Protein 3UAN (pdb70)

InterPro domains:
  IPR000863 Sulfotransferase domain [PF00685] (59-298)
  IPR027417 P-loop containing nucleoside triphosphate hydrolase [G3DSA:3.40.50.300] (45-311)
  IPR027417 P-loop containing nucleoside triphosphate hydrolase [SSF52540] (53-310)
  IPR037359 Heparan sulfate sulfotransferase [PTHR10605] (50-311)

Sequence (510 aa):
STQQLPQTIIIGVRKGGTRALLEMLSLHPDVAAAENEVHFFDWEEHYSQGLGWYLTQMPFSSPHQLLTVEKTPAYFTSPKVPERIHSMNPTIRLLLILRDPSERVLSDYTQVLYYNHLQQKHKPYPPIEDLLMRRLNLDYKALNRSLYHAHMLNWLRFFPLGHIHIVDGDRLIRDPFPEIQKVERFLKLSPQINASNFYFNKTKGFYCLRDSGKDRCLHESKGRAHPQVDPKLLDKLHEYFHEPNKKFFKLVGRTFDWHTQQLPQTIIIGVRKGGTRALLEMLSLHPDVAAAAEENNEEVHFFDWEEHYSQGLGWYLTQMPFSSPHQLTVEKTPAYFTSPKVPERIHSMNPTIRLLLILRDPSERVLSDYTQVLYNHLQKHKPYPPIEDLLMRRLNLDYKALNRSLYHAHMLNWLRFFPLGHIHIVDGDRLIRDPFPEIQKVERFLKLSPQINASNFYFNKTKGFYCLRDSGKDRCLHESKGRAHPVDPKLLDKLHEYFHEPNKKFFKLVGRTTFDWH

Radius of gyration: 30.2 Å; Cα contacts (8 Å, |Δi|>4): 803; chains: 2; bounding box: 52×63×90 Å

GO terms:
  GO:0008467 [heparan sulfate]-glucosamine 3-sulfotransferase activity (F, IDA)
  GO:0006024 glycosaminoglycan biosynthetic process (P, IDA)
  GO:0005794 Golgi apparatus (C, IDA)
  GO:0015012 heparan sulfate proteoglycan biosynthetic process (P, IDA)
  GO:0015012 heparan sulfate proteoglycan b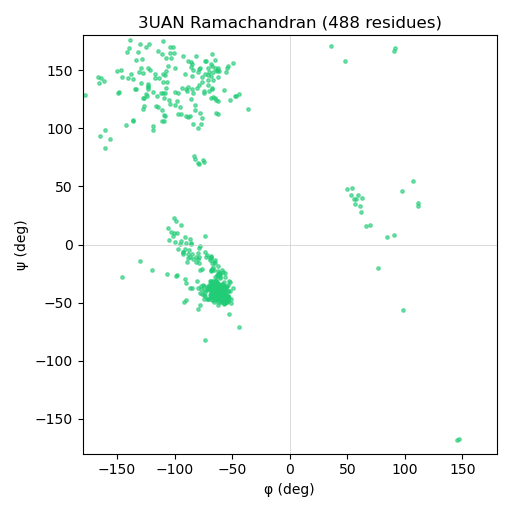iosynthetic process (P, IMP)

Structure (mmCIF, N/CA/C/O backbone):
data_3UAN
#
_entry.id   3UAN
#
_cell.length_a   52.883
_cell.length_b   62.168
_cell.length_c   86.373
_cell.angle_alpha   90.00
_cell.angle_beta   95.16
_cell.angle_gamma   90.00
#
_symmetry.space_group_name_H-M   'P 1 21 1'
#
loop_
_entity.id
_entity.type
_entity.pdbx_description
1 polymer 'Heparan sulfate glucosamine 3-O-sulfotransferase 1'
2 branched '2-acetamido-2-deoxy-6-O-sulfo-alpha-D-glucopyranose-(1-4)-beta-D-glucopyranuronic acid-(1-4)-2-deoxy-6-O-sulfo-2-(sulfoamino)-alpha-D-glucopyranose-(1-4)-2-O-sulfo-alpha-L-idopyranuronic acid-(1-4)-2-deoxy-6-O-sulfo-2-(sulfoamino)-alpha-D-glucopyranose-(1-4)-beta-D-glucopyranuronic acid'
3 branched '2-acetamido-2-deoxy-6-O-sulfo-alpha-D-glucopyranose-(1-4)-beta-D-glucopyranuronic acid-(1-4)-2-deoxy-6-O-sulfo-2-(sulfoamino)-alpha-D-glucopyranose-(1-4)-2-O-sulfo-alpha-L-idopyranuronic acid-(1-4)-2-deoxy-6-O-sulfo-2-(sulfoamino)-alpha-D-glucopyranose'
4 non-polymer "ADENOSINE-3'-5'-DIPHOSPHATE"
5 non-polymer 'beta-D-glucopyranuronic acid'
6 water water
#
loop_
_atom_site.group_PDB
_atom_site.id
_atom_site.type_symbol
_atom_site.label_atom_id
_atom_site.label_alt_id
_atom_site.label_comp_id
_atom_site.label_asym_id
_atom_site.label_entity_id
_atom_site.label_seq_id
_atom_site.pdbx_PDB_ins_code
_atom_site.Cartn_x
_atom_site.Cartn_y
_atom_site.Cartn_z
_atom_site.occupancy
_atom_site.B_iso_or_equiv
_atom_site.auth_seq_id
_atom_site.auth_comp_id
_atom_site.auth_asym_id
_atom_site.auth_atom_id
_atom_site.pdbx_PDB_model_num
ATOM 1 N N . SER A 1 12 ? 32.301 11.612 22.561 1.00 40.33 54 SER A N 1
ATOM 2 C CA . SER A 1 12 ? 31.191 11.489 23.503 1.00 41.03 54 SER A CA 1
ATOM 3 C C . SER A 1 12 ? 29.998 12.340 23.088 1.00 37.76 54 SER A C 1
ATOM 4 O O . SER A 1 12 ? 30.149 13.505 22.726 1.00 36.79 54 SER A O 1
ATOM 7 N N . THR A 1 13 ? 28.811 11.746 23.144 1.00 33.02 55 THR A N 1
ATOM 8 C CA . THR A 1 13 ? 27.590 12.436 22.765 1.00 31.06 55 THR A CA 1
ATOM 9 C C . THR A 1 13 ? 26.466 12.036 23.704 1.00 29.31 55 THR A C 1
ATOM 10 O O . THR A 1 13 ? 26.580 11.057 24.450 1.00 28.46 55 THR A O 1
ATOM 14 N N . GLN A 1 14 ? 25.378 12.794 23.668 1.00 24.88 56 GLN A N 1
ATOM 15 C CA . GLN A 1 14 ? 24.200 12.435 24.441 1.00 21.59 56 GLN A CA 1
ATOM 16 C C . GLN A 1 14 ? 23.281 11.541 23.615 1.00 24.38 56 GLN A C 1
ATOM 17 O O . GLN A 1 14 ? 23.006 11.820 22.443 1.00 23.94 56 GLN A O 1
ATOM 23 N N . GLN A 1 15 ? 22.818 10.462 24.233 1.00 20.69 57 GLN A N 1
ATOM 24 C CA . GLN A 1 15 ? 21.914 9.524 23.585 1.00 23.62 57 GLN A CA 1
ATOM 25 C C . GLN A 1 15 ? 20.735 9.253 24.502 1.00 21.88 57 GLN A C 1
ATOM 26 O O . GLN A 1 15 ? 20.880 9.253 25.728 1.00 21.85 57 GLN A O 1
ATOM 32 N N . LEU A 1 16 ? 19.568 8.998 23.923 1.00 20.15 58 LEU A N 1
ATOM 33 C CA . LEU A 1 16 ? 18.435 8.572 24.739 1.00 21.65 58 LEU A CA 1
ATOM 34 C C . LEU A 1 16 ? 18.766 7.230 25.390 1.00 19.81 58 LEU A C 1
ATOM 35 O O . LEU A 1 16 ? 19.546 6.446 24.841 1.00 20.68 58 LEU A O 1
ATOM 40 N N . PRO A 1 17 ? 18.196 6.970 26.577 1.00 18.63 59 PRO A N 1
ATOM 41 C CA . PRO A 1 17 ? 18.569 5.780 27.352 1.00 19.22 59 PRO A CA 1
ATOM 42 C C . PRO A 1 17 ? 18.122 4.507 26.660 1.00 20.19 59 PRO A C 1
ATOM 43 O O . PRO A 1 17 ? 16.997 4.454 26.173 1.00 24.20 59 PRO A O 1
ATOM 47 N N . GLN A 1 18 ? 19.009 3.518 26.587 1.00 20.32 60 GLN A N 1
ATOM 48 C CA . GLN A 1 18 ? 18.669 2.205 26.053 1.00 22.77 60 GLN A CA 1
ATOM 49 C C . GLN A 1 18 ? 18.121 1.296 27.152 1.00 23.54 60 GLN A C 1
ATOM 50 O O . GLN A 1 18 ? 17.587 0.219 26.876 1.00 23.95 60 GLN A O 1
ATOM 56 N N . THR A 1 19 ? 18.255 1.732 28.402 1.00 19.32 61 THR A N 1
ATOM 57 C CA . THR A 1 19 ? 17.599 1.050 29.506 1.00 16.53 61 THR A CA 1
ATOM 58 C C . THR A 1 19 ? 17.198 2.057 30.576 1.00 18.23 61 THR A C 1
ATOM 59 O O . THR A 1 19 ? 17.829 3.105 30.744 1.00 17.54 61 THR A O 1
ATOM 63 N N . ILE A 1 20 ? 16.120 1.743 31.275 1.00 16.43 62 ILE A N 1
ATOM 64 C CA . ILE A 1 20 ? 15.627 2.604 32.336 1.00 16.37 62 ILE A CA 1
ATOM 65 C C . ILE A 1 20 ? 15.310 1.777 33.569 1.00 18.44 62 ILE A C 1
ATOM 66 O O . ILE A 1 20 ? 14.684 0.716 33.477 1.00 18.25 62 ILE A O 1
ATOM 71 N N . ILE A 1 21 ? 15.754 2.257 34.724 1.00 16.10 63 ILE A N 1
ATOM 72 C CA . ILE A 1 21 ? 15.337 1.682 35.991 1.00 19.75 63 ILE A CA 1
ATOM 73 C C . ILE A 1 21 ? 14.040 2.378 36.390 1.00 19.06 63 ILE A C 1
ATOM 74 O O . ILE A 1 21 ? 14.035 3.565 36.702 1.00 17.97 63 ILE A O 1
ATOM 79 N N . ILE A 1 22 ? 12.933 1.642 36.349 1.00 18.26 64 ILE A N 1
ATOM 80 C CA . ILE A 1 22 ? 11.613 2.265 36.427 1.00 16.06 64 ILE A CA 1
ATOM 81 C C . ILE A 1 22 ? 10.994 2.258 37.822 1.00 16.46 64 ILE A C 1
ATOM 82 O O . ILE A 1 22 ? 9.911 2.798 38.011 1.00 20.08 64 ILE A O 1
ATOM 87 N N . GLY A 1 23 ? 11.663 1.634 38.788 1.00 17.78 65 GLY A N 1
ATOM 88 C CA . GLY A 1 23 ? 11.080 1.442 40.110 1.00 19.16 65 GLY A CA 1
ATOM 89 C C . GLY A 1 23 ? 11.529 0.113 40.685 1.00 19.30 65 GLY A C 1
ATOM 90 O O . GLY A 1 23 ? 12.452 -0.494 40.147 1.00 20.15 65 GLY A O 1
ATOM 91 N N . VAL A 1 24 ? 10.909 -0.344 41.776 1.00 20.62 66 VAL A N 1
ATOM 92 C CA . VAL A 1 24 ? 9.836 0.371 42.464 1.00 17.98 66 VAL A CA 1
ATOM 93 C C . VAL A 1 24 ? 10.403 1.379 43.480 1.00 19.24 66 VAL A C 1
ATOM 94 O O . VAL A 1 24 ? 11.540 1.244 43.934 1.00 17.40 66 VAL A O 1
ATOM 98 N N . ARG A 1 25 ? 9.619 2.399 43.815 1.00 19.45 67 ARG A N 1
ATOM 99 C CA . ARG A 1 25 ? 9.966 3.305 44.917 1.00 18.96 67 ARG A CA 1
ATOM 100 C C . ARG A 1 25 ? 10.401 2.529 46.172 1.00 19.40 67 ARG A C 1
ATOM 101 O O . ARG A 1 25 ? 9.693 1.625 46.637 1.00 20.04 67 ARG A O 1
ATOM 109 N N . LYS A 1 26 ? 11.569 2.886 46.705 1.00 18.28 68 LYS A N 1
ATOM 110 C CA . LYS A 1 26 ? 12.196 2.218 47.860 1.00 19.50 68 LYS A CA 1
ATOM 111 C C . LYS A 1 26 ? 12.632 0.770 47.607 1.00 20.08 68 LYS A C 1
ATOM 112 O O . LYS A 1 26 ? 12.896 0.026 48.551 1.00 22.06 68 LYS A O 1
ATOM 118 N N . GLY A 1 27 ? 12.712 0.364 46.346 1.00 20.33 69 GLY A N 1
ATOM 119 C CA . GLY A 1 27 ? 13.101 -1.003 46.044 1.00 18.32 69 GLY A CA 1
ATOM 120 C C . GLY A 1 27 ? 14.602 -1.219 46.076 1.00 21.66 69 GLY A C 1
ATOM 121 O O . GLY A 1 27 ? 15.065 -2.360 46.115 1.00 21.62 69 GLY A O 1
ATOM 122 N N . GLY A 1 28 ? 15.360 -0.120 46.067 1.00 21.03 70 GLY A N 1
ATOM 123 C CA . GLY A 1 28 ? 16.811 -0.169 45.950 1.00 20.30 70 GLY A CA 1
ATOM 124 C C . GLY A 1 28 ? 17.298 0.392 44.617 1.00 20.32 70 GLY A C 1
ATOM 125 O O . GLY A 1 28 ? 18.282 -0.086 44.042 1.00 19.43 70 GLY A O 1
ATOM 126 N N . THR A 1 29 ? 16.616 1.422 44.131 1.00 18.18 71 THR A N 1
ATOM 127 C CA . THR A 1 29 ? 16.892 1.963 42.804 1.00 18.61 71 THR A CA 1
ATOM 128 C C . THR A 1 29 ? 18.255 2.657 42.720 1.00 20.35 71 THR A C 1
ATOM 129 O O . THR A 1 29 ? 18.955 2.541 41.713 1.00 20.36 71 THR A O 1
ATOM 133 N N . ARG A 1 30 ? 18.629 3.383 43.769 1.00 18.00 72 ARG A N 1
ATOM 134 C CA . ARG A 1 30 ? 19.920 4.054 43.775 1.00 19.04 72 ARG A CA 1
ATOM 135 C C . ARG A 1 30 ? 21.040 3.020 43.831 1.00 15.32 72 ARG A C 1
ATOM 136 O O . ARG A 1 30 ? 22.011 3.124 43.091 1.00 18.21 72 ARG A O 1
ATOM 144 N N . ALA A 1 31 ? 20.904 2.026 44.706 1.00 16.98 73 ALA A N 1
ATOM 145 C CA . ALA A 1 31 ? 21.920 0.979 44.806 1.00 19.65 73 ALA A CA 1
ATOM 146 C C . ALA A 1 31 ? 22.131 0.331 43.440 1.00 21.88 73 ALA A C 1
ATOM 147 O O . ALA A 1 31 ? 23.259 0.163 42.981 1.00 22.57 73 ALA A O 1
ATOM 149 N N . LEU A 1 32 ? 21.032 -0.020 42.785 1.00 20.99 74 LEU A N 1
ATOM 150 C CA . LEU A 1 32 ? 21.104 -0.687 41.490 1.00 19.90 74 LEU A CA 1
ATOM 151 C C . LEU A 1 32 ? 21.837 0.171 40.464 1.00 19.57 74 LEU A C 1
ATOM 152 O O . LEU A 1 32 ? 22.719 -0.313 39.747 1.00 19.67 74 LEU A O 1
ATOM 157 N N . LEU A 1 33 ? 21.468 1.444 40.395 1.00 16.25 75 LEU A N 1
ATOM 158 C CA . LEU A 1 33 ? 22.110 2.365 39.463 1.00 18.46 75 LEU A CA 1
ATOM 159 C C . LEU A 1 33 ? 23.612 2.509 39.736 1.00 19.94 75 LEU A C 1
ATOM 160 O O . LEU A 1 33 ? 24.423 2.373 38.823 1.00 18.33 75 LEU A O 1
ATOM 165 N N . GLU A 1 34 ? 23.984 2.762 40.989 1.00 18.97 76 GLU A N 1
ATOM 166 C CA . GLU A 1 34 ? 25.397 2.929 41.337 1.00 22.13 76 GLU A CA 1
ATOM 167 C C . GLU A 1 34 ? 26.198 1.669 41.014 1.00 23.01 76 GLU A C 1
ATOM 168 O O . GLU A 1 34 ? 27.309 1.730 40.478 1.00 23.29 76 GLU A O 1
ATOM 174 N N . MET A 1 35 ? 25.625 0.520 41.329 1.00 20.76 77 MET A N 1
ATOM 175 C CA . MET A 1 35 ? 26.322 -0.736 41.109 1.00 23.60 77 MET A CA 1
ATOM 176 C C . MET A 1 35 ? 26.485 -1.017 39.625 1.00 26.09 77 MET A C 1
ATOM 177 O O . MET A 1 35 ? 27.538 -1.471 39.184 1.00 28.17 77 MET A O 1
ATOM 182 N N . LEU A 1 36 ? 25.438 -0.747 38.856 1.00 23.72 78 LEU A N 1
ATOM 183 C CA . LEU A 1 36 ? 25.497 -0.922 37.408 1.00 24.46 78 LEU A CA 1
ATOM 184 C C . LEU A 1 36 ? 26.524 0.034 36.801 1.00 27.08 78 LEU A C 1
ATOM 185 O O . LEU A 1 36 ? 27.224 -0.310 35.842 1.00 26.66 78 LEU A O 1
ATOM 190 N N . SER A 1 37 ? 26.638 1.226 37.380 1.00 23.39 79 SER A N 1
ATOM 191 C CA . SER A 1 37 ? 27.564 2.227 36.856 1.00 27.37 79 SER A CA 1
ATOM 192 C C . SER A 1 37 ? 29.039 1.849 37.030 1.00 29.05 79 SER A C 1
ATOM 193 O O . SER A 1 37 ? 29.921 2.501 36.466 1.00 31.50 79 SER A O 1
ATOM 197 N N . LEU A 1 38 ? 29.305 0.798 37.800 1.00 29.82 80 LEU A N 1
ATOM 198 C CA . LEU A 1 38 ? 30.664 0.284 37.937 1.00 31.41 80 LEU A CA 1
ATOM 199 C C . LEU A 1 38 ? 31.157 -0.290 36.613 1.00 30.22 80 LEU A C 1
ATOM 200 O O . LEU A 1 38 ? 32.360 -0.419 36.394 1.00 29.88 80 LEU A O 1
ATOM 205 N N . HIS A 1 39 ? 30.226 -0.646 35.735 1.00 25.94 81 HIS A N 1
ATOM 206 C CA . HIS A 1 39 ? 30.597 -1.222 34.446 1.00 27.46 81 HIS A CA 1
ATOM 207 C C . HIS A 1 39 ? 31.140 -0.137 33.520 1.00 29.20 81 HIS A C 1
ATOM 208 O O . HIS A 1 39 ? 30.537 0.923 33.383 1.00 27.31 81 HIS A O 1
ATOM 215 N N . PRO A 1 40 ? 32.288 -0.400 32.880 1.00 28.71 82 PRO A N 1
ATOM 216 C CA . PRO A 1 40 ? 32.899 0.596 31.989 1.00 29.18 82 PRO A CA 1
ATOM 217 C C . PRO A 1 40 ? 32.015 0.985 30.800 1.00 26.83 82 PRO A C 1
ATOM 218 O O . PRO A 1 40 ? 32.159 2.084 30.267 1.00 30.02 82 PRO A O 1
ATOM 222 N N . ASP A 1 41 ? 31.120 0.094 30.390 1.00 23.97 83 ASP A N 1
ATOM 223 C CA . ASP A 1 41 ? 30.267 0.339 29.231 1.00 24.63 83 ASP A CA 1
ATOM 224 C C . ASP A 1 41 ? 28.905 0.933 29.610 1.00 27.73 83 ASP A C 1
ATOM 225 O O . ASP A 1 41 ? 27.969 0.910 28.815 1.00 30.83 83 ASP A O 1
ATOM 230 N N . VAL A 1 42 ? 28.793 1.458 30.824 1.00 25.05 84 VAL A N 1
ATOM 231 C CA . VAL A 1 42 ? 27.540 2.072 31.254 1.00 24.03 84 VAL A CA 1
ATOM 232 C C . VAL A 1 42 ? 27.736 3.546 31.576 1.00 27.53 84 VAL A C 1
ATOM 233 O O . VAL A 1 42 ? 28.663 3.912 32.290 1.00 30.60 84 VAL A O 1
ATOM 237 N N . ALA A 1 43 ? 26.867 4.389 31.029 1.00 25.39 85 ALA A N 1
ATOM 238 C CA . ALA A 1 43 ? 26.864 5.807 31.355 1.00 24.83 85 ALA A CA 1
ATOM 239 C C . ALA A 1 43 ? 25.540 6.118 32.038 1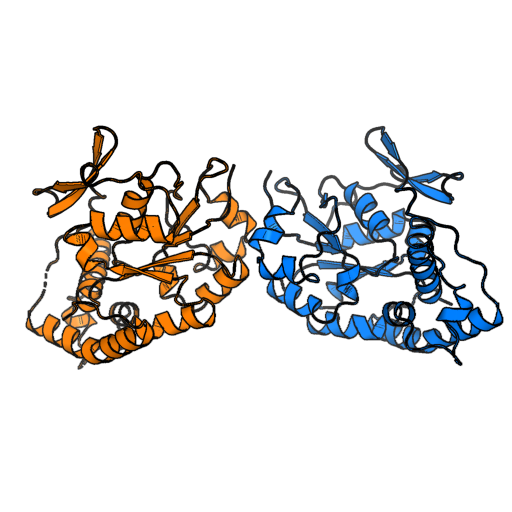.00 22.62 85 ALA A C 1
ATOM 240 O O . ALA A 1 43 ? 24.481 5.911 31.454 1.00 22.32 85 ALA A O 1
ATOM 242 N N . ALA A 1 44 ? 25.593 6.589 33.279 1.00 20.76 86 ALA A N 1
ATOM 243 C CA . ALA A 1 44 ? 24.371 6.778 34.060 1.00 21.74 86 ALA A CA 1
ATOM 244 C C . ALA A 1 44 ? 24.036 8.248 34.294 1.00 25.70 86 ALA A C 1
ATOM 245 O O . ALA A 1 44 ? 24.922 9.061 34.551 1.00 26.42 86 ALA A O 1
ATOM 247 N N . ALA A 1 45 ? 22.754 8.591 34.200 1.00 24.19 87 ALA A N 1
ATOM 248 C CA . ALA A 1 45 ? 22.315 9.924 34.599 1.00 25.10 87 ALA A CA 1
ATOM 249 C C . ALA A 1 45 ? 22.417 10.012 36.123 1.00 25.93 87 ALA A C 1
ATOM 250 O O . ALA A 1 45 ? 21.967 9.112 36.825 1.00 23.88 87 ALA A O 1
ATOM 252 N N . GLU A 1 46 ? 23.011 11.091 36.628 1.00 25.85 88 GLU A N 1
ATOM 253 C CA . GLU A 1 46 ? 23.295 11.212 38.058 1.00 29.73 88 GLU A CA 1
ATOM 254 C C . GLU A 1 46 ? 22.051 11.342 38.934 1.00 29.75 88 GLU A C 1
ATOM 255 O O . GLU A 1 46 ? 22.005 10.800 40.035 1.00 32.39 88 GLU A O 1
ATOM 257 N N . ASN A 1 47 ? 21.048 12.066 38.449 1.00 25.90 89 ASN A N 1
ATOM 258 C CA . ASN A 1 47 ? 19.850 12.329 39.238 1.00 27.62 89 ASN A CA 1
ATOM 259 C C . ASN A 1 47 ? 18.619 11.606 38.689 1.00 22.33 89 ASN A C 1
ATOM 260 O O . ASN A 1 47 ? 18.623 11.145 37.547 1.00 19.95 89 ASN A O 1
ATOM 265 N N . GLU A 1 48 ? 17.566 11.504 39.497 1.00 17.73 90 GLU A N 1
ATOM 266 C CA . GLU A 1 48 ? 16.268 11.044 38.990 1.00 19.03 90 GLU A CA 1
ATOM 267 C C . GLU A 1 48 ? 15.747 12.067 37.975 1.00 18.84 90 GLU A C 1
ATOM 268 O O . GLU A 1 48 ? 15.658 13.260 38.280 1.00 22.20 90 GLU A O 1
ATOM 274 N N . VAL A 1 49 ? 15.409 11.616 36.770 1.00 17.01 91 VAL A N 1
ATOM 275 C CA . VAL A 1 49 ? 15.048 12.561 35.716 1.00 18.84 91 VAL A CA 1
ATOM 276 C C . VAL A 1 49 ? 13.583 12.987 35.764 1.00 19.46 91 VAL A C 1
ATOM 277 O O . VAL A 1 49 ? 13.267 14.146 35.492 1.00 22.20 91 VAL A O 1
ATOM 281 N N . HIS A 1 50 ? 12.693 12.056 36.108 1.00 17.85 92 HIS A N 1
ATOM 282 C CA . HIS A 1 50 ? 11.263 12.343 36.162 1.00 19.01 92 HIS A CA 1
ATOM 283 C C . HIS A 1 50 ? 10.728 12.929 34.852 1.00 21.02 92 HIS A C 1
ATOM 284 O O . HIS A 1 50 ? 10.009 13.930 34.841 1.00 21.32 92 HIS A O 1
ATOM 291 N N . PHE A 1 51 ? 11.068 12.288 33.745 1.00 19.46 93 PHE A N 1
ATOM 292 C CA . PHE A 1 51 ? 10.625 12.776 32.448 1.00 21.70 93 PHE A CA 1
ATOM 293 C C . PHE A 1 51 ? 9.185 12.378 32.155 1.00 22.90 93 PHE A C 1
ATOM 294 O O . PHE A 1 51 ? 8.338 13.227 31.882 1.00 25.69 93 PHE A O 1
ATOM 302 N N . PHE A 1 52 ? 8.908 11.082 32.213 1.00 18.76 94 PHE A N 1
ATOM 303 C CA . PHE A 1 52 ? 7.614 10.577 31.776 1.00 22.58 94 PHE A CA 1
ATOM 304 C C . PHE A 1 52 ? 6.489 10.843 32.784 1.00 25.07 94 PHE A C 1
ATOM 305 O O . PHE A 1 52 ? 5.313 10.846 32.419 1.00 24.49 94 PHE A O 1
ATOM 313 N N . ASP A 1 53 ? 6.851 11.070 34.043 1.00 23.91 95 ASP A N 1
ATOM 314 C CA . ASP A 1 53 ? 5.851 11.190 35.110 1.00 25.72 95 ASP A CA 1
ATOM 315 C C . ASP A 1 53 ? 5.470 12.628 35.498 1.00 28.58 95 ASP A C 1
ATOM 316 O O . ASP A 1 53 ? 4.370 12.860 35.998 1.00 30.92 95 ASP A O 1
ATOM 321 N N . TRP A 1 54 ? 6.372 13.586 35.288 1.00 26.89 96 TRP A N 1
ATOM 322 C CA . TRP A 1 54 ? 6.070 14.991 35.575 1.00 27.36 96 TRP A CA 1
ATOM 323 C C . TRP A 1 54 ? 5.651 15.703 34.301 1.00 27.78 96 TRP A C 1
ATOM 324 O O . TRP A 1 54 ? 6.404 15.728 33.332 1.00 28.08 96 TRP A O 1
ATOM 335 N N . GLU A 1 55 ? 4.467 16.301 34.302 1.00 27.64 97 GLU A N 1
ATOM 336 C CA . GLU A 1 55 ? 3.960 16.946 33.089 1.00 31.93 97 GLU A CA 1
ATOM 337 C C . GLU A 1 55 ? 4.825 18.125 32.647 1.00 33.86 97 GLU A C 1
ATOM 338 O O . GLU A 1 55 ? 4.984 18.372 31.448 1.00 32.68 97 GLU A O 1
ATOM 344 N N . GLU A 1 56 ? 5.390 18.848 33.610 1.00 34.05 98 GLU A N 1
ATOM 345 C CA . GLU A 1 56 ? 6.257 19.979 33.293 1.00 35.55 98 GLU A CA 1
ATOM 346 C C . GLU A 1 56 ? 7.484 19.518 32.510 1.00 32.73 98 GLU A C 1
ATOM 347 O O . GLU A 1 56 ? 8.080 20.289 31.759 1.00 33.24 98 GLU A O 1
ATOM 349 N N . HIS A 1 57 ? 7.856 18.255 32.687 1.00 29.27 99 HIS A N 1
ATOM 350 C CA . HIS A 1 57 ? 8.994 17.694 31.968 1.00 25.24 99 HIS A CA 1
ATOM 351 C C . HIS A 1 57 ? 8.582 17.031 30.657 1.00 27.01 99 HIS A C 1
ATOM 352 O O . HIS A 1 57 ? 9.172 17.292 29.607 1.00 27.40 99 HIS A O 1
ATOM 359 N N . TYR A 1 58 ? 7.569 16.175 30.710 1.00 25.37 100 TYR A N 1
ATOM 360 C CA . TYR A 1 58 ? 7.170 15.441 29.515 1.00 25.17 100 TYR A CA 1
ATOM 361 C C . TYR A 1 58 ? 6.664 16.363 28.404 1.00 29.24 100 TYR A C 1
ATOM 362 O O . TYR A 1 58 ? 6.859 16.081 27.216 1.00 28.94 100 TYR A O 1
ATOM 371 N N . SER A 1 59 ? 6.019 17.459 28.793 1.00 31.28 101 SER A N 1
ATOM 372 C CA . SER A 1 59 ? 5.456 18.405 27.827 1.00 31.81 101 SER A CA 1
ATOM 373 C C . SER A 1 59 ? 6.531 19.093 26.999 1.00 33.21 101 SER A C 1
ATOM 374 O O . SER A 1 59 ? 6.236 19.694 25.969 1.00 33.11 101 SER A O 1
ATOM 378 N N . GLN A 1 60 ? 7.777 19.015 27.452 1.00 33.09 102 GLN A N 1
ATOM 379 C CA . GLN A 1 60 ? 8.875 19.650 26.733 1.00 35.78 102 GLN A CA 1
ATOM 380 C C . GLN A 1 60 ? 9.442 18.791 25.594 1.00 34.41 102 GLN A C 1
ATOM 381 O O . GLN A 1 60 ? 10.217 19.280 24.772 1.00 36.00 102 GLN A O 1
ATOM 387 N N . GLY A 1 61 ? 9.062 17.517 25.558 1.00 29.93 103 GLY A N 1
ATOM 388 C CA . GLY A 1 61 ? 9.461 16.625 24.482 1.00 26.72 103 GLY A CA 1
ATOM 389 C C . GLY A 1 61 ? 10.745 15.848 24.710 1.00 25.95 103 GLY A C 1
ATOM 390 O O . GLY A 1 61 ? 11.496 16.115 25.648 1.00 25.34 103 GLY A O 1
ATOM 391 N N . LEU A 1 62 ? 10.998 14.878 23.835 1.00 26.28 104 LEU A N 1
ATOM 392 C CA . LEU A 1 62 ? 12.195 14.040 23.920 1.00 25.19 104 LEU A CA 1
ATOM 393 C C . LEU A 1 62 ? 13.493 14.832 23.803 1.00 24.08 104 LEU A C 1
ATOM 394 O O . LEU A 1 62 ? 14.537 14.400 24.287 1.00 23.44 104 LEU A O 1
ATOM 399 N N . GLY A 1 63 ? 13.435 15.987 23.153 1.00 24.76 105 GLY A N 1
ATOM 400 C CA . GLY A 1 63 ? 14.607 16.838 23.062 1.00 26.06 105 GLY A CA 1
ATOM 401 C C . GLY A 1 63 ? 15.104 17.238 24.438 1.00 26.89 105 GLY A C 1
ATOM 402 O O . GLY A 1 63 ? 16.311 17.259 24.689 1.00 26.87 105 GLY A O 1
ATOM 403 N N . TRP A 1 64 ? 14.172 17.561 25.331 1.00 23.38 106 TRP A N 1
ATOM 404 C CA . TRP A 1 64 ? 14.534 17.898 26.704 1.00 25.37 106 TRP A CA 1
ATOM 405 C C . TRP A 1 64 ? 15.137 16.682 27.410 1.00 23.20 106 TRP A C 1
ATOM 406 O O . TRP A 1 64 ? 16.168 16.786 28.071 1.00 24.35 106 TRP A O 1
ATOM 417 N N . TYR A 1 65 ? 14.503 15.527 27.248 1.00 21.84 107 TYR A N 1
ATOM 418 C CA . TYR A 1 65 ? 14.989 14.293 27.868 1.00 22.42 107 TYR A CA 1
ATOM 419 C C . TYR A 1 65 ? 16.440 14.051 27.462 1.00 24.00 107 TYR A C 1
ATOM 420 O O . TYR A 1 65 ? 17.295 13.763 28.302 1.00 21.88 107 TYR A O 1
ATOM 429 N N . LEU A 1 66 ? 16.714 14.171 26.166 1.00 20.74 108 LEU A N 1
ATOM 430 C CA . LEU A 1 66 ? 18.058 13.958 25.646 1.00 20.26 108 LEU A CA 1
ATOM 431 C C . LEU A 1 66 ? 19.084 14.861 26.336 1.00 23.45 108 LEU A C 1
ATOM 432 O O . LEU A 1 66 ? 20.193 14.422 26.629 1.00 22.50 108 LEU A O 1
ATOM 437 N N . THR A 1 67 ? 18.713 16.113 26.608 1.00 25.24 109 THR A N 1
ATOM 438 C CA . THR A 1 67 ? 19.647 17.061 27.219 1.00 26.24 109 THR A CA 1
ATOM 439 C C . THR A 1 67 ? 19.996 16.684 28.655 1.00 26.66 109 THR A C 1
ATOM 440 O O . THR A 1 67 ? 21.015 17.124 29.179 1.00 27.46 109 THR A O 1
ATOM 444 N N . GLN A 1 68 ? 19.147 15.874 29.284 1.00 26.56 110 GLN A N 1
ATOM 445 C CA . GLN A 1 68 ? 19.363 15.456 30.664 1.00 26.99 110 GLN A CA 1
ATOM 446 C C . GLN A 1 68 ? 20.278 14.242 30.743 1.00 27.06 110 GLN A C 1
ATOM 447 O O . GLN A 1 68 ? 20.682 13.826 31.828 1.00 24.63 110 GLN A O 1
ATOM 453 N N . MET A 1 69 ? 20.595 13.662 29.593 1.00 23.57 111 MET A N 1
ATOM 454 C CA . MET A 1 69 ? 21.386 12.440 29.571 1.00 24.30 111 MET A CA 1
ATOM 455 C C . MET A 1 69 ? 22.868 12.712 29.751 1.00 25.45 111 MET A C 1
ATOM 456 O O . MET A 1 69 ? 23.372 13.761 29.342 1.00 26.19 111 MET A O 1
ATOM 461 N N . PRO A 1 70 ? 23.578 11.761 30.369 1.00 26.73 112 PRO A N 1
ATOM 462 C CA . PRO A 1 70 ? 25.035 11.870 30.447 1.00 29.74 112 PRO A CA 1
ATOM 463 C C . PRO A 1 70 ? 25.626 11.782 29.055 1.00 27.81 112 PRO A C 1
ATOM 464 O O . PRO A 1 70 ? 24.980 11.261 28.145 1.00 29.44 112 PRO A O 1
ATOM 468 N N . PHE A 1 71 ? 26.843 12.280 28.884 1.00 28.42 113 PHE A N 1
ATOM 469 C CA . PHE A 1 71 ? 27.565 12.048 27.638 1.00 27.72 113 PHE A CA 1
ATOM 470 C C . PHE A 1 71 ? 28.160 10.646 27.665 1.00 32.19 113 PHE A C 1
ATOM 471 O O . PHE A 1 71 ? 28.689 10.213 28.688 1.00 33.73 113 PHE A O 1
ATOM 479 N N . SER A 1 72 ? 28.059 9.931 26.550 1.00 31.11 114 SER A N 1
ATOM 480 C CA . SER A 1 72 ? 28.546 8.557 26.487 1.00 32.00 114 SER A CA 1
ATOM 481 C C . SER A 1 72 ? 29.454 8.307 25.288 1.00 33.16 114 SER A C 1
ATOM 482 O O . SER A 1 72 ? 29.334 8.965 24.250 1.00 29.92 114 SER A O 1
ATOM 485 N N . SER A 1 73 ? 30.358 7.347 25.447 1.00 33.26 115 SER A N 1
ATOM 486 C CA . SER A 1 73 ? 31.217 6.894 24.366 1.00 37.22 115 SER A CA 1
ATOM 487 C C . SER A 1 73 ? 30.444 5.901 23.501 1.00 39.01 115 SER A C 1
ATOM 488 O O . SER A 1 73 ? 29.425 5.360 23.934 1.00 34.51 115 SER A O 1
ATOM 492 N N . PRO A 1 74 ? 30.929 5.656 22.274 1.00 42.29 116 PRO A N 1
ATOM 493 C CA . PRO A 1 74 ? 30.225 4.840 21.276 1.00 43.43 116 PRO A CA 1
ATOM 494 C C . PRO A 1 74 ? 29.799 3.450 21.751 1.00 42.46 116 PRO A C 1
ATOM 495 O O . PRO A 1 74 ? 28.779 2.943 21.286 1.00 46.74 116 PRO A O 1
ATOM 499 N N . HIS A 1 75 ? 30.559 2.840 22.652 1.00 40.66 117 HIS A N 1
ATOM 500 C CA . HIS A 1 75 ? 30.246 1.483 23.092 1.00 41.68 117 HIS A CA 1
ATOM 501 C C . HIS A 1 75 ? 29.536 1.454 24.445 1.00 37.20 117 HIS A C 1
ATOM 502 O O . HIS A 1 75 ? 29.570 0.447 25.149 1.00 34.55 117 HIS A O 1
ATOM 504 N N . GLN A 1 76 ? 28.890 2.556 24.804 1.00 33.05 118 GLN A N 1
ATOM 505 C CA . GLN A 1 76 ? 28.279 2.655 26.122 1.00 31.47 118 GLN A CA 1
ATOM 506 C C . GLN A 1 76 ? 26.760 2.644 26.089 1.00 31.07 118 GLN A C 1
ATOM 507 O O . GLN A 1 76 ? 26.138 3.157 25.159 1.00 32.74 118 GLN A O 1
ATOM 513 N N A LEU A 1 77 ? 26.179 2.091 27.148 0.49 28.44 119 LEU A N 1
ATOM 514 N N B LEU A 1 77 ? 26.166 2.021 27.098 0.51 28.37 119 LEU A N 1
ATOM 515 C CA A LEU A 1 77 ? 24.737 2.027 27.347 0.49 28.07 119 LEU A CA 1
ATOM 516 C CA B LEU A 1 77 ? 24.727 2.080 27.283 0.51 27.73 119 LEU A CA 1
ATOM 517 C C A LEU A 1 77 ? 24.295 3.148 28.290 0.49 26.29 119 LEU A C 1
ATOM 518 C C B LEU A 1 77 ? 24.409 3.263 28.181 0.51 26.54 119 LEU A C 1
ATOM 519 O O A LEU A 1 77 ? 24.837 3.281 29.384 0.49 26.25 119 LEU A O 1
ATOM 520 O O B LEU A 1 77 ? 25.145 3.553 29.122 0.51 25.83 119 LEU A O 1
ATOM 529 N N . THR A 1 78 ? 23.322 3.957 27.872 1.00 23.12 120 THR A N 1
ATOM 530 C CA . THR A 1 78 ? 22.858 5.070 28.702 1.00 22.73 120 THR A CA 1
ATOM 531 C C . THR A 1 78 ? 21.655 4.632 29.524 1.00 18.00 120 THR A C 1
ATOM 532 O O . THR A 1 78 ? 20.737 4.009 28.995 1.00 19.25 120 THR A O 1
ATOM 536 N N . VAL A 1 79 ? 21.665 4.954 30.817 1.00 19.20 121 VAL A N 1
ATOM 537 C CA . VAL A 1 79 ? 20.600 4.538 31.723 1.00 18.22 121 VAL A CA 1
ATOM 538 C C . VAL A 1 79 ? 20.220 5.682 32.652 1.00 19.93 121 VAL A C 1
ATOM 539 O O . VAL A 1 79 ? 21.067 6.497 33.013 1.00 20.40 121 VAL A O 1
ATOM 543 N N . GLU A 1 80 ? 18.945 5.760 33.016 1.00 19.98 122 GLU A N 1
ATOM 544 C CA . GLU A 1 80 ? 18.516 6.672 34.071 1.00 20.19 122 GLU A CA 1
ATOM 545 C C . GLU A 1 80 ? 17.599 5.904 35.015 1.00 22.28 122 GLU A C 1
ATOM 546 O O . GLU A 1 80 ? 17.049 4.862 34.647 1.00 21.59 122 GLU A O 1
ATOM 552 N N . LYS A 1 81 ? 17.453 6.402 36.235 1.00 19.15 123 LYS A N 1
ATOM 553 C CA . LYS A 1 81 ? 16.506 5.812 37.173 1.00 19.91 123 LYS A CA 1
ATOM 554 C C . LYS A 1 81 ? 15.510 6.848 37.671 1.00 18.08 123 LYS A C 1
ATOM 555 O O . LYS A 1 81 ? 15.896 7.921 38.134 1.00 19.34 123 LYS A O 1
ATOM 561 N N . THR A 1 82 ? 14.226 6.523 37.553 1.00 16.26 124 THR A N 1
ATOM 562 C CA . THR A 1 82 ? 13.162 7.299 38.181 1.00 17.48 124 THR A CA 1
ATOM 563 C C . THR A 1 82 ? 12.179 6.317 38.799 1.00 16.77 124 THR A C 1
ATOM 564 O O . THR A 1 82 ? 11.429 5.656 38.080 1.00 17.53 124 THR A O 1
ATOM 568 N N . PRO A 1 83 ? 12.185 6.209 40.138 1.00 19.34 125 PRO A N 1
ATOM 569 C CA . PRO A 1 83 ? 11.410 5.161 40.814 1.00 19.71 125 PRO A CA 1
ATOM 570 C C . PRO A 1 83 ? 9.904 5.286 40.599 1.00 18.68 125 PRO A C 1
ATOM 571 O O . PRO A 1 83 ? 9.213 4.272 40.638 1.00 21.05 125 PRO A O 1
ATOM 575 N N . ALA A 1 84 ? 9.418 6.500 40.341 1.00 19.26 126 ALA A N 1
ATOM 576 C CA . ALA A 1 84 ? 7.983 6.754 40.196 1.00 22.03 126 ALA A CA 1
ATOM 577 C C . ALA A 1 84 ? 7.362 6.138 38.944 1.00 23.29 126 ALA A C 1
ATOM 578 O O . ALA A 1 84 ? 6.145 5.933 38.888 1.00 21.42 126 ALA A O 1
ATOM 580 N N . TYR A 1 85 ? 8.184 5.854 37.938 1.00 19.83 127 TYR A N 1
ATOM 581 C CA . TYR A 1 85 ? 7.645 5.365 36.671 1.00 19.65 127 TYR A CA 1
ATOM 582 C C . TYR A 1 85 ? 6.756 4.146 36.877 1.00 19.22 127 TYR A C 1
ATOM 583 O O . TYR A 1 85 ? 5.647 4.088 36.356 1.00 22.48 127 TYR A O 1
ATOM 592 N N . PHE A 1 86 ? 7.242 3.168 37.635 1.00 19.21 128 PHE A N 1
ATOM 593 C CA . PHE A 1 86 ? 6.531 1.892 37.764 1.00 22.42 128 PHE A CA 1
ATOM 594 C C . PHE A 1 86 ? 5.070 2.031 38.186 1.00 24.42 128 PHE A C 1
ATOM 595 O O . PHE A 1 86 ? 4.192 1.376 37.624 1.00 25.74 128 PHE A O 1
ATOM 603 N N . THR A 1 87 ? 4.812 2.880 39.174 1.00 21.01 129 THR A N 1
ATOM 604 C CA . THR A 1 87 ? 3.467 3.011 39.731 1.00 22.49 129 THR A CA 1
ATOM 605 C C . THR A 1 87 ? 2.720 4.212 39.158 1.00 27.49 129 THR A C 1
ATOM 606 O O . THR A 1 87 ? 1.761 4.699 39.754 1.00 28.66 129 THR A O 1
ATOM 610 N N . SER A 1 88 ? 3.165 4.696 38.004 1.00 25.91 130 SER A N 1
ATOM 611 C CA . SER A 1 88 ? 2.506 5.826 37.357 1.00 31.71 130 SER A CA 1
ATOM 612 C C . SER A 1 88 ? 1.789 5.346 36.101 1.00 32.40 130 SER A C 1
ATOM 613 O O . SER A 1 88 ? 2.425 5.062 35.089 1.00 28.08 130 SER A O 1
ATOM 617 N N . PRO A 1 89 ? 0.451 5.266 36.164 1.00 36.84 131 PRO A N 1
ATOM 618 C CA . PRO A 1 89 ? -0.377 4.666 35.108 1.00 39.21 131 PRO A CA 1
ATOM 619 C C . PRO A 1 89 ? -0.072 5.170 33.697 1.00 34.95 131 PRO A C 1
ATOM 620 O O . PRO A 1 89 ? -0.126 4.389 32.750 1.00 35.81 131 PRO A O 1
ATOM 624 N N . LYS A 1 90 ? 0.236 6.455 33.565 1.00 32.69 132 LYS A N 1
ATOM 625 C CA . LYS A 1 90 ? 0.404 7.082 32.258 1.00 36.63 132 LYS A CA 1
ATOM 626 C C . LYS A 1 90 ? 1.765 6.783 31.623 1.00 31.87 132 LYS A C 1
ATOM 627 O O . LYS A 1 90 ? 1.957 6.979 30.423 1.00 32.60 132 LYS A O 1
ATOM 633 N N . VAL A 1 91 ? 2.707 6.303 32.428 1.00 28.18 133 VAL A N 1
ATOM 634 C CA . VAL A 1 91 ? 4.108 6.225 32.000 1.00 28.35 133 VAL A CA 1
ATOM 635 C C . VAL A 1 91 ? 4.443 5.127 30.978 1.00 26.52 133 VAL A C 1
ATOM 636 O O . VAL A 1 91 ? 5.174 5.374 30.019 1.00 27.35 133 VAL A O 1
ATOM 640 N N . PRO A 1 92 ? 3.925 3.907 31.179 1.00 25.19 134 PRO A N 1
ATOM 641 C CA . PRO A 1 92 ? 4.235 2.831 30.229 1.00 25.60 134 PRO A CA 1
ATOM 642 C C . PRO A 1 92 ? 3.986 3.230 28.772 1.00 28.72 134 PRO A C 1
ATOM 643 O O . PRO A 1 92 ? 4.844 2.992 27.918 1.00 28.30 134 PRO A O 1
ATOM 647 N N . GLU A 1 93 ? 2.840 3.835 28.483 1.00 29.06 135 GLU A N 1
ATOM 648 C CA . GLU A 1 93 ? 2.526 4.175 27.094 1.00 32.13 135 GLU A CA 1
ATOM 649 C C . GLU A 1 93 ? 3.488 5.208 26.510 1.00 30.73 135 GLU A C 1
ATOM 650 O O . GLU A 1 93 ? 3.804 5.177 25.320 1.00 32.77 135 GLU A O 1
ATOM 656 N N . ARG A 1 94 ? 3.953 6.120 27.353 1.00 29.89 136 ARG A N 1
ATOM 657 C CA . ARG A 1 94 ? 4.854 7.172 26.916 1.00 25.12 136 ARG A CA 1
ATOM 658 C C . ARG A 1 94 ? 6.237 6.620 26.608 1.00 24.38 136 ARG A C 1
ATOM 659 O O . ARG A 1 94 ? 6.879 7.032 25.638 1.00 26.96 136 ARG A O 1
ATOM 667 N N . ILE A 1 95 ? 6.700 5.682 27.429 1.00 22.59 137 ILE A N 1
ATOM 668 C CA . ILE A 1 95 ? 7.996 5.060 27.181 1.00 23.56 137 ILE A CA 1
ATOM 669 C C . ILE A 1 95 ? 7.920 4.215 25.911 1.00 24.45 137 ILE A C 1
ATOM 670 O O . ILE A 1 95 ? 8.831 4.240 25.074 1.00 22.27 137 ILE A O 1
ATOM 675 N N . HIS A 1 96 ? 6.817 3.487 25.765 1.00 26.07 138 HIS A N 1
ATOM 676 C CA . HIS A 1 96 ? 6.560 2.702 24.556 1.00 26.73 138 HIS A CA 1
ATOM 677 C C . HIS A 1 96 ? 6.593 3.564 23.292 1.00 28.18 138 HIS A C 1
ATOM 678 O O . HIS A 1 96 ? 7.088 3.129 22.242 1.00 25.58 138 HIS A O 1
ATOM 685 N N . SER A 1 97 ? 6.050 4.776 23.391 1.00 28.01 139 SER A N 1
ATOM 686 C CA . SER A 1 97 ? 6.069 5.720 22.277 1.00 29.67 139 SER A CA 1
ATOM 687 C C . SER A 1 97 ? 7.490 6.141 21.907 1.00 28.86 139 SER A C 1
ATOM 688 O O . SER A 1 97 ? 7.808 6.324 20.729 1.00 30.64 139 SER A O 1
ATOM 692 N N . MET A 1 98 ? 8.352 6.288 22.907 1.00 24.05 140 MET A N 1
ATOM 693 C CA . MET A 1 98 ? 9.749 6.617 22.646 1.00 24.86 140 MET A CA 1
ATOM 694 C C . MET A 1 98 ? 10.486 5.424 22.039 1.00 27.12 140 MET A C 1
ATOM 695 O O . MET A 1 98 ? 11.212 5.560 21.043 1.00 23.68 140 MET A O 1
ATOM 700 N N . ASN A 1 99 ? 10.300 4.249 22.631 1.00 23.82 141 ASN A N 1
ATOM 701 C CA . ASN A 1 99 ? 11.029 3.060 22.177 1.00 26.15 141 ASN A CA 1
ATOM 702 C C . ASN A 1 99 ? 10.392 1.745 22.607 1.00 27.55 141 ASN A C 1
ATOM 703 O O . ASN A 1 99 ? 10.604 1.288 23.725 1.00 26.33 141 ASN A O 1
ATOM 708 N N . PRO A 1 100 ? 9.631 1.114 21.701 1.00 30.55 142 PRO A N 1
ATOM 709 C CA . PRO A 1 100 ? 8.931 -0.134 22.022 1.00 32.31 142 PRO A CA 1
ATOM 710 C C . PRO A 1 100 ? 9.869 -1.276 22.402 1.00 30.89 142 PRO A C 1
ATOM 711 O O . PRO A 1 100 ? 9.444 -2.184 23.115 1.00 34.18 142 PRO A O 1
ATOM 715 N N . THR A 1 101 ? 11.119 -1.236 21.947 1.00 27.43 143 THR A N 1
ATOM 716 C CA . THR A 1 101 ? 12.043 -2.347 22.184 1.00 28.70 143 THR A CA 1
ATOM 717 C C . THR A 1 101 ? 12.984 -2.134 23.365 1.00 29.02 143 THR A C 1
ATOM 718 O O . THR A 1 101 ? 13.924 -2.908 23.572 1.00 28.65 143 THR A O 1
ATOM 722 N N . ILE A 1 102 ? 12.730 -1.087 24.140 1.00 27.13 144 ILE A N 1
ATOM 723 C CA . ILE A 1 102 ? 13.610 -0.742 25.249 1.00 26.78 144 ILE A CA 1
ATOM 724 C C . ILE A 1 102 ? 13.673 -1.870 26.280 1.00 27.15 144 ILE A C 1
ATOM 725 O O . ILE A 1 102 ? 12.709 -2.620 26.457 1.00 27.08 144 ILE A O 1
ATOM 730 N N . ARG A 1 103 ? 14.819 -1.997 26.944 1.00 26.59 145 ARG A N 1
ATOM 731 C CA . ARG A 1 103 ? 14.977 -2.938 28.048 1.00 25.45 145 ARG A CA 1
ATOM 732 C C . ARG A 1 103 ? 14.773 -2.204 29.376 1.00 22.16 145 ARG A C 1
ATOM 733 O O . ARG A 1 103 ? 15.358 -1.148 29.605 1.00 26.02 145 ARG A O 1
ATOM 738 N N . LEU A 1 104 ? 13.941 -2.760 30.247 1.00 19.57 146 LEU A N 1
ATOM 739 C CA . LEU A 1 104 ? 13.593 -2.084 31.492 1.00 21.85 146 LEU A CA 1
ATOM 740 C C . LEU A 1 104 ? 14.070 -2.883 32.697 1.00 23.11 146 LEU A C 1
ATOM 741 O O . LEU A 1 104 ? 14.046 -4.120 32.688 1.00 20.60 146 LEU A O 1
ATOM 746 N N . LEU A 1 105 ? 14.518 -2.171 33.728 1.00 20.16 147 LEU A N 1
ATOM 747 C CA . LEU A 1 105 ? 14.932 -2.801 34.968 1.00 18.82 147 LEU A CA 1
ATOM 748 C C . LEU A 1 105 ? 13.938 -2.439 36.066 1.00 20.85 147 LEU A C 1
ATOM 749 O O . LEU A 1 105 ? 13.595 -1.270 36.253 1.00 21.47 147 LEU A O 1
ATOM 754 N N . LEU A 1 106 ? 13.469 -3.456 36.775 1.00 17.05 148 LEU A N 1
ATOM 755 C CA . LEU A 1 106 ? 12.517 -3.268 37.862 1.00 19.15 148 LEU A CA 1
ATOM 756 C C . LEU A 1 106 ? 13.058 -3.964 39.099 1.00 21.41 148 LEU A C 1
ATOM 757 O O . LEU A 1 106 ? 13.233 -5.182 39.105 1.00 24.41 148 LEU A O 1
ATOM 762 N N . ILE A 1 107 ? 13.342 -3.193 40.146 1.00 19.78 149 ILE A N 1
ATOM 763 C CA . ILE A 1 107 ? 13.849 -3.779 41.380 1.00 19.34 149 ILE A CA 1
ATOM 764 C C . ILE A 1 107 ? 12.770 -3.822 42.459 1.00 22.07 149 ILE A C 1
ATOM 765 O O . ILE A 1 107 ? 12.167 -2.801 42.794 1.00 20.89 149 ILE A O 1
ATOM 770 N N . LEU A 1 108 ? 12.522 -5.020 42.985 1.00 20.06 150 LEU A N 1
ATOM 771 C CA . LEU A 1 108 ? 11.430 -5.241 43.925 1.00 20.83 150 LEU A CA 1
ATOM 772 C C . LEU A 1 108 ? 11.901 -5.832 45.249 1.00 23.13 150 LEU A C 1
ATOM 773 O O . LEU A 1 108 ? 12.735 -6.735 45.280 1.00 24.95 150 LEU A O 1
ATOM 778 N N . ARG A 1 109 ? 11.349 -5.319 46.342 1.00 22.24 151 ARG A N 1
ATOM 779 C CA . ARG A 1 109 ? 11.593 -5.878 47.667 1.00 24.60 151 ARG A CA 1
ATOM 780 C C . ARG A 1 109 ? 10.298 -6.454 48.198 1.00 23.48 151 ARG A C 1
ATOM 781 O O . ARG A 1 109 ? 9.227 -6.176 47.661 1.00 24.37 151 ARG A O 1
ATOM 789 N N . ASP A 1 110 ? 10.394 -7.240 49.265 1.00 23.46 152 ASP A N 1
ATOM 790 C CA . ASP A 1 110 ? 9.201 -7.711 49.958 1.00 25.99 152 ASP A CA 1
ATOM 791 C C . ASP A 1 110 ? 8.245 -6.536 50.111 1.00 26.39 152 ASP A C 1
ATOM 792 O O . ASP A 1 110 ? 8.652 -5.459 50.548 1.00 27.71 152 ASP A O 1
ATOM 797 N N . PRO A 1 111 ? 6.977 -6.728 49.725 1.00 27.65 153 PRO A N 1
ATOM 798 C CA . PRO A 1 111 ? 6.027 -5.611 49.690 1.00 29.75 153 PRO A CA 1
ATOM 799 C C . PRO A 1 111 ? 5.787 -4.977 51.056 1.00 28.20 153 PRO A C 1
ATOM 800 O O . PRO A 1 111 ? 5.626 -3.758 51.131 1.00 26.97 153 PRO A O 1
ATOM 804 N N . SER A 1 112 ? 5.768 -5.777 52.118 1.00 26.82 154 SER A N 1
ATOM 805 C CA . SER A 1 112 ? 5.609 -5.219 53.457 1.00 25.98 154 SER A CA 1
ATOM 806 C C . SER A 1 112 ? 6.824 -4.394 53.856 1.00 26.52 154 SER A C 1
ATOM 807 O O . SER A 1 112 ? 6.688 -3.289 54.386 1.00 29.15 154 SER A O 1
ATOM 810 N N . GLU A 1 113 ? 8.016 -4.923 53.601 1.00 29.08 155 GLU A N 1
ATOM 811 C CA . GLU A 1 113 ? 9.235 -4.190 53.913 1.00 27.89 155 GLU A CA 1
ATOM 812 C C . GLU A 1 113 ? 9.310 -2.907 53.100 1.00 26.67 155 GLU A C 1
ATOM 813 O O . GLU A 1 113 ? 9.784 -1.884 53.591 1.00 27.97 155 GLU A O 1
ATOM 817 N N . ARG A 1 114 ? 8.854 -2.964 51.852 1.00 18.49 156 ARG A N 1
ATOM 818 C CA . ARG A 1 114 ? 8.832 -1.771 51.006 1.00 20.93 156 ARG A CA 1
ATOM 819 C C . ARG A 1 114 ? 7.894 -0.702 51.585 1.00 23.24 156 ARG A C 1
ATOM 820 O O . ARG A 1 114 ? 8.203 0.493 51.552 1.00 21.86 156 ARG A O 1
ATOM 828 N N . VAL A 1 115 ? 6.748 -1.130 52.106 1.00 23.29 157 VAL A N 1
ATOM 829 C CA . VAL A 1 115 ? 5.828 -0.207 52.764 1.00 25.33 157 VAL A CA 1
ATOM 830 C C . VAL A 1 115 ? 6.511 0.483 53.941 1.00 25.35 157 VAL A C 1
ATOM 831 O O . VAL A 1 115 ? 6.428 1.702 54.082 1.00 26.11 157 VAL A O 1
ATOM 835 N N . LEU A 1 116 ? 7.178 -0.299 54.789 1.00 25.80 158 LEU A N 1
ATOM 836 C CA . LEU A 1 116 ? 7.896 0.258 55.942 1.00 25.86 158 LEU A CA 1
ATOM 837 C C . LEU A 1 116 ? 9.019 1.208 55.528 1.00 25.57 158 LEU A C 1
ATOM 838 O O . LEU A 1 116 ? 9.268 2.206 56.196 1.00 26.67 158 LEU A O 1
ATOM 843 N N . SER A 1 117 ? 9.709 0.881 54.438 1.00 21.08 159 SER A N 1
ATOM 844 C CA . SER A 1 117 ? 10.767 1.741 53.908 1.00 22.41 159 SER A CA 1
ATOM 845 C C . SER A 1 117 ? 10.192 3.069 53.417 1.00 22.69 159 SER A C 1
ATOM 846 O O . SER A 1 117 ? 10.788 4.134 53.597 1.00 23.09 159 SER A O 1
ATOM 849 N N . ASP A 1 118 ? 9.018 2.986 52.806 1.00 20.80 160 ASP A N 1
ATOM 850 C CA . ASP A 1 118 ? 8.338 4.140 52.250 1.00 21.76 160 ASP A CA 1
ATOM 851 C C . ASP A 1 118 ? 7.919 5.057 53.393 1.00 24.19 160 ASP A C 1
ATOM 852 O O . ASP A 1 118 ? 8.155 6.262 53.356 1.00 22.93 160 ASP A O 1
ATOM 857 N N . TYR A 1 119 ? 7.317 4.471 54.423 1.00 24.75 161 TYR A N 1
ATOM 858 C CA . TYR A 1 119 ? 6.905 5.241 55.587 1.00 25.04 161 TYR A CA 1
ATOM 859 C C . TYR A 1 119 ? 8.094 5.938 56.234 1.00 24.12 161 TYR A C 1
ATOM 860 O O . TYR A 1 119 ? 8.018 7.115 56.589 1.00 22.91 161 TYR A O 1
ATOM 869 N N . THR A 1 120 ? 9.185 5.195 56.404 1.00 20.99 162 THR A N 1
ATOM 870 C CA . THR A 1 120 ? 10.356 5.712 57.098 1.00 25.31 162 THR A CA 1
ATOM 871 C C . THR A 1 120 ? 10.950 6.919 56.388 1.00 24.13 162 THR A C 1
ATOM 872 O O . THR A 1 120 ? 11.442 7.855 57.027 1.00 22.20 162 THR A O 1
ATOM 876 N N . GLN A 1 121 ? 10.909 6.903 55.063 1.00 19.24 163 GLN A N 1
ATOM 877 C CA . GLN A 1 121 ? 11.417 8.034 54.300 1.00 20.69 163 GLN A CA 1
ATOM 878 C C . GLN A 1 121 ? 10.525 9.254 54.494 1.00 19.73 163 GLN A C 1
ATOM 879 O O . GLN A 1 121 ? 11.016 10.373 54.661 1.00 20.68 163 GLN A O 1
ATOM 885 N N . VAL A 1 122 ? 9.215 9.041 54.494 1.00 18.92 164 VAL A N 1
ATOM 886 C CA . VAL A 1 122 ? 8.301 10.168 54.661 1.00 20.44 164 VAL A CA 1
ATOM 887 C C . VAL A 1 122 ? 8.381 10.696 56.087 1.00 19.26 164 VAL A C 1
ATOM 888 O O . VAL A 1 122 ? 8.298 11.907 56.317 1.00 19.27 164 VAL A O 1
ATOM 892 N N . LEU A 1 123 ? 8.565 9.793 57.045 1.00 20.42 165 LEU A N 1
ATOM 893 C CA . LEU A 1 123 ? 8.779 10.216 58.421 1.00 21.03 165 LEU A CA 1
ATOM 894 C C . LEU A 1 123 ? 10.013 11.109 58.487 1.00 20.12 165 LEU A C 1
ATOM 895 O O . LEU A 1 123 ? 9.969 12.191 59.060 1.00 21.79 165 LEU A O 1
ATOM 900 N N A TYR A 1 124 ? 11.115 10.638 57.906 0.55 18.46 166 TYR A N 1
ATOM 901 N N B TYR A 1 124 ? 11.113 10.668 57.890 0.45 18.75 166 TYR A N 1
ATOM 902 C CA A TYR A 1 124 ? 12.362 11.394 57.887 0.55 21.20 166 TYR A CA 1
ATOM 903 C CA B TYR A 1 124 ? 12.342 11.448 57.958 0.45 20.75 166 TYR A CA 1
ATOM 904 C C A TYR A 1 124 ? 12.155 12.785 57.293 0.55 21.68 166 TYR A C 1
ATOM 905 C C B TYR A 1 124 ? 12.261 12.785 57.217 0.45 21.55 166 TYR A C 1
ATOM 906 O O A TYR A 1 124 ? 12.630 13.782 57.841 0.55 22.15 166 TYR A O 1
ATOM 907 O O B TYR A 1 124 ? 12.928 13.747 57.598 0.45 22.44 166 TYR A O 1
ATOM 924 N N . ASN A 1 125 ? 11.435 12.849 56.177 1.00 21.83 167 ASN A N 1
ATOM 925 C CA . ASN A 1 125 ? 11.105 14.129 55.548 1.00 22.87 167 ASN A CA 1
ATOM 926 C C . ASN A 1 125 ? 10.418 15.065 56.554 1.00 22.52 167 ASN A C 1
ATOM 927 O O . ASN A 1 125 ? 10.756 16.251 56.664 1.00 24.36 167 ASN A O 1
ATOM 932 N N . HIS A 1 126 ? 9.456 14.527 57.295 1.00 20.03 168 HIS A N 1
ATOM 933 C CA . HIS A 1 126 ? 8.756 15.328 58.303 1.00 21.63 168 HIS A CA 1
ATOM 934 C C . HIS A 1 126 ? 9.678 15.757 59.437 1.00 23.12 168 HIS A C 1
ATOM 935 O O . HIS A 1 126 ? 9.607 16.900 59.896 1.00 22.94 168 HIS A O 1
ATOM 942 N N . LEU A 1 127 ? 10.536 14.846 59.892 1.00 20.32 169 LEU A N 1
ATOM 943 C CA . LEU A 1 127 ? 11.488 15.170 60.957 1.00 22.59 169 LEU A CA 1
ATOM 944 C C . LEU A 1 127 ? 12.416 16.321 60.579 1.00 25.33 169 LEU A C 1
ATOM 945 O O . LEU A 1 127 ? 12.715 17.184 61.411 1.00 21.98 169 LEU A O 1
ATOM 950 N N A GLN A 1 128 ? 12.872 16.327 59.327 0.55 24.29 170 GLN A N 1
ATOM 951 N N B GLN A 1 128 ? 12.870 16.337 59.326 0.45 24.45 170 GLN A N 1
ATOM 952 C CA A GLN A 1 128 ? 13.759 17.379 58.848 0.55 25.81 170 GLN A CA 1
ATOM 953 C CA B GLN A 1 128 ? 13.769 17.388 58.859 0.45 25.85 170 GLN A CA 1
ATOM 954 C C A GLN A 1 128 ? 13.070 18.735 58.904 0.55 26.44 170 GLN A C 1
ATOM 955 C C B GLN A 1 128 ? 13.082 18.748 58.794 0.45 26.41 170 GLN A C 1
ATOM 956 O O A GLN A 1 128 ? 13.713 19.756 59.147 0.55 27.69 170 GLN A O 1
ATOM 957 O O B GLN A 1 128 ? 13.742 19.787 58.832 0.45 27.18 170 GLN A O 1
ATOM 968 N N . LYS A 1 129 ? 11.758 18.738 58.681 1.00 25.22 171 LYS A N 1
ATOM 969 C CA . LYS A 1 129 ? 10.984 19.974 58.678 1.00 26.99 171 LYS A CA 1
ATOM 970 C C . LYS A 1 129 ? 10.391 20.260 60.055 1.00 27.72 171 LYS A C 1
ATOM 971 O O . LYS A 1 129 ? 9.593 21.182 60.207 1.00 29.13 171 LYS A O 1
ATOM 977 N N . HIS A 1 130 ? 10.780 19.453 61.041 1.00 23.59 172 HIS A N 1
ATOM 978 C CA . HIS A 1 130 ? 10.275 19.571 62.406 1.00 26.72 172 HIS A CA 1
ATOM 979 C C . HIS A 1 130 ? 8.753 19.492 62.452 1.00 28.39 172 HIS A C 1
ATOM 980 O O . HIS A 1 130 ? 8.106 20.204 63.214 1.00 31.83 172 HIS A O 1
ATOM 987 N N . LYS A 1 131 ? 8.187 18.613 61.636 1.00 26.14 173 LYS A N 1
ATOM 988 C CA . LYS A 1 131 ? 6.742 18.470 61.537 1.00 27.95 173 LYS A CA 1
ATOM 989 C C . LYS A 1 131 ? 6.311 17.166 62.177 1.00 27.92 173 LYS A C 1
ATOM 990 O O . LYS A 1 131 ? 7.036 16.178 62.113 1.00 28.18 173 LYS A O 1
ATOM 996 N N . PRO A 1 132 ? 5.128 17.162 62.804 1.00 29.39 174 PRO A N 1
ATOM 997 C CA . PRO A 1 132 ? 4.579 15.913 63.335 1.00 28.48 174 PRO A CA 1
ATOM 998 C C . PRO A 1 132 ? 4.180 14.961 62.203 1.00 27.66 174 PRO A C 1
ATOM 999 O O . PRO A 1 132 ? 3.757 15.395 61.127 1.00 24.26 174 PRO A O 1
ATOM 1003 N N . TYR A 1 133 ? 4.363 13.668 62.441 1.00 24.54 175 TYR A N 1
ATOM 1004 C CA . TYR A 1 133 ? 3.938 12.637 61.508 1.00 27.46 175 TYR A CA 1
ATOM 1005 C C . TYR A 1 133 ? 3.560 11.434 62.353 1.00 28.24 175 TYR A C 1
ATOM 1006 O O . TYR A 1 133 ? 4.307 11.051 63.248 1.00 27.73 175 TYR A O 1
ATOM 1015 N N . PRO A 1 134 ? 2.385 10.854 62.089 1.00 29.85 176 PRO A N 1
ATOM 1016 C CA . PRO A 1 134 ? 1.866 9.790 62.952 1.00 32.23 176 PRO A CA 1
ATOM 1017 C C . PRO A 1 134 ? 2.651 8.493 62.816 1.00 32.76 176 PRO A C 1
ATOM 1018 O O . PRO A 1 134 ? 3.243 8.241 61.765 1.00 31.34 176 PRO A O 1
ATOM 1022 N N . PRO A 1 135 ? 2.677 7.688 63.886 1.00 33.48 177 PRO A N 1
ATOM 1023 C CA . PRO A 1 135 ? 3.258 6.345 63.852 1.00 31.75 177 PRO A CA 1
ATOM 1024 C C . PRO A 1 135 ? 2.604 5.567 62.732 1.00 28.86 177 PRO A C 1
ATOM 1025 O O . PRO A 1 135 ? 1.460 5.860 62.383 1.00 29.69 177 PRO A O 1
ATOM 1029 N N . ILE A 1 136 ? 3.308 4.599 62.160 1.00 32.43 178 ILE A N 1
ATOM 1030 C CA . ILE A 1 136 ? 2.778 3.912 60.993 1.00 34.14 178 ILE A CA 1
ATOM 1031 C C . ILE A 1 136 ? 1.456 3.216 61.307 1.00 35.02 178 ILE A C 1
ATOM 1032 O O . ILE A 1 136 ? 0.609 3.065 60.429 1.00 36.03 178 ILE A O 1
ATOM 1037 N N . GLU A 1 137 ? 1.269 2.813 62.563 1.00 37.02 179 GLU A N 1
ATOM 1038 C CA . GLU A 1 137 ? 0.029 2.145 62.949 1.00 41.92 179 GLU A CA 1
ATOM 1039 C C . GLU A 1 137 ? -1.189 3.017 62.662 1.00 44.16 179 GLU A C 1
ATOM 1040 O O . GLU A 1 137 ? -2.245 2.516 62.272 1.00 46.79 179 GLU A O 1
ATOM 1046 N N . ASP A 1 138 ? -1.035 4.322 62.860 1.00 42.02 180 ASP A N 1
ATOM 1047 C CA . ASP A 1 138 ? -2.122 5.268 62.628 1.00 43.02 180 ASP A CA 1
ATOM 1048 C C . ASP A 1 138 ? -2.481 5.349 61.150 1.00 42.76 180 ASP A C 1
ATOM 1049 O O . ASP A 1 138 ? -3.650 5.502 60.797 1.00 44.10 180 ASP A O 1
ATOM 1054 N N . LEU A 1 139 ? -1.472 5.251 60.287 1.00 39.95 181 LEU A N 1
ATOM 1055 C CA . LEU A 1 139 ? -1.692 5.360 58.849 1.00 40.56 181 LEU A CA 1
ATOM 1056 C C . LEU A 1 139 ? -2.219 4.060 58.258 1.00 42.48 181 LEU A C 1
ATOM 1057 O O . LEU A 1 139 ? -3.058 4.076 57.361 1.00 43.41 181 LEU A O 1
ATOM 1062 N N . LEU A 1 140 ? -1.722 2.938 58.768 1.00 45.86 182 LEU A N 1
ATOM 1063 C CA . LEU A 1 140 ? -2.111 1.622 58.269 1.00 51.87 182 LEU A CA 1
ATOM 1064 C C . LEU A 1 140 ? -3.510 1.199 58.711 1.00 57.66 182 LEU A C 1
ATOM 1065 O O . LEU A 1 140 ? -4.250 0.599 57.937 1.00 59.15 182 LEU A O 1
ATOM 1070 N N . MET A 1 141 ? -3.861 1.501 59.957 1.00 61.23 183 MET A N 1
ATOM 1071 C CA . MET A 1 141 ? -5.153 1.097 60.507 1.00 64.62 183 MET A CA 1
ATOM 1072 C C . MET A 1 141 ? -6.173 2.233 60.472 1.00 68.23 183 MET A C 1
ATOM 1073 O O . MET A 1 141 ? -5.810 3.408 60.518 1.00 68.08 183 MET A O 1
ATOM 1076 N N . ARG A 1 142 ? -7.450 1.871 60.393 1.00 72.32 184 ARG A N 1
ATOM 1077 C CA . ARG A 1 142 ? -8.526 2.854 60.348 1.00 75.73 184 ARG A CA 1
ATOM 1078 C C . ARG A 1 142 ? -9.772 2.350 61.073 1.00 78.06 184 ARG A C 1
ATOM 1079 O O . ARG A 1 142 ? -10.007 1.144 61.166 1.00 78.93 184 ARG A O 1
ATOM 1081 N N . ARG A 1 145 ? -9.741 -1.530 60.836 1.00 62.44 187 ARG A N 1
ATOM 1082 C CA . ARG A 1 145 ? -9.333 -2.362 59.712 1.00 62.12 187 ARG A CA 1
ATOM 1083 C C . ARG A 1 145 ? -8.160 -1.741 58.960 1.00 61.14 187 ARG A C 1
ATOM 1084 O O . ARG A 1 145 ? -7.782 -0.597 59.212 1.00 63.26 187 ARG A O 1
ATOM 1086 N N . LEU A 1 146 ? -7.589 -2.502 58.035 1.00 59.20 188 LEU A N 1
ATOM 1087 C CA . LEU A 1 146 ? -6.475 -2.024 57.228 1.00 57.23 188 LEU A CA 1
ATOM 1088 C C . LEU A 1 146 ? -6.914 -0.851 56.356 1.00 56.97 188 LEU A C 1
ATOM 1089 O O . LEU A 1 146 ? -7.876 -0.957 55.596 1.00 56.22 188 LEU A O 1
ATOM 1094 N N . ASN A 1 147 ? -6.208 0.268 56.478 1.00 57.63 189 ASN A N 1
ATOM 1095 C CA . ASN A 1 147 ? -6.530 1.468 55.715 1.00 58.69 189 ASN A CA 1
ATOM 1096 C C . ASN A 1 147 ? -6.084 1.357 54.267 1.00 60.45 189 ASN A C 1
ATOM 1097 O O . ASN A 1 147 ? -4.893 1.409 53.973 1.00 61.72 189 ASN A O 1
ATOM 1102 N N . LEU A 1 148 ? -7.048 1.220 53.365 1.00 61.82 190 LEU A N 1
ATOM 1103 C CA . LEU A 1 148 ? -6.755 1.039 51.949 1.00 62.22 190 LEU A CA 1
ATOM 1104 C C . LEU A 1 148 ? -6.558 2.368 51.223 1.00 59.84 190 LEU A C 1
ATOM 1105 O O . LEU A 1 148 ? -6.321 2.396 50.015 1.00 59.43 190 LEU A O 1
ATOM 1110 N N . ASP A 1 149 ? -6.654 3.464 51.968 1.00 57.77 191 ASP A N 1
ATOM 1111 C CA . ASP A 1 149 ? -6.423 4.795 51.415 1.00 56.10 191 ASP A CA 1
ATOM 1112 C C . ASP A 1 149 ? -4.944 5.167 51.519 1.00 52.60 191 ASP A C 1
ATOM 1113 O O . ASP A 1 149 ? -4.477 6.111 50.877 1.00 51.79 191 ASP A O 1
ATOM 1115 N N . TYR A 1 150 ? -4.217 4.412 52.337 1.00 48.09 192 TYR A N 1
ATOM 1116 C CA . TYR A 1 150 ? -2.782 4.595 52.513 1.00 44.02 192 TYR A CA 1
ATOM 1117 C C . TYR A 1 150 ? -2.067 4.313 51.196 1.00 40.70 192 TYR A C 1
ATOM 1118 O O . TYR A 1 150 ? -2.049 3.178 50.729 1.00 39.39 192 TYR A O 1
ATOM 1127 N N . LYS A 1 151 ? -1.471 5.344 50.607 1.00 41.39 193 LYS A N 1
ATOM 1128 C CA . LYS A 1 151 ? -0.869 5.228 49.280 1.00 40.32 193 LYS A CA 1
ATOM 1129 C C . LYS A 1 151 ? 0.314 4.261 49.196 1.00 37.18 193 LYS A C 1
ATOM 1130 O O . LYS A 1 151 ? 0.552 3.668 48.146 1.00 33.86 193 LYS A O 1
ATOM 1133 N N . ALA A 1 152 ? 1.062 4.108 50.285 1.00 32.26 194 ALA A N 1
ATOM 1134 C CA . ALA A 1 152 ? 2.208 3.201 50.276 1.00 31.08 194 ALA A CA 1
ATOM 1135 C C . ALA A 1 152 ? 1.786 1.747 50.075 1.00 31.24 194 ALA A C 1
ATOM 1136 O O . ALA A 1 152 ? 2.523 0.962 49.492 1.00 31.23 194 ALA A O 1
ATOM 1138 N N . LEU A 1 153 ? 0.601 1.388 50.559 1.00 33.11 195 LEU A N 1
ATOM 1139 C CA . LEU A 1 153 ? 0.085 0.044 50.330 1.00 33.22 195 LEU A CA 1
ATOM 1140 C C . LEU A 1 153 ? -0.070 -0.228 48.842 1.00 31.27 195 LEU A C 1
ATOM 1141 O O . LEU A 1 153 ? 0.295 -1.297 48.354 1.00 35.85 195 LEU A O 1
ATOM 1146 N N . ASN A 1 154 ? -0.624 0.742 48.123 1.00 32.26 196 ASN A N 1
ATOM 1147 C CA . ASN A 1 154 ? -0.897 0.573 46.702 1.00 33.31 196 ASN A CA 1
ATOM 1148 C C . ASN A 1 154 ? 0.376 0.397 45.890 1.00 30.64 196 ASN A C 1
ATOM 1149 O O . ASN A 1 154 ? 0.405 -0.358 44.922 1.00 33.12 196 ASN A O 1
ATOM 1154 N N . ARG A 1 155 ? 1.430 1.106 46.278 1.00 26.74 197 ARG A N 1
ATOM 1155 C CA . ARG A 1 155 ? 2.692 1.011 45.552 1.00 27.53 197 ARG A CA 1
ATOM 1156 C C . ARG A 1 155 ? 3.330 -0.374 45.710 1.00 27.31 197 ARG A C 1
ATOM 1157 O O . ARG A 1 155 ? 4.226 -0.742 44.948 1.00 28.27 197 ARG A O 1
ATOM 1165 N N . SER A 1 156 ? 2.858 -1.143 46.691 1.00 26.61 198 SER A N 1
ATOM 1166 C CA . SER A 1 156 ? 3.358 -2.500 46.888 1.00 28.47 198 SER A CA 1
ATOM 1167 C C . SER A 1 156 ? 2.490 -3.563 46.201 1.00 30.95 198 SER A C 1
ATOM 1168 O O . SER A 1 156 ? 2.789 -4.753 46.274 1.00 29.54 198 SER A O 1
ATOM 1171 N N . LEU A 1 157 ? 1.426 -3.138 45.529 1.00 30.86 199 LEU A N 1
ATOM 1172 C CA . LEU A 1 157 ? 0.600 -4.077 44.767 1.00 30.97 199 LEU A CA 1
ATOM 1173 C C . LEU A 1 157 ? 1.227 -4.316 43.402 1.00 31.04 199 LEU A C 1
ATOM 1174 O O . LEU A 1 157 ? 0.771 -3.786 42.383 1.00 30.90 199 LEU A O 1
ATOM 1179 N N . TYR A 1 158 ? 2.288 -5.114 43.396 1.00 31.47 200 TYR A N 1
ATOM 1180 C CA . TYR A 1 158 ? 3.128 -5.268 42.219 1.00 28.98 200 TYR A CA 1
ATOM 1181 C C . TYR A 1 158 ? 2.356 -5.828 41.024 1.00 31.25 200 TYR A C 1
ATOM 1182 O O . TYR A 1 158 ? 2.547 -5.386 39.896 1.00 30.55 200 TYR A O 1
ATOM 1191 N N . HIS A 1 159 ? 1.482 -6.800 41.267 1.00 31.03 201 HIS A N 1
ATOM 1192 C CA . HIS A 1 159 ? 0.709 -7.387 40.178 1.00 31.61 201 HIS A CA 1
ATOM 1193 C C . HIS A 1 159 ? -0.092 -6.318 39.447 1.00 31.92 201 HIS A C 1
ATOM 1194 O O . HIS A 1 159 ? -0.019 -6.202 38.224 1.00 33.36 201 HIS A O 1
ATOM 1201 N N . ALA A 1 160 ? -0.840 -5.525 40.205 1.00 34.85 202 ALA A N 1
ATOM 1202 C CA . ALA A 1 160 ? -1.701 -4.503 39.625 1.00 35.34 202 ALA A CA 1
ATOM 1203 C C . ALA A 1 160 ? -0.929 -3.589 38.681 1.00 34.34 202 ALA A C 1
ATOM 1204 O O . ALA A 1 160 ? -1.362 -3.330 37.558 1.00 34.59 202 ALA A O 1
ATOM 1206 N N . HIS A 1 161 ? 0.227 -3.115 39.130 1.00 31.26 203 HIS A N 1
ATOM 1207 C CA . HIS A 1 161 ? 1.032 -2.211 38.313 1.00 30.13 203 HIS A CA 1
ATOM 1208 C C . HIS A 1 161 ? 1.743 -2.915 37.168 1.00 31.18 203 HIS A C 1
ATOM 1209 O O . HIS A 1 161 ? 1.886 -2.353 36.081 1.00 34.19 203 HIS A O 1
ATOM 1216 N N . MET A 1 162 ? 2.186 -4.145 37.400 1.00 29.74 204 MET A N 1
ATOM 1217 C CA . MET A 1 162 ? 2.881 -4.893 36.355 1.00 30.98 204 MET A CA 1
ATOM 1218 C C . MET A 1 162 ? 1.984 -5.061 35.122 1.00 35.05 204 MET A C 1
ATOM 1219 O O . MET A 1 162 ? 2.451 -4.990 33.985 1.00 32.53 204 MET A O 1
ATOM 1224 N N . LEU A 1 163 ? 0.689 -5.264 35.351 1.00 37.86 205 LEU A N 1
ATOM 1225 C CA . LEU A 1 163 ? -0.256 -5.447 34.250 1.00 38.81 205 LEU A CA 1
ATOM 1226 C C . LEU A 1 163 ? -0.188 -4.311 33.228 1.00 37.85 205 LEU A C 1
ATOM 1227 O O . LEU A 1 163 ? -0.282 -4.543 32.024 1.00 37.54 205 LEU A O 1
ATOM 1232 N N . ASN A 1 164 ? -0.033 -3.086 33.720 1.00 36.85 206 ASN A N 1
ATOM 1233 C CA . ASN A 1 164 ? 0.003 -1.908 32.861 1.00 37.21 206 ASN A CA 1
ATOM 1234 C C . ASN A 1 164 ? 1.225 -1.913 31.958 1.00 35.74 206 ASN A C 1
ATOM 1235 O O . ASN A 1 164 ? 1.170 -1.462 30.812 1.00 38.26 206 ASN A O 1
ATOM 1240 N N . TRP A 1 165 ? 2.330 -2.425 32.484 1.00 31.55 207 TRP A N 1
ATOM 1241 C CA . TRP A 1 165 ? 3.578 -2.477 31.735 1.00 29.43 207 TRP A CA 1
ATOM 1242 C C . TRP A 1 165 ? 3.584 -3.597 30.698 1.00 29.20 207 TRP A C 1
ATOM 1243 O O . TRP A 1 165 ? 4.092 -3.421 29.593 1.00 27.01 207 TRP A O 1
ATOM 1254 N N . LEU A 1 166 ? 3.007 -4.740 31.056 1.00 30.34 208 LEU A N 1
ATOM 1255 C CA . LEU A 1 166 ? 3.018 -5.906 30.173 1.00 31.74 208 LEU A CA 1
ATOM 1256 C C . LEU A 1 166 ? 2.083 -5.761 28.976 1.00 36.38 208 LEU A C 1
ATOM 1257 O O . LEU A 1 166 ? 2.134 -6.567 28.045 1.00 35.45 208 LEU A O 1
ATOM 1262 N N . ARG A 1 167 ? 1.231 -4.742 28.997 1.00 35.63 209 ARG A N 1
ATOM 1263 C CA . ARG A 1 167 ? 0.449 -4.410 27.811 1.00 40.10 209 ARG A CA 1
ATOM 1264 C C . ARG A 1 167 ? 1.343 -3.850 26.708 1.00 38.37 209 ARG A C 1
ATOM 1265 O O . ARG A 1 167 ? 1.069 -4.031 25.518 1.00 39.65 209 ARG A O 1
ATOM 1270 N N . PHE A 1 168 ? 2.411 -3.163 27.107 1.00 34.03 210 PHE A N 1
ATOM 1271 C CA . PHE A 1 168 ? 3.269 -2.466 26.157 1.00 31.25 210 PHE A CA 1
ATOM 1272 C C . PHE A 1 168 ? 4.611 -3.149 25.927 1.00 31.88 210 PHE A C 1
ATOM 1273 O O . PHE A 1 168 ? 5.226 -2.972 24.878 1.00 32.17 210 PHE A O 1
ATOM 1281 N N . PHE A 1 169 ? 5.071 -3.922 26.904 1.00 30.33 211 PHE A N 1
ATOM 1282 C CA . PHE A 1 169 ? 6.395 -4.528 26.813 1.00 30.08 211 PHE A CA 1
ATOM 1283 C C . PHE A 1 169 ? 6.349 -6.024 27.089 1.00 31.63 211 PHE A C 1
ATOM 1284 O O . PHE A 1 169 ? 5.640 -6.470 27.984 1.00 31.55 211 PHE A O 1
ATOM 1292 N N . PRO A 1 170 ? 7.107 -6.808 26.309 1.00 35.04 212 PRO A N 1
ATOM 1293 C CA . PRO A 1 170 ? 7.214 -8.250 26.548 1.00 35.24 212 PRO A CA 1
ATOM 1294 C C . PRO A 1 170 ? 7.825 -8.482 27.917 1.00 32.30 212 PRO A C 1
ATOM 1295 O O . PRO A 1 170 ? 8.696 -7.708 28.306 1.00 29.87 212 PRO A O 1
ATOM 1299 N N . LEU A 1 171 ? 7.392 -9.517 28.627 1.00 30.23 213 LEU A N 1
ATOM 1300 C CA . LEU A 1 171 ? 7.983 -9.835 29.922 1.00 32.25 213 LEU A CA 1
ATOM 1301 C C . LEU A 1 171 ? 9.495 -9.987 29.792 1.00 32.06 213 LEU A C 1
ATOM 1302 O O . LEU A 1 171 ? 10.247 -9.617 30.697 1.00 30.53 213 LEU A O 1
ATOM 1307 N N . GLY A 1 172 ? 9.929 -10.531 28.659 1.00 28.80 214 GLY A N 1
ATOM 1308 C CA . GLY A 1 172 ? 11.338 -10.795 28.421 1.00 30.35 214 GLY A CA 1
ATOM 1309 C C . GLY A 1 172 ? 12.185 -9.537 28.343 1.00 31.39 214 GLY A C 1
ATOM 1310 O O . GLY A 1 172 ? 13.415 -9.598 28.378 1.00 31.40 214 GLY A O 1
ATOM 1311 N N . HIS A 1 173 ? 11.527 -8.390 28.227 1.00 28.33 215 HIS A N 1
ATOM 1312 C CA . HIS A 1 173 ? 12.235 -7.120 28.132 1.00 26.54 215 HIS A CA 1
ATOM 1313 C C . HIS A 1 173 ? 12.164 -6.335 29.438 1.00 25.75 215 HIS A C 1
ATOM 1314 O O . HIS A 1 173 ? 12.639 -5.200 29.512 1.00 26.80 215 HIS A O 1
ATOM 1321 N N . ILE A 1 174 ? 11.561 -6.939 30.455 1.00 24.03 216 ILE A N 1
ATOM 1322 C CA . ILE A 1 174 ? 11.530 -6.340 31.787 1.00 25.66 216 ILE A CA 1
ATOM 1323 C C . ILE A 1 174 ? 12.233 -7.256 32.784 1.00 27.37 216 ILE A C 1
ATOM 1324 O O . ILE A 1 174 ? 11.671 -8.262 33.218 1.00 31.41 216 ILE A O 1
ATOM 1329 N N . HIS A 1 175 ? 13.465 -6.919 33.140 1.00 23.57 217 HIS A N 1
ATOM 1330 C CA . HIS A 1 175 ? 14.213 -7.735 34.085 1.00 23.29 217 HIS A CA 1
ATOM 1331 C C . HIS A 1 175 ? 13.887 -7.326 35.512 1.00 25.67 217 HIS A C 1
ATOM 1332 O O . HIS A 1 175 ? 14.032 -6.158 35.877 1.00 24.68 217 HIS A O 1
ATOM 1339 N N . ILE A 1 176 ? 13.457 -8.291 36.321 1.00 23.23 218 ILE A N 1
ATOM 1340 C CA . ILE A 1 176 ? 13.119 -8.018 37.709 1.00 23.77 218 ILE A CA 1
ATOM 1341 C C . ILE A 1 176 ? 14.308 -8.335 38.601 1.00 23.84 218 ILE A C 1
ATOM 1342 O O . ILE A 1 176 ? 14.780 -9.471 38.637 1.00 27.61 218 ILE A O 1
ATOM 1347 N N . VAL A 1 177 ? 14.813 -7.321 39.295 1.00 22.57 219 VAL A N 1
ATOM 1348 C CA . VAL A 1 177 ? 15.904 -7.512 40.244 1.00 21.03 219 VAL A CA 1
ATOM 1349 C C . VAL A 1 177 ? 15.315 -7.830 41.613 1.00 22.97 219 VAL A C 1
ATOM 1350 O O . VAL A 1 177 ? 14.380 -7.168 42.064 1.00 22.73 219 VAL A O 1
ATOM 1354 N N . ASP A 1 178 ? 15.837 -8.869 42.257 1.00 24.22 220 ASP A N 1
ATOM 1355 C CA . ASP A 1 178 ? 15.391 -9.232 43.602 1.00 25.46 220 ASP A CA 1
ATOM 1356 C C . ASP A 1 178 ? 16.071 -8.310 44.610 1.00 25.85 220 ASP A C 1
ATOM 1357 O O . ASP A 1 178 ? 17.238 -8.498 44.952 1.00 25.92 220 ASP A O 1
ATOM 1362 N N . GLY A 1 179 ? 15.338 -7.296 45.064 1.00 23.63 221 GLY A N 1
ATOM 1363 C CA . GLY A 1 179 ? 15.890 -6.268 45.929 1.00 27.22 221 GLY A CA 1
ATOM 1364 C C . GLY A 1 179 ? 16.316 -6.779 47.293 1.00 27.57 221 GLY A C 1
ATOM 1365 O O . GLY A 1 179 ? 17.268 -6.268 47.884 1.00 25.92 221 GLY A O 1
ATOM 1366 N N . ASP A 1 180 ? 15.603 -7.782 47.798 1.00 27.08 222 ASP A N 1
ATOM 1367 C CA . ASP A 1 180 ? 15.990 -8.440 49.044 1.00 29.06 222 ASP A CA 1
ATOM 1368 C C . ASP A 1 180 ? 17.350 -9.114 48.890 1.00 28.58 222 ASP A C 1
ATOM 1369 O O . ASP A 1 180 ? 18.214 -8.996 49.762 1.00 30.23 222 ASP A O 1
ATOM 1374 N N . ARG A 1 181 ? 17.535 -9.827 47.781 1.00 26.49 223 ARG A N 1
ATOM 1375 C CA . ARG A 1 181 ? 18.811 -10.478 47.508 1.00 29.07 223 ARG A CA 1
ATOM 1376 C C . ARG A 1 181 ? 19.924 -9.465 47.231 1.00 29.63 223 ARG A C 1
ATOM 1377 O O . ARG A 1 181 ? 21.084 -9.706 47.562 1.00 29.90 223 ARG A O 1
ATOM 1383 N N . LEU A 1 182 ? 19.574 -8.333 46.628 1.00 26.45 224 LEU A N 1
ATOM 1384 C CA . LEU A 1 182 ? 20.566 -7.294 46.380 1.00 26.53 224 LEU A CA 1
ATOM 1385 C C . LEU A 1 182 ? 21.129 -6.778 47.700 1.00 26.07 224 LEU A C 1
ATOM 1386 O O . LEU A 1 182 ? 22.323 -6.515 47.812 1.00 27.06 224 LEU A O 1
ATOM 1391 N N . ILE A 1 183 ? 20.266 -6.629 48.700 1.00 26.41 225 ILE A N 1
ATOM 1392 C CA . ILE A 1 183 ? 20.704 -6.146 50.005 1.00 25.19 225 ILE A CA 1
ATOM 1393 C C . ILE A 1 183 ? 21.603 -7.173 50.702 1.00 29.15 225 ILE A C 1
ATOM 1394 O O . ILE A 1 183 ? 22.584 -6.810 51.347 1.00 30.26 225 ILE A O 1
ATOM 1399 N N . ARG A 1 184 ? 21.264 -8.452 50.566 1.00 29.93 226 ARG A N 1
ATOM 1400 C CA . ARG A 1 184 ? 22.023 -9.520 51.220 1.00 33.55 226 ARG A CA 1
ATOM 1401 C C . ARG A 1 184 ? 23.357 -9.839 50.545 1.00 32.87 226 ARG A C 1
ATOM 1402 O O . ARG A 1 184 ? 24.370 -10.044 51.213 1.00 34.29 226 ARG A O 1
ATOM 1410 N N . ASP A 1 185 ? 23.351 -9.884 49.220 1.00 30.33 227 ASP A N 1
ATOM 1411 C CA . ASP A 1 185 ? 24.506 -10.333 48.452 1.00 32.32 227 ASP A CA 1
ATOM 1412 C C . ASP A 1 185 ? 24.357 -9.816 47.024 1.00 29.90 227 ASP A C 1
ATOM 1413 O O . ASP A 1 185 ? 23.881 -10.537 46.147 1.00 32.72 227 ASP A O 1
ATOM 1418 N N . PRO A 1 186 ? 24.749 -8.554 46.792 1.00 29.46 228 PRO A N 1
ATOM 1419 C CA . PRO A 1 186 ? 24.437 -7.869 45.528 1.00 26.51 228 PRO A CA 1
ATOM 1420 C C . PRO A 1 186 ? 25.091 -8.445 44.273 1.00 28.13 228 PRO A C 1
ATOM 1421 O O . PRO A 1 186 ? 24.479 -8.403 43.206 1.00 27.36 228 PRO A O 1
ATOM 1425 N N . PHE A 1 187 ? 26.309 -8.960 44.377 1.00 28.94 229 PHE A N 1
ATOM 1426 C CA . PHE A 1 187 ? 27.045 -9.329 43.167 1.00 29.02 229 PHE A CA 1
ATOM 1427 C C . PHE A 1 187 ? 26.301 -10.289 42.225 1.00 32.13 229 PHE A C 1
ATOM 1428 O O . PHE A 1 187 ? 26.218 -10.032 41.022 1.00 29.33 229 PHE A O 1
ATOM 1436 N N . PRO A 1 188 ? 25.762 -11.396 42.760 1.00 34.42 230 PRO A N 1
ATOM 1437 C CA . PRO A 1 188 ? 25.016 -12.317 41.890 1.00 34.34 230 PRO A CA 1
ATOM 1438 C C . PRO A 1 188 ? 23.831 -11.646 41.191 1.00 32.74 230 PRO A C 1
ATOM 1439 O O . PRO A 1 188 ? 23.586 -11.949 40.027 1.00 33.59 230 PRO A O 1
ATOM 1443 N N . GLU A 1 189 ? 23.111 -10.754 41.871 1.00 29.31 231 GLU A N 1
ATOM 1444 C CA . GLU A 1 189 ? 22.020 -10.031 41.212 1.00 26.58 231 GLU A CA 1
ATOM 1445 C C . GLU A 1 189 ? 22.534 -9.114 40.105 1.00 26.43 231 GLU A C 1
ATOM 1446 O O . GLU A 1 189 ? 21.929 -9.006 39.034 1.00 25.53 231 GLU A O 1
ATOM 1452 N N . ILE A 1 190 ? 23.647 -8.439 40.367 1.00 22.96 232 ILE A N 1
ATOM 1453 C CA . ILE A 1 190 ? 24.228 -7.562 39.363 1.00 22.48 232 ILE A CA 1
ATOM 1454 C C . ILE A 1 190 ? 24.706 -8.359 38.143 1.00 24.17 232 ILE A C 1
ATOM 1455 O O . ILE A 1 190 ? 24.573 -7.905 37.011 1.00 23.80 232 ILE A O 1
ATOM 1460 N N . GLN A 1 191 ? 25.241 -9.558 38.366 1.00 24.59 233 GLN A N 1
ATOM 1461 C CA . GLN A 1 191 ? 25.639 -10.401 37.243 1.00 28.66 233 GLN A CA 1
ATOM 1462 C C . GLN A 1 191 ? 24.470 -10.673 36.298 1.00 27.27 233 GLN A C 1
ATOM 1463 O O . GLN A 1 191 ? 24.631 -10.690 35.083 1.00 27.72 233 GLN A O 1
ATOM 1469 N N . LYS A 1 192 ? 23.289 -10.889 36.861 1.00 27.01 234 LYS A N 1
ATOM 1470 C CA . LYS A 1 192 ? 22.121 -11.173 36.040 1.00 27.04 234 LYS A CA 1
ATOM 1471 C C . LYS A 1 192 ? 21.706 -9.942 35.233 1.00 25.93 234 LYS A C 1
ATOM 1472 O O . LYS A 1 192 ? 21.252 -10.053 34.090 1.00 25.64 234 LYS A O 1
ATOM 1478 N N . VAL A 1 193 ? 21.872 -8.765 35.824 1.00 25.38 235 VAL A N 1
ATOM 1479 C CA . VAL A 1 193 ? 21.576 -7.527 35.107 1.00 24.19 235 VAL A CA 1
ATOM 1480 C C . VAL A 1 193 ? 22.526 -7.352 33.920 1.00 23.87 235 VAL A C 1
ATOM 1481 O O . VAL A 1 193 ? 22.105 -6.971 32.829 1.00 25.31 235 VAL A O 1
ATOM 1485 N N . GLU A 1 194 ? 23.810 -7.619 34.134 1.00 24.22 236 GLU A N 1
ATOM 1486 C CA . GLU A 1 194 ? 24.789 -7.522 33.050 1.00 24.48 236 GLU A CA 1
ATOM 1487 C C . GLU A 1 194 ? 24.380 -8.412 31.882 1.00 26.06 236 GLU A C 1
ATOM 1488 O O . GLU A 1 194 ? 24.370 -7.977 30.732 1.00 28.83 236 GLU A O 1
ATOM 1494 N N . ARG A 1 195 ? 24.041 -9.659 32.189 1.00 28.50 237 ARG A N 1
ATOM 1495 C CA . ARG A 1 195 ? 23.615 -10.607 31.168 1.00 31.00 237 ARG A CA 1
ATOM 1496 C C . ARG A 1 195 ? 22.381 -10.093 30.428 1.00 31.73 237 ARG A C 1
ATOM 1497 O O . ARG A 1 195 ? 22.352 -10.077 29.193 1.00 30.57 237 ARG A O 1
ATOM 1500 N N . PHE A 1 196 ? 21.371 -9.670 31.186 1.00 27.94 238 PHE A N 1
ATOM 1501 C CA . PHE A 1 196 ? 20.139 -9.132 30.613 1.00 26.70 238 PHE A CA 1
ATOM 1502 C C . PHE A 1 196 ? 20.406 -7.989 29.640 1.00 26.98 238 PHE A C 1
ATOM 1503 O O . PHE A 1 196 ? 19.766 -7.897 28.588 1.00 27.42 238 PHE A O 1
ATOM 1511 N N . LEU A 1 197 ? 21.353 -7.120 29.989 1.00 23.79 239 LEU A N 1
ATOM 1512 C CA . LEU A 1 197 ? 21.662 -5.959 29.156 1.00 24.32 239 LEU A CA 1
ATOM 1513 C C . LEU A 1 197 ? 22.686 -6.257 28.053 1.00 29.71 239 LEU A C 1
ATOM 1514 O O . LEU A 1 197 ? 23.109 -5.353 27.332 1.00 28.60 239 LEU A O 1
ATOM 1519 N N . LYS A 1 198 ? 23.073 -7.522 27.929 1.00 27.59 240 LYS A N 1
ATOM 1520 C CA . LYS A 1 198 ? 24.090 -7.933 26.962 1.00 31.91 240 LYS A CA 1
ATOM 1521 C C . LYS A 1 198 ? 25.437 -7.260 27.237 1.00 29.73 240 LYS A C 1
ATOM 1522 O O . LYS A 1 198 ? 26.237 -7.054 26.325 1.00 29.22 240 LYS A O 1
ATOM 1527 N N . LEU A 1 199 ? 25.687 -6.925 28.498 1.00 25.06 241 LEU A N 1
ATOM 1528 C CA . LEU A 1 199 ? 26.978 -6.375 28.909 1.00 27.21 241 LEU A CA 1
ATOM 1529 C C . LEU A 1 199 ? 27.966 -7.506 29.185 1.00 30.02 241 LEU A C 1
ATOM 1530 O O . LEU A 1 199 ? 27.577 -8.561 29.679 1.00 30.46 241 LEU A O 1
ATOM 1535 N N . SER A 1 200 ? 29.240 -7.286 28.870 1.00 31.38 242 SER A N 1
ATOM 1536 C CA . SER A 1 200 ? 30.277 -8.254 29.220 1.00 34.30 242 SER A CA 1
ATOM 1537 C C . SER A 1 200 ? 30.395 -8.299 30.736 1.00 35.19 242 SER A C 1
ATOM 1538 O O . SER A 1 200 ? 30.168 -7.293 31.406 1.00 37.19 242 SER A O 1
ATOM 1541 N N . PRO A 1 201 ? 30.742 -9.470 31.285 1.00 32.39 243 PRO A N 1
ATOM 1542 C CA . PRO A 1 201 ? 30.806 -9.635 32.741 1.00 32.56 243 PRO A CA 1
ATOM 1543 C C . PRO A 1 201 ? 32.039 -8.976 33.349 1.00 33.06 243 PRO A C 1
ATOM 1544 O O . PRO A 1 201 ? 32.946 -9.686 33.779 1.00 34.51 243 PRO A O 1
ATOM 1548 N N . GLN A 1 202 ? 32.053 -7.646 33.406 1.00 32.28 244 GLN A N 1
ATOM 1549 C CA . GLN A 1 202 ? 33.227 -6.900 33.853 1.00 35.24 244 GLN A CA 1
ATOM 1550 C C . GLN A 1 202 ? 33.243 -6.650 35.353 1.00 36.03 244 GLN A C 1
ATOM 1551 O O . GLN A 1 202 ? 34.307 -6.593 35.968 1.00 40.56 244 GLN A O 1
ATOM 1557 N N . ILE A 1 203 ? 32.064 -6.473 35.937 1.00 31.32 245 ILE A N 1
ATOM 1558 C CA . ILE A 1 203 ? 31.963 -6.268 37.376 1.00 29.43 245 ILE A CA 1
ATOM 1559 C C . ILE A 1 203 ? 32.395 -7.546 38.095 1.00 34.20 245 ILE A C 1
ATOM 1560 O O . ILE A 1 203 ? 32.116 -8.654 37.629 1.00 33.30 245 ILE A O 1
ATOM 1565 N N . ASN A 1 204 ? 33.107 -7.394 39.206 1.00 35.61 246 ASN A N 1
ATOM 1566 C CA . ASN A 1 204 ? 33.542 -8.551 39.981 1.00 39.36 246 ASN A CA 1
ATOM 1567 C C . ASN A 1 204 ? 33.260 -8.427 41.474 1.00 40.06 246 ASN A C 1
ATOM 1568 O O . ASN A 1 204 ? 32.962 -7.340 41.974 1.00 37.19 246 ASN A O 1
ATOM 1573 N N . ALA A 1 205 ? 33.350 -9.553 42.177 1.00 36.88 247 ALA A N 1
ATOM 1574 C CA . ALA A 1 205 ? 33.040 -9.607 43.598 1.00 36.46 247 ALA A CA 1
ATOM 1575 C C . ALA A 1 205 ? 33.878 -8.620 44.402 1.00 37.14 247 ALA A C 1
ATOM 1576 O O . ALA A 1 205 ? 33.439 -8.138 45.445 1.00 36.87 247 ALA A O 1
ATOM 1578 N N . SER A 1 206 ? 35.074 -8.309 43.909 1.00 40.26 248 SER A N 1
ATOM 1579 C CA . SER A 1 206 ? 35.971 -7.381 44.597 1.00 42.58 248 SER A CA 1
ATOM 1580 C C . SER A 1 206 ? 35.527 -5.918 44.484 1.00 42.36 248 SER A C 1
ATOM 1581 O O . SER A 1 206 ? 36.120 -5.033 45.105 1.00 44.39 248 SER A O 1
ATOM 1584 N N . ASN A 1 207 ? 34.496 -5.662 43.684 1.00 36.71 249 ASN A N 1
ATOM 1585 C CA . ASN A 1 207 ? 33.920 -4.319 43.594 1.00 36.47 249 ASN A CA 1
ATOM 1586 C C . ASN A 1 207 ? 32.988 -4.029 44.761 1.00 35.91 249 ASN A C 1
ATOM 1587 O O . ASN A 1 207 ? 32.503 -2.908 44.917 1.00 34.73 249 ASN A O 1
ATOM 1592 N N . PHE A 1 208 ? 32.727 -5.050 45.571 1.00 35.32 250 PHE A N 1
ATOM 1593 C CA . PHE A 1 208 ? 31.816 -4.921 46.704 1.00 34.40 250 PHE A CA 1
ATOM 1594 C C . PHE A 1 208 ? 32.508 -5.308 47.999 1.00 39.22 250 PHE A C 1
ATOM 1595 O O . PHE A 1 208 ? 33.216 -6.311 48.056 1.00 40.49 250 PHE A O 1
ATOM 1603 N N . TYR A 1 209 ? 32.298 -4.508 49.037 1.00 39.46 251 TYR A N 1
ATOM 1604 C CA . TYR A 1 209 ? 32.766 -4.851 50.371 1.00 42.86 251 TYR A CA 1
ATOM 1605 C C . TYR A 1 209 ? 31.703 -4.437 51.371 1.00 44.75 251 TYR A C 1
ATOM 1606 O O . TYR A 1 209 ? 31.033 -3.420 51.187 1.00 42.00 251 TYR A O 1
ATOM 1615 N N . PHE A 1 210 ? 31.532 -5.235 52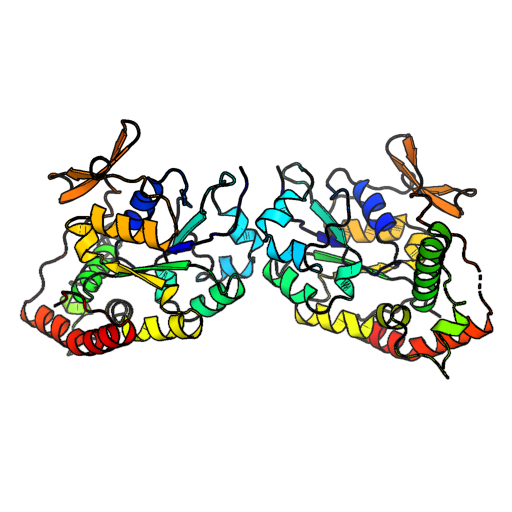.417 1.00 45.58 252 PHE A N 1
ATOM 1616 C CA . PHE A 1 210 ? 30.514 -4.940 53.409 1.00 46.10 252 PHE A CA 1
ATOM 1617 C C . PHE A 1 210 ? 31.035 -3.968 54.456 1.00 47.17 252 PHE A C 1
ATOM 1618 O O . PHE A 1 210 ? 32.146 -4.115 54.968 1.00 48.21 252 PHE A O 1
ATOM 1626 N N . ASN A 1 211 ? 30.225 -2.962 54.755 1.00 45.13 253 ASN A N 1
ATOM 1627 C CA . ASN A 1 211 ? 30.565 -1.993 55.780 1.00 45.70 253 ASN A CA 1
ATOM 1628 C C . ASN A 1 211 ? 29.663 -2.198 56.988 1.00 42.75 253 ASN A C 1
ATOM 1629 O O . ASN A 1 211 ? 28.458 -1.956 56.925 1.00 39.50 253 ASN A O 1
ATOM 1634 N N . LYS A 1 212 ? 30.253 -2.667 58.084 1.00 44.32 254 LYS A N 1
ATOM 1635 C CA . LYS A 1 212 ? 29.498 -2.956 59.296 1.00 45.29 254 LYS A CA 1
ATOM 1636 C C . LYS A 1 212 ? 28.867 -1.702 59.886 1.00 43.92 254 LYS A C 1
ATOM 1637 O O . LYS A 1 212 ? 27.762 -1.750 60.426 1.00 45.25 254 LYS A O 1
ATOM 1640 N N . THR A 1 213 ? 29.573 -0.581 59.790 1.00 45.46 255 THR A N 1
ATOM 1641 C CA . THR A 1 213 ? 29.048 0.691 60.273 1.00 49.92 255 THR A CA 1
ATOM 1642 C C . THR A 1 213 ? 27.798 1.093 59.494 1.00 48.19 255 THR A C 1
ATOM 1643 O O . THR A 1 213 ? 26.802 1.534 60.072 1.00 50.80 255 THR A O 1
ATOM 1647 N N . LYS A 1 214 ? 27.859 0.932 58.178 1.00 44.12 256 LYS A N 1
ATOM 1648 C CA . LYS A 1 214 ? 26.751 1.286 57.299 1.00 40.60 256 LYS A CA 1
ATOM 1649 C C . LYS A 1 214 ? 25.614 0.282 57.464 1.00 39.03 256 LYS A C 1
ATOM 1650 O O . LYS A 1 214 ? 24.440 0.647 57.430 1.00 38.81 256 LYS A O 1
ATOM 1656 N N . GLY A 1 215 ? 25.975 -0.984 57.661 1.00 38.07 257 GLY A N 1
ATOM 1657 C CA . GLY A 1 215 ? 25.001 -2.060 57.724 1.00 37.20 257 GLY A CA 1
ATOM 1658 C C . GLY A 1 215 ? 24.637 -2.585 56.346 1.00 36.26 257 GLY A C 1
ATOM 1659 O O . GLY A 1 215 ? 23.736 -3.412 56.197 1.00 37.82 257 GLY A O 1
ATOM 1660 N N . PHE A 1 216 ? 25.336 -2.093 55.329 1.00 34.03 258 PHE A N 1
ATOM 1661 C CA . PHE A 1 216 ? 25.073 -2.492 53.953 1.00 32.36 258 PHE A CA 1
ATOM 1662 C C . PHE A 1 216 ? 26.376 -2.667 53.196 1.00 33.24 258 PHE A C 1
ATOM 1663 O O . PHE A 1 216 ? 27.439 -2.276 53.675 1.00 33.62 258 PHE A O 1
ATOM 1671 N N . TYR A 1 217 ? 26.286 -3.245 52.002 1.00 32.49 259 TYR A N 1
ATOM 1672 C CA . TYR A 1 217 ? 27.437 -3.326 51.124 1.00 30.59 259 TYR A CA 1
ATOM 1673 C C . TYR A 1 217 ? 27.810 -1.961 50.571 1.00 30.86 259 TYR A C 1
ATOM 1674 O O . TYR A 1 217 ? 26.951 -1.097 50.368 1.00 26.20 259 TYR A O 1
ATOM 1683 N N . CYS A 1 218 ? 29.103 -1.774 50.340 1.00 30.30 260 CYS A N 1
ATOM 1684 C CA . CYS A 1 218 ? 29.602 -0.551 49.743 1.00 30.19 260 CYS A CA 1
ATOM 1685 C C . CYS A 1 218 ? 30.421 -0.889 48.510 1.00 32.15 260 CYS A C 1
ATOM 1686 O O . CYS A 1 218 ? 30.713 -2.059 48.251 1.00 32.34 260 CYS A O 1
ATOM 1689 N N . LEU A 1 219 ? 30.775 0.131 47.741 1.00 33.98 261 LEU A N 1
ATOM 1690 C CA . LEU A 1 219 ? 31.408 -0.083 46.448 1.00 34.79 261 LEU A CA 1
ATOM 1691 C C . LEU A 1 219 ? 32.889 0.264 46.472 1.00 40.17 261 LEU A C 1
ATOM 1692 O O . LEU A 1 219 ? 33.301 1.249 47.087 1.00 38.49 261 LEU A O 1
ATOM 1697 N N . ARG A 1 220 ? 33.679 -0.560 45.791 1.00 42.63 262 ARG A N 1
ATOM 1698 C CA . ARG A 1 220 ? 35.108 -0.328 45.648 1.00 47.04 262 ARG A CA 1
ATOM 1699 C C . ARG A 1 220 ? 35.470 -0.355 44.170 1.00 49.77 262 ARG A C 1
ATOM 1700 O O . ARG A 1 220 ? 35.154 -1.312 43.466 1.00 48.20 262 ARG A O 1
ATOM 1708 N N . ASP A 1 221 ? 36.119 0.703 43.697 1.00 54.50 263 ASP A N 1
ATOM 1709 C CA . ASP A 1 221 ? 36.494 0.793 42.290 1.00 59.21 263 ASP A CA 1
ATOM 1710 C C . ASP A 1 221 ? 37.512 1.903 42.051 1.00 66.95 263 ASP A C 1
ATOM 1711 O O . ASP A 1 221 ? 37.407 2.989 42.623 1.00 68.80 263 ASP A O 1
ATOM 1713 N N . SER A 1 222 ? 38.494 1.621 41.200 1.00 70.45 264 SER A N 1
ATOM 1714 C CA . SER A 1 222 ? 39.518 2.600 40.860 1.00 74.04 264 SER A CA 1
ATOM 1715 C C . SER A 1 222 ? 40.167 3.167 42.116 1.00 77.40 264 SER A C 1
ATOM 1716 O O . SER A 1 222 ? 40.394 4.374 42.218 1.00 79.55 264 SER A O 1
ATOM 1718 N N . GLY A 1 223 ? 40.453 2.290 43.073 1.00 77.17 265 GLY A N 1
ATOM 1719 C CA . GLY A 1 223 ? 41.112 2.688 44.303 1.00 76.93 265 GLY A CA 1
ATOM 1720 C C . GLY A 1 223 ? 40.206 3.397 45.292 1.00 75.40 265 GLY A C 1
ATOM 1721 O O . GLY A 1 223 ? 40.507 3.455 46.485 1.00 77.08 265 GLY A O 1
ATOM 1722 N N . LYS A 1 224 ? 39.095 3.936 44.800 1.00 71.41 266 LYS A N 1
ATOM 1723 C CA . LYS A 1 224 ? 38.172 4.691 45.642 1.00 67.60 266 LYS A CA 1
ATOM 1724 C C . LYS A 1 224 ? 37.118 3.795 46.290 1.00 63.62 266 LYS A C 1
ATOM 1725 O O . LYS A 1 224 ? 36.546 2.918 45.641 1.00 63.53 266 LYS A O 1
ATOM 1727 N N . ASP A 1 225 ? 36.873 4.021 47.576 1.00 59.31 267 ASP A N 1
ATOM 1728 C CA . ASP A 1 225 ? 35.852 3.284 48.310 1.00 55.63 267 ASP A CA 1
ATOM 1729 C C . ASP A 1 225 ? 34.729 4.228 48.710 1.00 51.24 267 ASP A C 1
ATOM 1730 O O . ASP A 1 225 ? 34.979 5.388 49.042 1.00 51.46 267 ASP A O 1
ATOM 1735 N N . ARG A 1 226 ? 33.493 3.739 48.679 1.00 45.68 268 ARG A N 1
ATOM 1736 C CA . ARG A 1 226 ? 32.357 4.573 49.064 1.00 40.38 268 ARG A CA 1
ATOM 1737 C C . ARG A 1 226 ? 31.086 3.778 49.341 1.00 37.57 268 ARG A C 1
ATOM 1738 O O . ARG A 1 226 ? 30.799 2.781 48.675 1.00 34.86 268 ARG A O 1
ATOM 1746 N N . CYS A 1 227 ? 30.329 4.237 50.332 1.00 33.67 269 CYS A N 1
ATOM 1747 C CA . CYS A 1 227 ? 29.006 3.701 50.609 1.00 34.26 269 CYS A CA 1
ATOM 1748 C C . CYS A 1 227 ? 27.959 4.636 50.022 1.00 34.75 269 CYS A C 1
ATOM 1749 O O . CYS A 1 227 ? 28.264 5.779 49.679 1.00 33.87 269 CYS A O 1
ATOM 1752 N N . LEU A 1 228 ? 26.726 4.154 49.913 1.00 30.49 270 LEU A N 1
ATOM 1753 C CA . LEU A 1 228 ? 25.639 4.988 49.432 1.00 30.11 270 LEU A CA 1
ATOM 1754 C C . LEU A 1 228 ? 25.316 6.104 50.419 1.00 31.30 270 LEU A C 1
ATOM 1755 O O . LEU A 1 228 ? 25.718 6.059 51.585 1.00 31.39 270 LEU A O 1
ATOM 1760 N N . HIS A 1 229 ? 24.582 7.097 49.926 1.00 32.27 271 HIS A N 1
ATOM 1761 C CA . HIS A 1 229 ? 24.200 8.279 50.692 1.00 35.15 271 HIS A CA 1
ATOM 1762 C C . HIS A 1 229 ? 23.517 7.910 52.009 1.00 33.54 271 HIS A C 1
ATOM 1763 O O . HIS A 1 229 ? 22.913 6.847 52.121 1.00 30.13 271 HIS A O 1
ATOM 1770 N N . GLU A 1 230 ? 23.605 8.797 53.000 1.00 34.58 272 GLU A N 1
ATOM 1771 C CA . GLU A 1 230 ? 23.030 8.539 54.322 1.00 36.29 272 GLU A CA 1
ATOM 1772 C C . GLU A 1 230 ? 21.522 8.270 54.271 1.00 34.97 272 GLU A C 1
ATOM 1773 O O . GLU A 1 230 ? 20.969 7.632 55.163 1.00 32.87 272 GLU A O 1
ATOM 1776 N N . SER A 1 231 ? 20.862 8.754 53.223 1.00 33.83 273 SER A N 1
ATOM 1777 C CA . SER A 1 231 ? 19.422 8.559 53.081 1.00 31.90 273 SER A CA 1
ATOM 1778 C C . SER A 1 231 ? 19.086 7.149 52.590 1.00 30.32 273 SER A C 1
ATOM 1779 O O . SER A 1 231 ? 17.912 6.805 52.427 1.00 31.15 273 SER A O 1
ATOM 1782 N N . LYS A 1 232 ? 20.117 6.346 52.341 1.00 30.36 274 LYS A N 1
ATOM 1783 C CA . LYS A 1 232 ? 19.936 4.984 51.841 1.00 26.21 274 LYS A CA 1
ATOM 1784 C C . LYS A 1 232 ? 20.320 3.969 52.900 1.00 27.63 274 LYS A C 1
ATOM 1785 O O . LYS A 1 232 ? 21.505 3.767 53.170 1.00 29.00 274 LYS A O 1
ATOM 1791 N N . GLY A 1 233 ? 19.318 3.323 53.489 1.00 28.47 275 GLY A N 1
ATOM 1792 C CA . GLY A 1 233 ? 19.557 2.323 54.517 1.00 31.67 275 GLY A CA 1
ATOM 1793 C C . GLY A 1 233 ? 19.180 2.812 55.902 1.00 33.54 275 GLY A C 1
ATOM 1794 O O . GLY A 1 233 ? 19.994 2.777 56.821 1.00 35.09 275 GLY A O 1
ATOM 1795 N N . ARG A 1 234 ? 17.942 3.272 56.051 1.00 31.16 276 ARG A N 1
ATOM 1796 C CA . ARG A 1 234 ? 17.461 3.789 57.327 1.00 31.53 276 ARG A CA 1
ATOM 1797 C C . ARG A 1 234 ? 16.821 2.698 58.170 1.00 37.16 276 ARG A C 1
ATOM 1798 O O . ARG A 1 234 ? 16.182 1.789 57.640 1.00 40.82 276 ARG A O 1
ATOM 1806 N N . ALA A 1 235 ? 16.962 2.806 59.487 1.00 35.43 277 ALA A N 1
ATOM 1807 C CA . ALA A 1 235 ? 16.314 1.861 60.391 1.00 36.93 277 ALA A CA 1
ATOM 1808 C C . ALA A 1 235 ? 14.795 2.009 60.328 1.00 38.33 277 ALA A C 1
ATOM 1809 O O . ALA A 1 235 ? 14.266 3.107 60.493 1.00 40.79 277 ALA A O 1
ATOM 1811 N N . HIS A 1 236 ? 14.098 0.901 60.090 1.00 38.78 278 HIS A N 1
ATOM 1812 C CA . HIS A 1 236 ? 12.636 0.899 60.067 1.00 37.37 278 HIS A CA 1
ATOM 1813 C C . HIS A 1 236 ? 12.072 0.887 61.488 1.00 41.03 278 HIS A C 1
ATOM 1814 O O . HIS A 1 236 ? 12.704 0.361 62.408 1.00 42.37 278 HIS A O 1
ATOM 1821 N N . PRO A 1 237 ? 10.873 1.458 61.675 1.00 41.12 279 PRO A N 1
ATOM 1822 C CA . PRO A 1 237 ? 10.271 1.469 63.012 1.00 43.96 279 PRO A CA 1
ATOM 1823 C C . PRO A 1 237 ? 9.779 0.082 63.406 1.00 44.32 279 PRO A C 1
ATOM 1824 O O . PRO A 1 237 ? 9.542 -0.763 62.535 1.00 43.55 279 PRO A O 1
ATOM 1828 N N . GLN A 1 238 ? 9.647 -0.153 64.708 1.00 45.50 280 GLN A N 1
ATOM 1829 C CA . GLN A 1 238 ? 9.037 -1.377 65.204 1.00 46.14 280 GLN A CA 1
ATOM 1830 C C . GLN A 1 238 ? 7.530 -1.269 65.019 1.00 44.88 280 GLN A C 1
ATOM 1831 O O . GLN A 1 238 ? 6.946 -0.210 65.243 1.00 43.13 280 GLN A O 1
ATOM 1833 N N . VAL A 1 239 ? 6.901 -2.361 64.607 1.00 44.38 281 VAL A N 1
ATOM 1834 C CA . VAL A 1 239 ? 5.469 -2.338 64.360 1.00 44.23 281 VAL A CA 1
ATOM 1835 C C . VAL A 1 239 ? 4.725 -3.385 65.175 1.00 45.47 281 VAL A C 1
ATOM 1836 O O . VAL A 1 239 ? 5.145 -4.537 65.254 1.00 42.99 281 VAL A O 1
ATOM 1840 N N . ASP A 1 240 ? 3.622 -2.964 65.784 1.00 48.76 282 ASP A N 1
ATOM 1841 C CA . ASP A 1 240 ? 2.691 -3.884 66.415 1.00 50.70 282 ASP A CA 1
ATOM 1842 C C . ASP A 1 240 ? 2.629 -5.154 65.575 1.00 51.69 282 ASP A C 1
ATOM 1843 O O . ASP A 1 240 ? 2.223 -5.113 64.410 1.00 51.46 282 ASP A O 1
ATOM 1848 N N . PRO A 1 241 ? 3.054 -6.285 66.158 1.00 51.58 283 PRO A N 1
ATOM 1849 C CA . PRO A 1 241 ? 3.107 -7.577 65.467 1.00 51.71 283 PRO A CA 1
ATOM 1850 C C . PRO A 1 241 ? 1.776 -7.930 64.812 1.00 51.97 283 PRO A C 1
ATOM 1851 O O . PRO A 1 241 ? 1.758 -8.452 63.699 1.00 53.64 283 PRO A O 1
ATOM 1855 N N . LYS A 1 242 ? 0.677 -7.646 65.502 1.00 52.90 284 LYS A N 1
ATOM 1856 C CA . LYS A 1 242 ? -0.650 -7.933 64.974 1.00 53.18 284 LYS A CA 1
ATOM 1857 C C . LYS A 1 242 ? -0.904 -7.149 63.690 1.00 52.79 284 LYS A C 1
ATOM 1858 O O . LYS A 1 242 ? -1.585 -7.625 62.783 1.00 53.16 284 LYS A O 1
ATOM 1861 N N . LEU A 1 243 ? -0.350 -5.943 63.621 1.00 51.57 285 LEU A N 1
ATOM 1862 C CA . LEU A 1 243 ? -0.482 -5.111 62.435 1.00 52.40 285 LEU A CA 1
ATOM 1863 C C . LEU A 1 243 ? 0.400 -5.642 61.309 1.00 48.60 285 LEU A C 1
ATOM 1864 O O . LEU A 1 243 ? -0.003 -5.657 60.146 1.00 48.03 285 LEU A O 1
ATOM 1869 N N . LEU A 1 244 ? 1.607 -6.075 61.658 1.00 45.82 286 LEU A N 1
ATOM 1870 C CA . LEU A 1 244 ? 2.497 -6.685 60.679 1.00 44.79 286 LEU A CA 1
ATOM 1871 C C . LEU A 1 244 ? 1.842 -7.903 60.040 1.00 45.73 286 LEU A C 1
ATOM 1872 O O . LEU A 1 244 ? 2.029 -8.170 58.857 1.00 45.84 286 LEU A O 1
ATOM 1877 N N . ASP A 1 245 ? 1.070 -8.645 60.828 1.00 46.72 287 ASP A N 1
ATOM 1878 C CA . ASP A 1 245 ? 0.414 -9.835 60.306 1.00 48.03 287 ASP A CA 1
ATOM 1879 C C . ASP A 1 245 ? -0.723 -9.496 59.350 1.00 45.33 287 ASP A C 1
ATOM 1880 O O . ASP A 1 245 ? -0.913 -10.175 58.343 1.00 44.59 287 ASP A O 1
ATOM 1885 N N . LYS A 1 246 ? -1.474 -8.444 59.659 1.00 44.31 288 LYS A N 1
ATOM 1886 C CA . LYS A 1 246 ? -2.474 -7.948 58.720 1.00 43.68 288 LYS A CA 1
ATOM 1887 C C . LYS A 1 246 ? -1.779 -7.542 57.426 1.00 42.54 288 LYS A C 1
ATOM 1888 O O . LYS A 1 246 ? -2.297 -7.755 56.329 1.00 40.08 288 LYS A O 1
ATOM 1891 N N . LEU A 1 247 ? -0.592 -6.962 57.566 1.00 41.83 289 LEU A N 1
ATOM 1892 C CA . LEU A 1 247 ? 0.179 -6.505 56.417 1.00 42.14 289 LEU A CA 1
ATOM 1893 C C . LEU A 1 247 ? 0.627 -7.677 55.552 1.00 40.46 289 LEU A C 1
ATOM 1894 O O . LEU A 1 247 ? 0.439 -7.669 54.337 1.00 37.18 289 LEU A O 1
ATOM 1899 N N . HIS A 1 248 ? 1.216 -8.688 56.183 1.00 41.58 290 HIS A N 1
ATOM 1900 C CA . HIS A 1 248 ? 1.647 -9.882 55.464 1.00 43.09 290 HIS A CA 1
ATOM 1901 C C . HIS A 1 248 ? 0.465 -10.547 54.771 1.00 44.30 290 HIS A C 1
ATOM 1902 O O . HIS A 1 248 ? 0.560 -10.952 53.616 1.00 44.21 290 HIS A O 1
ATOM 1909 N N . GLU A 1 249 ? -0.649 -10.658 55.486 1.00 45.60 291 GLU A N 1
ATOM 1910 C CA . GLU A 1 249 ? -1.828 -11.328 54.955 1.00 45.00 291 GLU A CA 1
ATOM 1911 C C . GLU A 1 249 ? -2.393 -10.548 53.779 1.00 43.37 291 GLU A C 1
ATOM 1912 O O . GLU A 1 249 ? -2.829 -11.131 52.786 1.00 41.86 291 GLU A O 1
ATOM 1914 N N . TYR A 1 250 ? -2.371 -9.225 53.891 1.00 41.09 292 TYR A N 1
ATOM 1915 C CA . TYR A 1 250 ? -2.887 -8.372 52.832 1.00 41.79 292 TYR A CA 1
ATOM 1916 C C . TYR A 1 250 ? -2.203 -8.657 51.498 1.00 42.43 292 TYR A C 1
ATOM 1917 O O . TYR A 1 250 ? -2.849 -8.651 50.450 1.00 44.32 292 TYR A O 1
ATOM 1926 N N . PHE A 1 251 ? -0.900 -8.915 51.544 1.00 38.58 293 PHE A N 1
ATOM 1927 C CA . PHE A 1 251 ? -0.122 -9.092 50.326 1.00 38.09 293 PHE A CA 1
ATOM 1928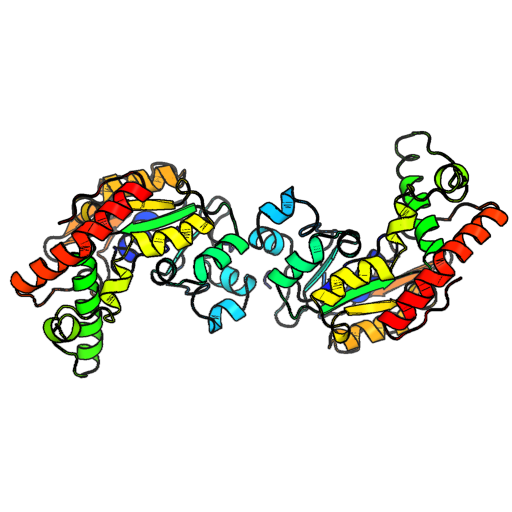 C C . PHE A 1 251 ? -0.017 -10.543 49.878 1.00 38.74 293 PHE A C 1
ATOM 1929 O O . PHE A 1 251 ? 0.474 -10.811 48.791 1.00 37.81 293 PHE A O 1
ATOM 1937 N N . HIS A 1 252 ? -0.487 -11.479 50.700 1.00 41.36 294 HIS A N 1
ATOM 1938 C CA . HIS A 1 252 ? -0.312 -12.899 50.384 1.00 44.51 294 HIS A CA 1
ATOM 1939 C C . HIS A 1 252 ? -0.879 -13.300 49.016 1.00 43.78 294 HIS A C 1
ATOM 1940 O O . HIS A 1 252 ? -0.194 -13.940 48.208 1.00 41.47 294 HIS A O 1
ATOM 1947 N N . GLU A 1 253 ? -2.127 -12.923 48.761 1.00 44.85 295 GLU A N 1
ATOM 1948 C CA . GLU A 1 253 ? -2.780 -13.247 47.499 1.00 48.04 295 GLU A CA 1
ATOM 1949 C C . GLU A 1 253 ? -2.258 -12.386 46.350 1.00 46.13 295 GLU A C 1
ATOM 1950 O O . GLU A 1 253 ? -1.962 -12.904 45.274 1.00 48.14 295 GLU A O 1
ATOM 1953 N N . PRO A 1 254 ? -2.152 -11.064 46.568 1.00 42.36 296 PRO A N 1
ATOM 1954 C CA . PRO A 1 254 ? -1.546 -10.238 45.520 1.00 39.38 296 PRO A CA 1
ATOM 1955 C C . PRO A 1 254 ? -0.173 -10.760 45.101 1.00 34.51 296 PRO A C 1
ATOM 1956 O O . PRO A 1 254 ? 0.168 -10.662 43.928 1.00 34.28 296 PRO A O 1
ATOM 1960 N N . ASN A 1 255 ? 0.595 -11.311 46.037 1.00 33.41 297 ASN A N 1
ATOM 1961 C CA . ASN A 1 255 ? 1.904 -11.861 45.701 1.00 35.06 297 ASN A CA 1
ATOM 1962 C C . ASN A 1 255 ? 1.754 -13.092 44.818 1.00 37.62 297 ASN A C 1
ATOM 1963 O O . ASN A 1 255 ? 2.465 -13.249 43.830 1.00 37.79 297 ASN A O 1
ATOM 1968 N N . LYS A 1 256 ? 0.818 -13.965 45.174 1.00 37.06 298 LYS A N 1
ATOM 1969 C CA . LYS A 1 256 ? 0.576 -15.165 44.384 1.00 38.42 298 LYS A CA 1
ATOM 1970 C C . LYS A 1 256 ? 0.275 -14.793 42.938 1.00 35.64 298 LYS A C 1
ATOM 1971 O O . LYS A 1 256 ? 0.865 -15.347 42.014 1.00 38.03 298 LYS A O 1
ATOM 1973 N N . LYS A 1 257 ? -0.638 -13.846 42.748 1.00 36.00 299 LYS A N 1
ATOM 1974 C CA . LYS A 1 257 ? -0.993 -13.376 41.409 1.00 36.58 299 LYS A CA 1
ATOM 1975 C C . LYS A 1 257 ? 0.219 -12.832 40.646 1.00 36.26 299 LYS A C 1
ATOM 1976 O O . LYS A 1 257 ? 0.358 -13.046 39.439 1.00 37.06 299 LYS A O 1
ATOM 1981 N N . PHE A 1 258 ? 1.091 -12.122 41.355 1.00 34.77 300 PHE A N 1
ATOM 1982 C CA . PHE A 1 258 ? 2.301 -11.585 40.748 1.00 34.19 300 PHE A CA 1
ATOM 1983 C C . PHE A 1 258 ? 3.265 -12.695 40.362 1.00 35.65 300 PHE A C 1
ATOM 1984 O O . PHE A 1 258 ? 3.867 -12.651 39.292 1.00 37.66 300 PHE A O 1
ATOM 1992 N N . PHE A 1 259 ? 3.421 -13.684 41.238 1.00 36.94 301 PHE A N 1
ATOM 1993 C CA . PHE A 1 259 ? 4.313 -14.809 40.960 1.00 38.13 301 PHE A CA 1
ATOM 1994 C C . PHE A 1 259 ? 3.905 -15.550 39.690 1.00 41.92 301 PHE A C 1
ATOM 1995 O O . PHE A 1 259 ? 4.752 -15.983 38.907 1.00 38.63 301 PHE A O 1
ATOM 2003 N N . LYS A 1 260 ? 2.601 -15.695 39.489 1.00 44.64 302 LYS A N 1
ATOM 2004 C CA . LYS A 1 260 ? 2.094 -16.387 38.312 1.00 45.67 302 LYS A CA 1
ATOM 2005 C C . LYS A 1 260 ? 2.218 -15.520 37.061 1.00 44.80 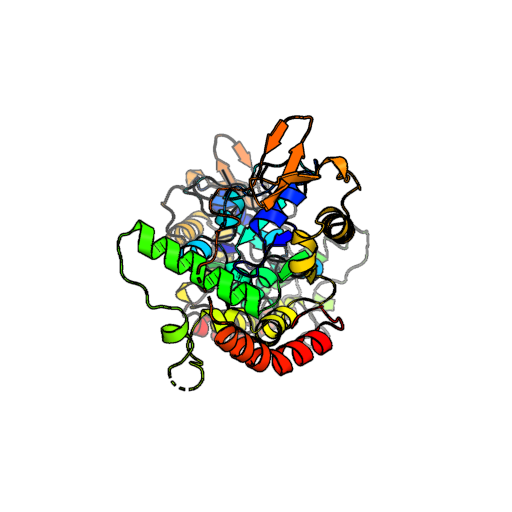302 LYS A C 1
ATOM 2006 O O . LYS A 1 260 ? 2.480 -16.027 35.966 1.00 46.59 302 LYS A O 1
ATOM 2008 N N . LEU A 1 261 ? 2.038 -14.213 37.226 1.00 40.98 303 LEU A N 1
ATOM 2009 C CA . LEU A 1 261 ? 2.141 -13.281 36.106 1.00 42.67 303 LEU A CA 1
ATOM 2010 C C . LEU A 1 261 ? 3.543 -13.266 35.503 1.00 42.99 303 LEU A C 1
ATOM 2011 O O . LEU A 1 261 ? 3.702 -13.291 34.283 1.00 42.44 303 LEU A O 1
ATOM 2016 N N . VAL A 1 262 ? 4.556 -13.231 36.362 1.00 40.03 304 VAL A N 1
ATOM 2017 C CA . VAL A 1 262 ? 5.933 -13.104 35.900 1.00 39.10 304 VAL A CA 1
ATOM 2018 C C . VAL A 1 262 ? 6.664 -14.438 35.877 1.00 40.12 304 VAL A C 1
ATOM 2019 O O . VAL A 1 262 ? 7.846 -14.495 35.548 1.00 37.28 304 VAL A O 1
ATOM 2023 N N . GLY A 1 263 ? 5.950 -15.506 36.223 1.00 44.40 305 GLY A N 1
ATOM 2024 C CA . GLY A 1 263 ? 6.490 -16.855 36.171 1.00 47.74 305 GLY A CA 1
ATOM 2025 C C . GLY A 1 263 ? 7.661 -17.081 37.108 1.00 48.92 305 GLY A C 1
ATOM 2026 O O . GLY A 1 263 ? 8.622 -17.769 36.761 1.00 48.09 305 GLY A O 1
ATOM 2027 N N . ARG A 1 264 ? 7.570 -16.516 38.308 1.00 48.18 306 ARG A N 1
ATOM 2028 C CA . ARG A 1 264 ? 8.691 -16.508 39.237 1.00 46.87 306 ARG A CA 1
ATOM 2029 C C . ARG A 1 264 ? 8.209 -16.227 40.661 1.00 45.71 306 ARG A C 1
ATOM 2030 O O . ARG A 1 264 ? 7.309 -15.412 40.868 1.00 41.86 306 ARG A O 1
ATOM 2038 N N . THR A 1 265 ? 8.798 -16.908 41.639 1.00 46.93 307 THR A N 1
ATOM 2039 C CA . THR A 1 265 ? 8.445 -16.680 43.038 1.00 48.63 307 THR A CA 1
ATOM 2040 C C . THR A 1 265 ? 9.579 -15.995 43.795 1.00 47.90 307 THR A C 1
ATOM 2041 O O . THR A 1 265 ? 10.757 -16.209 43.506 1.00 50.02 307 THR A O 1
ATOM 2045 N N . PHE A 1 266 ? 9.212 -15.163 44.764 1.00 43.64 308 PHE A N 1
ATOM 2046 C CA . PHE A 1 266 ? 10.194 -14.495 45.606 1.00 39.03 308 PHE A CA 1
ATOM 2047 C C . PHE A 1 266 ? 9.942 -14.872 47.060 1.00 39.44 308 PHE A C 1
ATOM 2048 O O . PHE A 1 266 ? 8.808 -15.145 47.447 1.00 39.42 308 PHE A O 1
ATOM 2056 N N . ASP A 1 267 ? 10.999 -14.890 47.864 1.00 41.77 309 ASP A N 1
ATOM 2057 C CA . ASP A 1 267 ? 10.881 -15.303 49.259 1.00 44.62 309 ASP A CA 1
ATOM 2058 C C . ASP A 1 267 ? 10.313 -14.182 50.125 1.00 40.12 309 ASP A C 1
ATOM 2059 O O . ASP A 1 267 ? 11.015 -13.623 50.964 1.00 39.14 309 ASP A O 1
ATOM 2064 N N . TRP A 1 268 ? 9.039 -13.865 49.923 1.00 39.28 310 TRP A N 1
ATOM 2065 C CA . TRP A 1 268 ? 8.398 -12.762 50.634 1.00 37.95 310 TRP A CA 1
ATOM 2066 C C . TRP A 1 268 ? 7.496 -13.255 51.763 1.00 44.70 310 TRP A C 1
ATOM 2067 O O . TRP A 1 268 ? 7.084 -14.416 51.779 1.00 46.61 310 TRP A O 1
ATOM 2078 N N . HIS A 1 269 ? 7.193 -12.369 52.705 1.00 46.83 311 HIS A N 1
ATOM 2079 C CA . HIS A 1 269 ? 6.336 -12.719 53.836 1.00 53.12 311 HIS A CA 1
ATOM 2080 C C . HIS A 1 269 ? 4.957 -13.171 53.363 1.00 57.31 311 HIS A C 1
ATOM 2081 O O . HIS A 1 269 ? 4.571 -12.926 52.219 1.00 57.38 311 HIS A O 1
ATOM 2089 N N . THR B 1 13 ? 29.368 23.765 20.871 1.00 51.36 55 THR B N 1
ATOM 2090 C CA . THR B 1 13 ? 28.408 22.735 21.261 1.00 49.93 55 THR B CA 1
ATOM 2091 C C . THR B 1 13 ? 27.321 22.549 20.203 1.00 48.39 55 THR B C 1
ATOM 2092 O O . THR B 1 13 ? 27.080 23.435 19.385 1.00 49.11 55 THR B O 1
ATOM 2096 N N . GLN B 1 14 ? 26.667 21.390 20.229 1.00 44.95 56 GLN B N 1
ATOM 2097 C CA . GLN B 1 14 ? 25.555 21.118 19.326 1.00 39.81 56 GLN B CA 1
ATOM 2098 C C . GLN B 1 14 ? 24.236 21.107 20.084 1.00 36.64 56 GLN B C 1
ATOM 2099 O O . GLN B 1 14 ? 24.112 20.458 21.125 1.00 39.49 56 GLN B O 1
ATOM 2105 N N . GLN B 1 15 ? 23.256 21.838 19.567 1.00 30.89 57 GLN B N 1
ATOM 2106 C CA . GLN B 1 15 ? 21.920 21.839 20.142 1.00 28.40 57 GLN B CA 1
ATOM 2107 C C . GLN B 1 15 ? 20.905 21.428 19.087 1.00 26.68 57 GLN B C 1
ATOM 2108 O O . GLN B 1 15 ? 21.126 21.633 17.889 1.00 27.45 57 GLN B O 1
ATOM 2111 N N . LEU B 1 16 ? 19.803 20.833 19.532 1.00 24.86 58 LEU B N 1
ATOM 2112 C CA . LEU B 1 16 ? 18.727 20.460 18.625 1.00 26.44 58 LEU B CA 1
ATOM 2113 C C . LEU B 1 16 ? 18.144 21.743 18.050 1.00 24.71 58 LEU B C 1
ATOM 2114 O O . LEU B 1 16 ? 18.218 22.797 18.687 1.00 23.23 58 LEU B O 1
ATOM 2119 N N . PRO B 1 17 ? 17.581 21.669 16.834 1.00 24.41 59 PRO B N 1
ATOM 2120 C CA . PRO B 1 17 ? 17.104 22.894 16.182 1.00 25.89 59 PRO B CA 1
ATOM 2121 C C . PRO B 1 17 ? 15.919 23.491 16.915 1.00 26.87 59 PRO B C 1
ATOM 2122 O O . PRO B 1 17 ? 15.004 22.759 17.297 1.00 29.31 59 PRO B O 1
ATOM 2126 N N . GLN B 1 18 ? 15.936 24.804 17.118 1.00 26.45 60 GLN B N 1
ATOM 2127 C CA . GLN B 1 18 ? 14.789 25.486 17.705 1.00 28.38 60 GLN B CA 1
ATOM 2128 C C . GLN B 1 18 ? 13.816 25.915 16.610 1.00 27.06 60 GLN B C 1
ATOM 2129 O O . GLN B 1 18 ? 12.704 26.368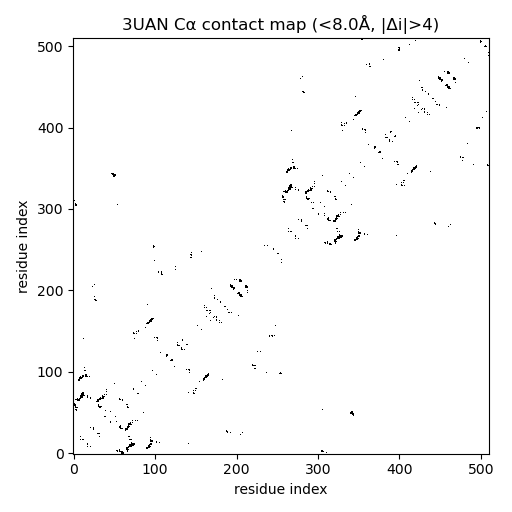 16.886 1.00 26.72 60 GLN B O 1
ATOM 2135 N N . THR B 1 19 ? 14.239 25.767 15.360 1.00 25.08 61 THR B N 1
ATOM 2136 C CA . THR B 1 19 ? 13.337 25.976 14.241 1.00 22.49 61 THR B CA 1
ATOM 2137 C C . THR B 1 19 ? 13.746 25.092 13.071 1.00 21.05 61 THR B C 1
ATOM 2138 O O . THR B 1 19 ? 14.922 24.764 12.914 1.00 20.69 61 THR B O 1
ATOM 2142 N N . ILE B 1 20 ? 12.765 24.683 12.276 1.00 21.16 62 ILE B N 1
ATOM 2143 C CA . ILE B 1 20 ? 13.021 23.821 11.123 1.00 17.66 62 ILE B CA 1
ATOM 2144 C C . ILE B 1 20 ? 12.260 24.376 9.937 1.00 17.84 62 ILE B C 1
ATOM 2145 O O . ILE B 1 20 ? 11.097 24.757 10.059 1.00 19.16 62 ILE B O 1
ATOM 2150 N N . ILE B 1 21 ? 12.930 24.454 8.797 1.00 18.36 63 ILE B N 1
ATOM 2151 C CA . ILE B 1 21 ? 12.257 24.811 7.559 1.00 17.97 63 ILE B CA 1
ATOM 2152 C C . ILE B 1 21 ? 11.751 23.496 6.975 1.00 16.86 63 ILE B C 1
ATOM 2153 O O . ILE B 1 21 ? 12.539 22.661 6.536 1.00 18.48 63 ILE B O 1
ATOM 2158 N N . ILE B 1 22 ? 10.438 23.309 6.990 1.00 16.21 64 ILE B N 1
ATOM 2159 C CA . ILE B 1 22 ? 9.863 22.000 6.693 1.00 15.45 64 ILE B CA 1
ATOM 2160 C C . ILE B 1 22 ? 9.495 21.780 5.227 1.00 16.47 64 ILE B C 1
ATOM 2161 O O . ILE B 1 22 ? 9.106 20.678 4.842 1.00 19.48 64 ILE B O 1
ATOM 2166 N N . GLY B 1 23 ? 9.611 22.823 4.410 1.00 16.72 65 GLY B N 1
ATOM 2167 C CA . GLY B 1 23 ? 9.155 22.742 3.031 1.00 16.87 65 GLY B CA 1
ATOM 2168 C C . GLY B 1 23 ? 8.649 24.109 2.618 1.00 19.17 65 GLY B C 1
ATOM 2169 O O . GLY B 1 23 ? 8.905 25.085 3.316 1.00 18.43 65 GLY B O 1
ATOM 2170 N N . VAL B 1 24 ? 7.955 24.200 1.489 1.00 18.70 66 VAL B N 1
ATOM 2171 C CA . VAL B 1 24 ? 7.683 23.064 0.602 1.00 18.10 66 VAL B CA 1
ATOM 2172 C C . VAL B 1 24 ? 8.798 22.875 -0.428 1.00 19.13 66 VAL B C 1
ATOM 2173 O O . VAL B 1 24 ? 9.555 23.805 -0.725 1.00 18.27 66 VAL B O 1
ATOM 2177 N N . ARG B 1 25 ? 8.895 21.661 -0.965 1.00 18.59 67 ARG B N 1
ATOM 2178 C CA . ARG B 1 25 ? 9.835 21.350 -2.038 1.00 18.71 67 ARG B CA 1
ATOM 2179 C C . ARG B 1 25 ? 9.681 22.359 -3.187 1.00 18.41 67 ARG B C 1
ATOM 2180 O O . ARG B 1 25 ? 8.583 22.559 -3.693 1.00 19.70 67 ARG B O 1
ATOM 2188 N N . LYS B 1 26 ? 10.784 23.011 -3.553 1.00 20.09 68 LYS B N 1
ATOM 2189 C CA . LYS B 1 26 ? 10.830 24.037 -4.607 1.00 21.34 68 LYS B CA 1
ATOM 2190 C C . LYS B 1 26 ? 10.120 25.339 -4.236 1.00 21.95 68 LYS B C 1
ATOM 2191 O O . LYS B 1 26 ? 9.813 26.154 -5.107 1.00 25.46 68 LYS B O 1
ATOM 2197 N N . GLY B 1 27 ? 9.861 25.541 -2.951 1.00 21.11 69 GLY B N 1
ATOM 2198 C CA . GLY B 1 27 ? 9.186 26.747 -2.510 1.00 19.65 69 GLY B CA 1
ATOM 2199 C C . GLY B 1 27 ? 10.160 27.881 -2.271 1.00 20.59 69 GLY B C 1
ATOM 2200 O O . GLY B 1 27 ? 9.757 29.028 -2.094 1.00 20.72 69 GLY B O 1
ATOM 2201 N N . GLY B 1 28 ? 11.449 27.558 -2.276 1.00 20.30 70 GLY B N 1
ATOM 2202 C CA . GLY B 1 28 ? 12.487 28.532 -1.971 1.00 22.99 70 GLY B CA 1
ATOM 2203 C C . GLY B 1 28 ? 13.187 28.261 -0.649 1.00 21.31 70 GLY B C 1
ATOM 2204 O O . GLY B 1 28 ? 13.617 29.186 0.039 1.00 23.76 70 GLY B O 1
ATOM 2205 N N . THR B 1 29 ? 13.320 26.983 -0.300 1.00 20.67 71 THR B N 1
ATOM 2206 C CA . THR B 1 29 ? 13.877 26.609 0.999 1.00 21.07 71 THR B CA 1
ATOM 2207 C C . THR B 1 29 ? 15.354 26.962 1.134 1.00 24.17 71 THR B C 1
ATOM 2208 O O . THR B 1 29 ? 15.777 27.444 2.177 1.00 23.05 71 THR B O 1
ATOM 2212 N N . ARG B 1 30 ? 16.144 26.719 0.088 1.00 25.01 72 ARG B N 1
ATOM 2213 C CA . ARG B 1 30 ? 17.562 27.065 0.145 1.00 25.11 72 ARG B CA 1
ATOM 2214 C C . ARG B 1 30 ? 17.755 28.575 0.314 1.00 25.96 72 ARG B C 1
ATOM 2215 O O . ARG B 1 30 ? 18.535 29.011 1.162 1.00 26.37 72 ARG B O 1
ATOM 2223 N N . ALA B 1 31 ? 17.026 29.366 -0.475 1.00 25.80 73 ALA B N 1
ATOM 2224 C CA . ALA B 1 31 ? 17.061 30.822 -0.350 1.00 26.91 73 ALA B CA 1
ATOM 2225 C C . ALA B 1 31 ? 16.704 31.272 1.061 1.00 26.60 73 ALA B C 1
ATOM 2226 O O . ALA B 1 31 ? 17.401 32.084 1.661 1.00 26.76 73 ALA B O 1
ATOM 2228 N N . LEU B 1 32 ? 15.618 30.735 1.597 1.00 24.43 74 LEU B N 1
ATOM 2229 C CA . LEU B 1 32 ? 15.203 31.092 2.939 1.00 23.22 74 LEU B CA 1
ATOM 2230 C C . LEU B 1 32 ? 16.292 30.782 3.969 1.00 24.76 74 LEU B C 1
ATOM 2231 O O . LEU B 1 32 ? 16.598 31.615 4.825 1.00 27.27 74 LEU B O 1
ATOM 2236 N N . LEU B 1 33 ? 16.878 29.589 3.887 1.00 23.17 75 LEU B N 1
ATOM 2237 C CA . LEU B 1 33 ? 17.915 29.200 4.839 1.00 24.51 75 LEU B CA 1
ATOM 2238 C C . LEU B 1 33 ? 19.124 30.126 4.744 1.00 26.91 75 LEU B C 1
ATOM 2239 O O . LEU B 1 33 ? 19.601 30.638 5.760 1.00 29.56 75 LEU B O 1
ATOM 2244 N N . GLU B 1 34 ? 19.612 30.341 3.525 1.00 27.49 76 GLU B N 1
ATOM 2245 C CA . GLU B 1 34 ? 20.801 31.169 3.310 1.00 31.32 76 GLU B CA 1
ATOM 2246 C C . GLU B 1 34 ? 20.578 32.615 3.728 1.00 30.69 76 GLU B C 1
ATOM 2247 O O . GLU B 1 34 ? 21.460 33.243 4.303 1.00 34.97 76 GLU B O 1
ATOM 2253 N N . MET B 1 35 ? 19.395 33.144 3.436 1.00 28.94 77 MET B N 1
ATOM 2254 C CA . MET B 1 35 ? 19.053 34.502 3.840 1.00 30.99 77 MET B CA 1
ATOM 2255 C C . MET B 1 35 ? 18.972 34.636 5.355 1.00 32.76 77 MET B C 1
ATOM 2256 O O . MET B 1 35 ? 19.441 35.620 5.924 1.00 35.04 77 MET B O 1
ATOM 2261 N N . LEU B 1 36 ? 18.387 33.635 6.005 1.00 34.27 78 LEU B N 1
ATOM 2262 C CA . LEU B 1 36 ? 18.292 33.624 7.462 1.00 34.62 78 LEU B CA 1
ATOM 2263 C C . LEU B 1 36 ? 19.667 33.464 8.104 1.00 34.75 78 LEU B C 1
ATOM 2264 O O . LEU B 1 36 ? 19.927 34.017 9.173 1.00 36.02 78 LEU B O 1
ATOM 2269 N N . SER B 1 37 ? 20.546 32.709 7.449 1.00 34.67 79 SER B N 1
ATOM 2270 C CA . SER B 1 37 ? 21.887 32.469 7.978 1.00 36.64 79 SER B CA 1
ATOM 2271 C C . SER B 1 37 ? 22.727 33.742 8.025 1.00 39.29 79 SER B C 1
ATOM 2272 O O . SER B 1 37 ? 23.767 33.775 8.679 1.00 42.86 79 SER B O 1
ATOM 2276 N N . LEU B 1 38 ? 22.282 34.777 7.320 1.00 38.47 80 LEU B N 1
ATOM 2277 C CA . LEU B 1 38 ? 22.957 36.071 7.358 1.00 40.55 80 LEU B CA 1
ATOM 2278 C C . LEU B 1 38 ? 22.961 36.631 8.776 1.00 42.34 80 LEU B C 1
ATOM 2279 O O . LEU B 1 38 ? 23.828 37.428 9.138 1.00 44.76 80 LEU B O 1
ATOM 2284 N N . HIS B 1 39 ? 21.984 36.217 9.575 1.00 38.90 81 HIS B N 1
ATOM 2285 C CA . HIS B 1 39 ? 21.861 36.711 10.942 1.00 40.63 81 HIS B CA 1
ATOM 2286 C C . HIS B 1 39 ? 22.926 36.089 11.836 1.00 41.19 81 HIS B C 1
ATOM 2287 O O . HIS B 1 39 ? 23.089 34.872 11.848 1.00 39.13 81 HIS B O 1
ATOM 2294 N N . PRO B 1 40 ? 23.647 36.923 12.603 1.00 41.47 82 PRO B N 1
ATOM 2295 C CA . PRO B 1 40 ? 24.737 36.432 13.458 1.00 41.51 82 PRO B CA 1
ATOM 2296 C C . PRO B 1 40 ? 24.282 35.444 14.530 1.00 37.86 82 PRO B C 1
ATOM 2297 O O . PRO B 1 40 ? 25.085 34.638 14.992 1.00 38.76 82 PRO B O 1
ATOM 2301 N N . ASP B 1 41 ? 23.016 35.501 14.925 1.00 38.34 83 ASP B N 1
ATOM 2302 C CA . ASP B 1 41 ? 22.524 34.618 15.980 1.00 36.78 83 ASP B CA 1
ATOM 2303 C C . ASP B 1 41 ? 21.963 33.296 15.442 1.00 37.64 83 ASP B C 1
ATOM 2304 O O . ASP B 1 41 ? 21.405 32.501 16.198 1.00 38.08 83 ASP B O 1
ATOM 2309 N N . VAL B 1 42 ? 22.117 33.060 14.142 1.00 36.71 84 VAL B N 1
ATOM 2310 C CA . VAL B 1 42 ? 21.625 31.821 13.540 1.00 35.59 84 VAL B CA 1
ATOM 2311 C C . VAL B 1 42 ? 22.748 30.883 13.108 1.00 36.70 84 VAL B C 1
ATOM 2312 O O . VAL B 1 42 ? 23.680 31.290 12.418 1.00 38.69 84 VAL B O 1
ATOM 2316 N N . ALA B 1 43 ? 22.646 29.620 13.514 1.00 34.20 85 ALA B N 1
ATOM 2317 C CA . ALA B 1 43 ? 23.571 28.588 13.068 1.00 31.72 85 ALA B CA 1
ATOM 2318 C C . ALA B 1 43 ? 22.793 27.577 12.233 1.00 31.42 85 ALA B C 1
ATOM 2319 O O . ALA B 1 43 ? 21.859 26.948 12.724 1.00 33.27 85 ALA B O 1
ATOM 2321 N N . ALA B 1 44 ? 23.167 27.438 10.968 1.00 33.13 86 ALA B N 1
ATOM 2322 C CA . ALA B 1 44 ? 22.413 26.589 10.054 1.00 35.66 86 ALA B CA 1
ATOM 2323 C C . ALA B 1 44 ? 23.111 25.263 9.796 1.00 39.84 86 ALA B C 1
ATOM 2324 O O . ALA B 1 44 ? 24.325 25.218 9.588 1.00 42.41 86 ALA B O 1
ATOM 2326 N N A ALA B 1 45 ? 22.340 24.179 9.799 0.58 37.97 87 ALA B N 1
ATOM 2327 N N B ALA B 1 45 ? 22.338 24.183 9.828 0.42 37.96 87 ALA B N 1
ATOM 2328 C CA A ALA B 1 45 ? 22.864 22.886 9.385 0.58 36.99 87 ALA B CA 1
ATOM 2329 C CA B ALA B 1 45 ? 22.881 22.853 9.604 0.42 36.96 87 ALA B CA 1
ATOM 2330 C C A ALA B 1 45 ? 23.327 22.990 7.941 0.58 38.50 87 ALA B C 1
ATOM 2331 C C B ALA B 1 45 ? 23.318 22.681 8.161 0.42 38.34 87 ALA B C 1
ATOM 2332 O O A ALA B 1 45 ? 22.659 23.609 7.111 0.58 36.86 87 ALA B O 1
ATOM 2333 O O B ALA B 1 45 ? 22.634 23.121 7.235 0.42 37.21 87 ALA B O 1
ATOM 2336 N N A GLU B 1 46 ? 24.474 22.386 7.647 0.58 40.92 88 GLU B N 1
ATOM 2337 N N B GLU B 1 46 ? 24.469 22.046 7.976 0.42 40.39 88 GLU B N 1
ATOM 2338 C CA A GLU B 1 46 ? 25.059 22.456 6.314 0.58 43.04 88 GLU B CA 1
ATOM 2339 C CA B GLU B 1 46 ? 24.912 21.659 6.648 0.42 42.22 88 GLU B CA 1
ATOM 2340 C C A GLU B 1 46 ? 24.106 21.944 5.239 0.58 43.27 88 GLU B C 1
ATOM 2341 C C B GLU B 1 46 ? 24.145 20.409 6.245 0.42 40.42 88 GLU B C 1
ATOM 2342 O O A GLU B 1 46 ? 23.827 22.640 4.264 0.58 48.85 88 GLU B O 1
ATOM 2343 O O B GLU B 1 46 ? 23.936 19.516 7.065 0.42 41.08 88 GLU B O 1
ATOM 2346 N N A ASN B 1 47 ? 23.599 20.733 5.426 0.58 39.83 89 ASN B N 1
ATOM 2347 N N B ASN B 1 47 ? 23.721 20.361 4.985 0.42 39.20 89 ASN B N 1
ATOM 2348 C CA A ASN B 1 47 ? 22.801 20.088 4.391 0.58 37.10 89 ASN B CA 1
ATOM 2349 C CA B ASN B 1 47 ? 22.955 19.238 4.448 0.42 36.42 89 ASN B CA 1
ATOM 2350 C C A ASN B 1 47 ? 21.410 19.680 4.864 0.58 30.86 89 ASN B C 1
ATOM 2351 C C B ASN B 1 47 ? 21.466 19.309 4.779 0.42 30.76 89 ASN B C 1
ATOM 2352 O O A ASN B 1 47 ? 21.081 19.790 6.047 0.58 31.28 89 ASN B O 1
ATOM 2353 O O B ASN B 1 47 ? 21.070 19.853 5.810 0.42 31.15 89 ASN B O 1
ATOM 2362 N N A GLU B 1 48 ? 20.589 19.220 3.929 0.58 28.05 90 GLU B N 1
ATOM 2363 N N B GLU B 1 48 ? 20.646 18.758 3.891 0.42 28.58 90 GLU B N 1
ATOM 2364 C CA A GLU B 1 48 ? 19.313 18.619 4.287 0.58 26.17 90 GLU B CA 1
ATOM 2365 C CA B GLU B 1 48 ? 19.252 18.490 4.213 0.42 25.81 90 GLU B CA 1
ATOM 2366 C C A GLU B 1 48 ? 19.599 17.366 5.106 0.58 23.13 90 GLU B C 1
ATOM 2367 C C B GLU B 1 48 ? 19.228 17.191 5.003 0.42 22.59 90 GLU B C 1
ATOM 2368 O O A GLU B 1 48 ? 20.314 16.474 4.654 0.58 20.11 90 GLU B O 1
ATOM 2369 O O B GLU B 1 48 ? 19.375 16.106 4.440 0.42 20.37 90 GLU B O 1
ATOM 2380 N N . VAL B 1 49 ? 19.053 17.304 6.315 1.00 21.37 91 VAL B N 1
ATOM 2381 C CA . VAL B 1 49 ? 19.313 16.171 7.200 1.00 21.02 91 VAL B CA 1
ATOM 2382 C C . VAL B 1 49 ? 18.432 14.957 6.937 1.00 21.28 91 VAL B C 1
ATOM 2383 O O . VAL B 1 49 ? 18.879 13.824 7.102 1.00 22.00 91 VAL B O 1
ATOM 2387 N N . HIS B 1 50 ? 17.194 15.190 6.507 1.00 18.87 92 HIS B N 1
ATOM 2388 C CA . HIS B 1 50 ? 16.251 14.092 6.285 1.00 18.97 92 HIS B CA 1
ATOM 2389 C C . HIS B 1 50 ? 16.178 13.145 7.481 1.00 19.84 92 HIS B C 1
ATOM 2390 O O . HIS B 1 50 ? 16.245 11.922 7.323 1.00 22.00 92 HIS B O 1
ATOM 2397 N N . PHE B 1 51 ? 16.036 13.699 8.679 1.00 18.01 93 PHE B N 1
ATOM 2398 C CA . PHE B 1 51 ? 15.988 12.859 9.871 1.00 18.64 93 PHE B CA 1
ATOM 2399 C C . PHE B 1 51 ? 14.634 12.199 10.056 1.00 21.22 93 PHE B C 1
ATOM 2400 O O . PHE B 1 51 ? 14.551 10.989 10.235 1.00 21.78 93 PHE B O 1
ATOM 2408 N N . PHE B 1 52 ? 13.575 13.006 10.026 1.00 21.12 94 PHE B N 1
ATOM 2409 C CA . PHE B 1 52 ? 12.240 12.522 10.347 1.00 19.28 94 PHE B CA 1
ATOM 2410 C C . PHE B 1 52 ? 11.575 11.736 9.221 1.00 21.53 94 PHE B C 1
ATOM 2411 O O . PHE B 1 52 ? 10.666 10.945 9.476 1.00 21.94 94 PHE B O 1
ATOM 2419 N N . ASP B 1 53 ? 12.028 11.948 7.987 1.00 19.50 95 ASP B N 1
ATOM 2420 C CA . ASP B 1 53 ? 11.357 11.346 6.827 1.00 24.02 95 ASP B CA 1
ATOM 2421 C C . ASP B 1 53 ? 11.996 10.064 6.287 1.00 27.24 95 ASP B C 1
ATOM 2422 O O . ASP B 1 53 ? 11.315 9.243 5.672 1.00 33.50 95 ASP B O 1
ATOM 2427 N N . TRP B 1 54 ? 13.296 9.901 6.488 1.00 22.62 96 TRP B N 1
ATOM 2428 C CA . TRP B 1 54 ? 13.983 8.709 6.004 1.00 23.14 96 TRP B CA 1
ATOM 2429 C C . TRP B 1 54 ? 14.153 7.741 7.155 1.00 26.89 96 TRP B C 1
ATOM 2430 O O . TRP B 1 54 ? 14.787 8.073 8.154 1.00 26.25 96 TRP B O 1
ATOM 2441 N N . GLU B 1 55 ? 13.587 6.546 7.016 1.00 28.40 97 GLU B N 1
ATOM 2442 C CA . GLU B 1 55 ? 13.624 5.564 8.095 1.00 32.41 97 GLU B CA 1
ATOM 2443 C C . GLU B 1 55 ? 15.044 5.208 8.513 1.00 32.42 97 GLU B C 1
ATOM 2444 O O . GLU B 1 55 ? 15.295 4.954 9.685 1.00 32.70 97 GLU B O 1
ATOM 2450 N N . GLU B 1 56 ? 15.972 5.202 7.560 1.00 31.37 98 GLU B N 1
ATOM 2451 C CA . GLU B 1 56 ? 17.353 4.834 7.852 1.00 34.03 98 GLU B CA 1
ATOM 2452 C C . GLU B 1 56 ? 18.046 5.880 8.726 1.00 32.82 98 GLU B C 1
ATOM 2453 O O . GLU B 1 56 ? 19.024 5.577 9.409 1.00 30.98 98 GLU B O 1
ATOM 2459 N N . HIS B 1 57 ? 17.540 7.109 8.697 1.00 25.68 99 HIS B N 1
ATOM 2460 C CA . HIS B 1 57 ? 18.048 8.165 9.564 1.00 22.84 99 HIS B CA 1
ATOM 2461 C C . HIS B 1 57 ? 17.294 8.200 10.886 1.00 21.33 99 HIS B C 1
ATOM 2462 O O . HIS B 1 57 ? 17.901 8.249 11.962 1.00 24.95 99 HIS B O 1
ATOM 2469 N N . TYR B 1 58 ? 15.967 8.164 10.813 1.00 22.74 100 TYR B N 1
ATOM 2470 C CA . TYR B 1 58 ? 15.151 8.243 12.023 1.00 22.05 100 TYR B CA 1
ATOM 2471 C C . TYR B 1 58 ? 15.487 7.122 12.999 1.00 24.84 100 TYR B C 1
ATOM 2472 O O . TYR B 1 58 ? 15.514 7.328 14.222 1.00 24.69 100 TYR B O 1
ATOM 2481 N N . SER B 1 59 ? 15.760 5.939 12.457 1.00 25.21 101 SER B N 1
ATOM 2482 C CA . SER B 1 59 ? 16.083 4.777 13.278 1.00 29.67 101 SER B CA 1
ATOM 2483 C C . SER B 1 59 ? 17.426 4.908 13.996 1.00 29.28 101 SER B C 1
ATOM 2484 O O . SER B 1 59 ? 17.731 4.119 14.885 1.00 28.98 101 SER B O 1
ATOM 2487 N N . GLN B 1 60 ? 18.227 5.899 13.624 1.00 27.17 102 GLN B N 1
ATOM 2488 C CA . GLN B 1 60 ? 19.481 6.140 14.338 1.00 29.42 102 GLN B CA 1
ATOM 2489 C C . GLN B 1 60 ? 19.265 6.933 15.631 1.00 30.03 102 GLN B C 1
ATOM 2490 O O . GLN B 1 60 ? 20.171 7.057 16.461 1.00 28.80 102 GLN B O 1
ATOM 2496 N N . GLY B 1 61 ? 18.059 7.462 15.801 1.00 26.99 103 GLY B N 1
ATOM 2497 C CA . GLY B 1 61 ? 17.684 8.106 17.048 1.00 27.62 103 GLY B CA 1
ATOM 2498 C C . GLY B 1 61 ? 17.952 9.596 17.154 1.00 24.76 103 GLY B C 1
ATOM 2499 O O . GLY B 1 61 ? 18.695 10.186 16.362 1.00 22.20 103 GLY B O 1
ATOM 2500 N N . LEU B 1 62 ? 17.351 10.206 18.165 1.00 22.83 104 LEU B N 1
ATOM 2501 C CA . LEU B 1 62 ? 17.446 11.643 18.361 1.00 21.82 104 LEU B CA 1
ATOM 2502 C C . LEU B 1 62 ? 18.880 12.088 18.626 1.00 23.64 104 LEU B C 1
ATOM 2503 O O . LEU B 1 62 ? 19.273 13.195 18.261 1.00 22.00 104 LEU B O 1
ATOM 2508 N N . GLY B 1 63 ? 19.655 11.230 19.282 1.00 23.32 105 GLY B N 1
ATOM 2509 C CA . GLY B 1 63 ? 21.053 11.521 19.541 1.00 24.37 105 GLY B CA 1
ATOM 2510 C C . GLY B 1 63 ? 21.839 11.714 18.254 1.00 24.39 105 GLY B C 1
ATOM 2511 O O . GLY B 1 63 ? 22.695 12.598 18.169 1.00 24.80 105 GLY B O 1
ATOM 2512 N N . TRP B 1 64 ? 21.551 10.891 17.251 1.00 23.54 106 TRP B N 1
ATOM 2513 C CA . TRP B 1 64 ? 22.192 11.031 15.946 1.00 27.19 106 TRP B CA 1
ATOM 2514 C C . TRP B 1 64 ? 21.840 12.360 15.295 1.00 24.90 106 TRP B C 1
ATOM 2515 O O . TRP B 1 64 ? 22.709 13.060 14.773 1.00 27.51 106 TRP B O 1
ATOM 2526 N N . TYR B 1 65 ? 20.556 12.694 15.312 1.00 22.33 107 TYR B N 1
ATOM 2527 C CA . TYR B 1 65 ? 20.086 13.962 14.765 1.00 22.53 107 TYR B CA 1
ATOM 2528 C C . TYR B 1 65 ? 20.868 15.109 15.388 1.00 24.82 107 TYR B C 1
ATOM 2529 O O . TYR B 1 65 ? 21.304 16.024 14.694 1.00 23.35 107 TYR B O 1
ATOM 2538 N N . LEU B 1 66 ? 21.053 15.055 16.703 1.00 22.24 108 LEU B N 1
ATOM 2539 C CA . LEU B 1 66 ? 21.799 16.102 17.398 1.00 21.77 108 LEU B CA 1
ATOM 2540 C C . LEU B 1 66 ? 23.226 16.224 16.858 1.00 24.73 108 LEU B C 1
ATOM 2541 O O . LEU B 1 66 ? 23.747 17.326 16.718 1.00 28.28 108 LEU B O 1
ATOM 2546 N N . THR B 1 67 ? 23.850 15.095 16.539 1.00 25.38 109 THR B N 1
ATOM 2547 C CA . THR B 1 67 ? 25.218 15.118 16.014 1.00 29.43 109 THR B CA 1
ATOM 2548 C C . THR B 1 67 ? 25.305 15.647 14.578 1.00 32.65 109 THR B C 1
ATOM 2549 O O . THR B 1 67 ? 26.399 15.870 14.067 1.00 34.69 109 THR B O 1
ATOM 2553 N N . GLN B 1 68 ? 24.157 15.839 13.934 1.00 29.24 110 GLN B N 1
ATOM 2554 C CA . GLN B 1 68 ? 24.122 16.376 12.573 1.00 27.60 110 GLN B CA 1
ATOM 2555 C C . GLN B 1 68 ? 24.021 17.896 12.560 1.00 30.03 110 GLN B C 1
ATOM 2556 O O . GLN B 1 68 ? 24.042 18.514 11.500 1.00 32.42 110 GLN B O 1
ATOM 2562 N N . MET B 1 69 ? 23.905 18.495 13.738 1.00 26.87 111 MET B N 1
ATOM 2563 C CA . MET B 1 69 ? 23.738 19.939 13.835 1.00 30.82 111 MET B CA 1
ATOM 2564 C C . MET B 1 69 ? 25.100 20.638 13.803 1.00 34.68 111 MET B C 1
ATOM 2565 O O . MET B 1 69 ? 26.122 20.036 14.137 1.00 32.16 111 MET B O 1
ATOM 2570 N N . PRO B 1 70 ? 25.122 21.907 13.381 1.00 37.18 112 PRO B N 1
ATOM 2571 C CA . PRO B 1 70 ? 26.383 22.648 13.412 1.00 42.58 112 PRO B CA 1
ATOM 2572 C C . PRO B 1 70 ? 26.777 22.901 14.854 1.00 48.49 112 PRO B C 1
ATOM 2573 O O . PRO B 1 70 ? 25.907 22.901 15.724 1.00 51.14 112 PRO B O 1
ATOM 2577 N N . PHE B 1 71 ? 28.065 23.095 15.113 1.00 51.95 113 PHE B N 1
ATOM 2578 C CA . PHE B 1 71 ? 28.496 23.507 16.442 1.00 54.97 113 PHE B CA 1
ATOM 2579 C C . PHE B 1 71 ? 28.230 24.996 16.606 1.00 56.85 113 PHE B C 1
ATOM 2580 O O . PHE B 1 71 ? 28.843 25.824 15.932 1.00 61.73 113 PHE B O 1
ATOM 2588 N N . SER B 1 72 ? 27.298 25.327 17.495 1.00 51.90 114 SER B N 1
ATOM 2589 C CA . SER B 1 72 ? 26.864 26.703 17.673 1.00 50.78 114 SER B CA 1
ATOM 2590 C C . SER B 1 72 ? 27.323 27.264 19.015 1.00 53.46 114 SER B C 1
ATOM 2591 O O . SER B 1 72 ? 27.904 26.552 19.832 1.00 51.83 114 SER B O 1
ATOM 2594 N N . SER B 1 73 ? 27.066 28.551 19.220 1.00 57.22 115 SER B N 1
ATOM 2595 C CA . SER B 1 73 ? 27.307 29.198 20.500 1.00 62.04 115 SER B CA 1
ATOM 2596 C C . SER B 1 73 ? 26.016 29.128 21.303 1.00 63.50 115 SER B C 1
ATOM 2597 O O . SER B 1 73 ? 24.950 28.902 20.731 1.00 60.44 115 SER B O 1
ATOM 2599 N N . PRO B 1 74 ? 26.108 29.322 22.629 1.00 67.30 116 PRO B N 1
ATOM 2600 C CA . PRO B 1 74 ? 24.967 29.204 23.544 1.00 67.08 116 PRO B CA 1
ATOM 2601 C C . PRO B 1 74 ? 23.688 29.863 23.034 1.00 63.98 116 PRO B C 1
ATOM 2602 O O . PRO B 1 74 ? 22.741 29.161 22.678 1.00 63.80 116 PRO B O 1
ATOM 2606 N N . HIS B 1 75 ? 23.664 31.191 23.000 1.00 61.84 117 HIS B N 1
ATOM 2607 C CA . HIS B 1 75 ? 22.446 31.928 22.673 1.00 57.86 117 HIS B CA 1
ATOM 2608 C C . HIS B 1 75 ? 22.075 31.874 21.190 1.00 53.41 117 HIS B C 1
ATOM 2609 O O . HIS B 1 75 ? 21.153 32.561 20.753 1.00 52.52 117 HIS B O 1
ATOM 2611 N N . GLN B 1 76 ? 22.791 31.061 20.419 1.00 49.95 118 GLN B N 1
ATOM 2612 C CA . GLN B 1 76 ? 22.514 30.939 18.992 1.00 46.65 118 GLN B CA 1
ATOM 2613 C C . GLN B 1 76 ? 21.297 30.056 18.715 1.00 43.45 118 GLN B C 1
ATOM 2614 O O . GLN B 1 76 ? 20.971 29.159 19.492 1.00 41.55 118 GLN B O 1
ATOM 2620 N N . LEU B 1 77 ? 20.630 30.329 17.602 1.00 39.16 119 LEU B N 1
ATOM 2621 C CA . LEU B 1 77 ? 19.462 29.568 17.185 1.00 38.12 119 LEU B CA 1
ATOM 2622 C C . LEU B 1 77 ? 19.848 28.621 16.052 1.00 33.66 119 LEU B C 1
ATOM 2623 O O . LEU B 1 77 ? 20.325 29.061 15.005 1.00 31.85 119 LEU B O 1
ATOM 2628 N N . THR B 1 78 ? 19.656 27.323 16.276 1.00 28.17 120 THR B N 1
ATOM 2629 C CA . THR B 1 78 ? 20.007 26.308 15.294 1.00 26.15 120 THR B CA 1
ATOM 2630 C C . THR B 1 78 ? 18.817 25.962 14.414 1.00 25.21 120 THR B C 1
ATOM 2631 O O . THR B 1 78 ? 17.703 25.761 14.904 1.00 25.84 120 THR B O 1
ATOM 2635 N N . VAL B 1 79 ? 19.060 25.888 13.110 1.00 24.80 121 VAL B N 1
ATOM 2636 C CA . VAL B 1 79 ? 18.002 25.596 12.157 1.00 27.27 121 VAL B CA 1
ATOM 2637 C C . VAL B 1 79 ? 18.486 24.575 11.135 1.00 27.40 121 VAL B C 1
ATOM 2638 O O . VAL B 1 79 ? 19.649 24.586 10.738 1.00 28.90 121 VAL B O 1
ATOM 2642 N N . GLU B 1 80 ? 17.607 23.669 10.726 1.00 26.83 122 GLU B N 1
ATOM 2643 C CA . GLU B 1 80 ? 17.915 22.830 9.576 1.00 26.89 122 GLU B CA 1
ATOM 2644 C C . GLU B 1 80 ? 16.757 22.896 8.595 1.00 26.31 122 GLU B C 1
ATOM 2645 O O . GLU B 1 80 ? 15.641 23.278 8.963 1.00 23.40 122 GLU B O 1
ATOM 2651 N N . LYS B 1 81 ? 17.025 22.548 7.342 1.00 25.61 123 LYS B N 1
ATOM 2652 C CA . LYS B 1 81 ? 15.974 22.514 6.335 1.00 23.40 123 LYS B CA 1
ATOM 2653 C C . LYS B 1 81 ? 15.952 21.176 5.612 1.00 20.75 123 LYS B C 1
ATOM 2654 O O . LYS B 1 81 ? 16.966 20.711 5.095 1.00 24.27 123 LYS B O 1
ATOM 2660 N N . THR B 1 82 ? 14.785 20.551 5.602 1.00 16.80 124 THR B N 1
ATOM 2661 C CA . THR B 1 82 ? 14.552 19.377 4.774 1.00 16.35 124 THR B CA 1
ATOM 2662 C C . THR B 1 82 ? 13.196 19.568 4.136 1.00 18.26 124 THR B C 1
ATOM 2663 O O . THR B 1 82 ? 12.175 19.452 4.806 1.00 17.11 124 THR B O 1
ATOM 2667 N N . PRO B 1 83 ? 13.178 19.880 2.833 1.00 21.20 125 PRO B N 1
ATOM 2668 C CA . PRO B 1 83 ? 11.926 20.259 2.169 1.00 19.53 125 PRO B CA 1
ATOM 2669 C C . PRO B 1 83 ? 10.902 19.137 2.159 1.00 18.04 125 PRO B C 1
ATOM 2670 O O . PRO B 1 83 ? 9.707 19.411 2.143 1.00 20.47 125 PRO B O 1
ATOM 2674 N N . ALA B 1 84 ? 11.360 17.889 2.194 1.00 18.09 126 ALA B N 1
ATOM 2675 C CA . ALA B 1 84 ? 10.450 16.751 2.141 1.00 18.95 126 ALA B CA 1
ATOM 2676 C C . ALA B 1 84 ? 9.542 16.628 3.373 1.00 18.40 126 ALA B C 1
ATOM 2677 O O . ALA B 1 84 ? 8.516 15.948 3.317 1.00 18.51 126 ALA B O 1
ATOM 2679 N N . TYR B 1 85 ? 9.911 17.273 4.478 1.00 17.58 127 TYR B N 1
ATOM 2680 C CA . TYR B 1 85 ? 9.142 17.106 5.716 1.00 17.81 127 TYR B CA 1
ATOM 2681 C C . TYR B 1 85 ? 7.660 17.431 5.529 1.00 19.30 127 TYR B C 1
ATOM 2682 O O . TYR B 1 85 ? 6.799 16.696 6.003 1.00 18.56 127 TYR B O 1
ATOM 2691 N N . PHE B 1 86 ? 7.370 18.532 4.842 1.00 16.68 128 PHE B N 1
ATOM 2692 C CA . PHE B 1 86 ? 5.999 19.047 4.747 1.00 18.12 128 PHE B CA 1
ATOM 2693 C C . PHE B 1 86 ? 5.004 18.022 4.202 1.00 19.43 128 PHE B C 1
ATOM 2694 O O . PHE B 1 86 ? 3.886 17.896 4.707 1.00 19.24 128 PHE B O 1
ATOM 2702 N N . THR B 1 87 ? 5.418 17.285 3.182 1.00 18.13 129 THR B N 1
ATOM 2703 C CA . THR B 1 87 ? 4.524 16.354 2.510 1.00 18.14 129 THR B CA 1
ATOM 2704 C C . THR B 1 87 ? 4.717 14.901 2.936 1.00 26.24 129 THR B C 1
ATOM 2705 O O . THR B 1 87 ? 4.158 13.996 2.321 1.00 30.26 129 THR B O 1
ATOM 2709 N N . SER B 1 88 ? 5.499 14.675 3.987 1.00 22.15 130 SER B N 1
ATOM 2710 C CA . SER B 1 88 ? 5.688 13.324 4.509 1.00 24.63 130 SER B CA 1
ATOM 2711 C C . SER B 1 88 ? 4.748 13.088 5.698 1.00 27.22 130 SER B C 1
ATOM 2712 O O . SER B 1 88 ? 4.901 13.701 6.752 1.00 24.18 130 SER B O 1
ATOM 2716 N N . PRO B 1 89 ? 3.764 12.196 5.527 1.00 31.81 131 PRO B N 1
ATOM 2717 C CA . PRO B 1 89 ? 2.681 12.006 6.504 1.00 31.91 131 PRO B CA 1
ATOM 2718 C C . PRO B 1 89 ? 3.146 11.700 7.926 1.00 28.89 131 PRO B C 1
ATOM 2719 O O . PRO B 1 89 ? 2.522 12.173 8.875 1.00 30.93 131 PRO B O 1
ATOM 2723 N N . LYS B 1 90 ? 4.219 10.931 8.081 1.00 25.62 132 LYS B N 1
ATOM 2724 C CA . LYS B 1 90 ? 4.642 10.509 9.420 1.00 28.98 132 LYS B CA 1
ATOM 2725 C C . LYS B 1 90 ? 5.408 11.594 10.172 1.00 25.59 132 LYS B C 1
ATOM 2726 O O . LYS B 1 90 ? 5.645 11.481 11.379 1.00 24.44 132 LYS B O 1
ATOM 2732 N N . VAL B 1 91 ? 5.805 12.643 9.462 1.00 23.29 133 VAL B N 1
ATOM 2733 C CA . VAL B 1 91 ? 6.747 13.605 10.038 1.00 19.14 133 VAL B CA 1
ATOM 2734 C C . VAL B 1 91 ? 6.214 14.504 11.155 1.00 17.33 133 VAL B C 1
ATOM 2735 O O . VAL B 1 91 ? 6.879 14.669 12.175 1.00 19.98 133 VAL B O 1
ATOM 2739 N N . PRO B 1 92 ? 5.024 15.104 10.974 1.00 20.68 134 PRO B N 1
ATOM 2740 C CA . PRO B 1 92 ? 4.543 16.004 12.027 1.00 24.15 134 PRO B CA 1
ATOM 2741 C C . PRO B 1 92 ? 4.539 15.355 13.416 1.00 23.82 134 PRO B C 1
ATOM 2742 O O . PRO B 1 92 ? 5.001 15.981 14.370 1.00 22.55 134 PRO B O 1
ATOM 2746 N N . GLU B 1 93 ? 4.040 14.128 13.526 1.00 21.72 135 GLU B N 1
ATOM 2747 C CA . GLU B 1 93 ? 3.978 13.475 14.837 1.00 24.50 135 GLU B CA 1
ATOM 2748 C C . GLU B 1 93 ? 5.376 13.291 15.429 1.00 24.10 135 GLU B C 1
ATOM 2749 O O . GLU B 1 93 ? 5.581 13.447 16.635 1.00 26.66 135 GLU B O 1
ATOM 2755 N N . ARG B 1 94 ? 6.335 12.963 14.568 1.00 19.71 136 ARG B N 1
ATOM 2756 C CA . ARG B 1 94 ? 7.704 12.734 15.009 1.00 21.61 136 ARG B CA 1
ATOM 2757 C C . ARG B 1 94 ? 8.350 14.009 15.537 1.00 22.29 136 ARG B C 1
ATOM 2758 O O . ARG B 1 94 ? 9.037 13.987 16.557 1.00 21.84 136 ARG B O 1
ATOM 2766 N N . ILE B 1 95 ? 8.124 15.125 14.854 1.00 21.52 137 ILE B N 1
ATOM 2767 C CA . ILE B 1 95 ? 8.702 16.387 15.304 1.00 21.68 137 ILE B CA 1
ATOM 2768 C C . ILE B 1 95 ? 8.058 16.812 16.618 1.00 22.68 137 ILE B C 1
ATOM 2769 O O . ILE B 1 95 ? 8.742 17.260 17.544 1.00 22.31 137 ILE B O 1
ATOM 2774 N N . HIS B 1 96 ? 6.740 16.651 16.692 1.00 21.91 138 HIS B N 1
ATOM 2775 C CA . HIS B 1 96 ? 5.985 16.953 17.906 1.00 24.48 138 HIS B CA 1
ATOM 2776 C C . HIS B 1 96 ? 6.558 16.169 19.093 1.00 27.70 138 HIS B C 1
ATOM 2777 O O . HIS B 1 96 ? 6.732 16.713 20.183 1.00 27.60 138 HIS B O 1
ATOM 2784 N N . SER B 1 97 ? 6.868 14.896 18.870 1.00 26.08 139 SER B N 1
ATOM 2785 C CA . SER B 1 97 ? 7.482 14.059 19.904 1.00 30.05 139 SER B CA 1
ATOM 2786 C C . SER B 1 97 ? 8.807 14.629 20.424 1.00 30.64 139 SER B C 1
ATOM 2787 O O . SER B 1 97 ? 9.130 14.488 21.606 1.00 28.75 139 SER B O 1
ATOM 2791 N N . MET B 1 98 ? 9.579 15.256 19.539 1.00 25.19 140 MET B N 1
ATOM 2792 C CA . MET B 1 98 ? 10.851 15.860 19.928 1.00 22.40 140 MET B CA 1
ATOM 2793 C C . MET B 1 98 ? 10.654 17.145 20.710 1.00 25.69 140 MET B C 1
ATOM 2794 O O . MET B 1 98 ? 11.328 17.376 21.714 1.00 26.24 140 MET B O 1
ATOM 2799 N N . ASN B 1 99 ? 9.733 17.984 20.242 1.00 23.62 141 ASN B N 1
ATOM 2800 C CA . ASN B 1 99 ? 9.529 19.293 20.838 1.00 26.98 141 ASN B CA 1
ATOM 2801 C C . ASN B 1 99 ? 8.208 19.905 20.392 1.00 28.04 141 ASN B C 1
ATOM 2802 O O . ASN B 1 99 ? 8.140 20.542 19.344 1.00 27.87 141 ASN B O 1
ATOM 2807 N N . PRO B 1 100 ? 7.151 19.702 21.189 1.00 30.04 142 PRO B N 1
ATOM 2808 C CA . PRO B 1 100 ? 5.800 20.168 20.856 1.00 29.82 142 PRO B CA 1
ATOM 2809 C C . PRO B 1 100 ? 5.703 21.678 20.645 1.00 28.07 142 PRO B C 1
ATOM 2810 O O . PRO B 1 100 ? 4.765 22.121 19.991 1.00 30.54 142 PRO B O 1
ATOM 2814 N N . THR B 1 101 ? 6.643 22.452 21.179 1.00 28.15 143 THR B N 1
ATOM 2815 C CA . THR B 1 101 ? 6.545 23.910 21.104 1.00 31.69 143 THR B CA 1
ATOM 2816 C C . THR B 1 101 ? 7.506 24.527 20.094 1.00 28.71 143 THR B C 1
ATOM 2817 O O . THR B 1 101 ? 7.720 25.739 20.088 1.00 28.24 143 THR B O 1
ATOM 2821 N N . ILE B 1 102 ? 8.077 23.696 19.232 1.00 26.72 144 ILE B N 1
ATOM 2822 C CA . ILE B 1 102 ? 9.022 24.184 18.244 1.00 25.09 144 ILE B CA 1
ATOM 2823 C C . ILE B 1 102 ? 8.350 25.171 17.296 1.00 23.99 144 ILE B C 1
ATOM 2824 O O . ILE B 1 102 ? 7.143 25.102 17.069 1.00 24.77 144 ILE B O 1
ATOM 2829 N N . ARG B 1 103 ? 9.134 26.095 16.754 1.00 25.41 145 ARG B N 1
ATOM 2830 C CA . ARG B 1 103 ? 8.637 27.018 15.739 1.00 27.13 145 ARG B CA 1
ATOM 2831 C C . ARG B 1 103 ? 9.051 26.527 14.360 1.00 25.00 145 ARG B C 1
ATOM 2832 O O . ARG B 1 103 ? 10.212 26.197 14.138 1.00 30.64 145 ARG B O 1
ATOM 2840 N N . LEU B 1 104 ? 8.101 26.485 13.433 1.00 19.92 146 LEU B N 1
ATOM 2841 C CA . LEU B 1 104 ? 8.364 25.931 12.112 1.00 17.20 146 LEU B CA 1
ATOM 2842 C C . LEU B 1 104 ? 8.210 26.985 11.038 1.00 20.87 146 LEU B C 1
ATOM 2843 O O . LEU B 1 104 ? 7.368 27.875 11.150 1.00 22.17 146 LEU B O 1
ATOM 2848 N N . LEU B 1 105 ? 9.023 26.863 9.993 1.00 18.99 147 LEU B N 1
ATOM 2849 C CA . LEU B 1 105 ? 8.969 27.752 8.847 1.00 21.26 147 LEU B CA 1
ATOM 2850 C C . LEU B 1 105 ? 8.558 26.951 7.623 1.00 19.77 147 LEU B C 1
ATOM 2851 O O . LEU B 1 105 ? 9.165 25.921 7.313 1.00 18.77 147 LEU B O 1
ATOM 2856 N N . LEU B 1 106 ? 7.531 27.438 6.937 1.00 17.31 148 LEU B N 1
ATOM 2857 C CA . LEU B 1 106 ? 7.008 26.817 5.729 1.00 19.47 148 LEU B CA 1
ATOM 2858 C C . LEU B 1 106 ? 6.980 27.868 4.623 1.00 21.22 148 LEU B C 1
ATOM 2859 O O . LEU B 1 106 ? 6.314 28.889 4.752 1.00 24.28 148 LEU B O 1
ATOM 2864 N N . ILE B 1 107 ? 7.705 27.630 3.534 1.00 19.97 149 ILE B N 1
ATOM 2865 C CA . ILE B 1 107 ? 7.700 28.601 2.451 1.00 16.99 149 ILE B CA 1
ATOM 2866 C C . ILE B 1 107 ? 6.952 28.042 1.252 1.00 19.10 149 ILE B C 1
ATOM 2867 O O . ILE B 1 107 ? 7.243 26.940 0.783 1.00 18.31 149 ILE B O 1
ATOM 2872 N N . LEU B 1 108 ? 5.969 28.807 0.784 1.00 21.32 150 LEU B N 1
ATOM 2873 C CA . LEU B 1 108 ? 5.041 28.354 -0.240 1.00 19.09 150 LEU B CA 1
ATOM 2874 C C . LEU B 1 108 ? 5.027 29.304 -1.430 1.00 24.62 150 LEU B C 1
ATOM 2875 O O . LEU B 1 108 ? 4.879 30.516 -1.265 1.00 27.14 150 LEU B O 1
ATOM 2880 N N . ARG B 1 109 ? 5.175 28.753 -2.627 1.00 22.20 151 ARG B N 1
ATOM 2881 C CA . ARG B 1 109 ? 5.019 29.541 -3.844 1.00 21.97 151 ARG B CA 1
ATOM 2882 C C . ARG B 1 109 ? 3.674 29.190 -4.448 1.00 24.68 151 ARG B C 1
ATOM 2883 O O . ARG B 1 109 ? 3.034 28.236 -4.016 1.00 23.29 151 ARG B O 1
ATOM 2891 N N . ASP B 1 110 ? 3.241 29.951 -5.450 1.00 27.14 152 ASP B N 1
ATOM 2892 C CA . ASP B 1 110 ? 2.044 29.586 -6.192 1.00 25.63 152 ASP B CA 1
ATOM 2893 C C . ASP B 1 110 ? 2.125 28.110 -6.574 1.00 23.19 152 ASP B C 1
ATOM 2894 O O . ASP B 1 110 ? 3.123 27.664 -7.138 1.00 22.49 152 ASP B O 1
ATOM 2899 N N . PRO B 1 111 ? 1.079 27.340 -6.248 1.00 25.90 153 PRO B N 1
ATOM 2900 C CA . PRO B 1 111 ? 1.138 25.884 -6.416 1.00 23.28 153 PRO B CA 1
ATOM 2901 C C . PRO B 1 111 ? 1.403 25.462 -7.861 1.00 23.68 153 PRO B C 1
ATOM 2902 O O . PRO B 1 111 ? 2.081 24.464 -8.074 1.00 23.31 153 PRO B O 1
ATOM 2906 N N . SER B 1 112 ? 0.900 26.216 -8.836 1.00 20.92 154 SER B N 1
ATOM 2907 C CA . SER B 1 112 ? 1.149 25.864 -10.232 1.00 23.10 154 SER B CA 1
ATOM 2908 C C . SER B 1 112 ? 2.617 26.076 -10.596 1.00 24.97 154 SER B C 1
ATOM 2909 O O . SER B 1 112 ? 3.238 25.226 -11.242 1.00 27.24 154 SER B O 1
ATOM 2912 N N . GLU B 1 113 ? 3.183 27.195 -10.162 1.00 25.40 155 GLU B N 1
ATOM 2913 C CA . GLU B 1 113 ? 4.591 27.467 -10.431 1.00 26.63 155 GLU B CA 1
ATOM 2914 C C . GLU B 1 113 ? 5.498 26.482 -9.695 1.00 24.52 155 GLU B C 1
ATOM 2915 O O . GLU B 1 113 ? 6.547 26.088 -10.210 1.00 24.77 155 GLU B O 1
ATOM 2921 N N . ARG B 1 114 ? 5.092 26.081 -8.493 1.00 21.06 156 ARG B N 1
ATOM 2922 C CA . ARG B 1 114 ? 5.837 25.077 -7.741 1.00 21.77 156 ARG B CA 1
ATOM 2923 C C . ARG B 1 114 ? 5.899 23.750 -8.503 1.00 21.56 156 ARG B C 1
ATOM 2924 O O . ARG B 1 114 ? 6.933 23.080 -8.519 1.00 22.32 156 ARG B O 1
ATOM 2932 N N . VAL B 1 115 ? 4.790 23.369 -9.132 1.00 20.83 157 VAL B N 1
ATOM 2933 C CA . VAL B 1 115 ? 4.764 22.154 -9.943 1.00 21.17 157 VAL B CA 1
ATOM 2934 C C . VAL B 1 115 ? 5.756 22.255 -11.108 1.00 22.49 157 VAL B C 1
ATOM 2935 O O . VAL B 1 115 ? 6.532 21.331 -11.350 1.00 23.20 157 VAL B O 1
ATOM 2939 N N . LEU B 1 116 ? 5.740 23.380 -11.817 1.00 23.11 158 LEU B N 1
ATOM 2940 C CA . LEU B 1 116 ? 6.649 23.570 -12.960 1.00 25.15 158 LEU B CA 1
ATOM 2941 C C . LEU B 1 116 ? 8.110 23.500 -12.525 1.00 26.22 158 LEU B C 1
ATOM 2942 O O . LEU B 1 116 ? 8.951 22.907 -13.213 1.00 25.11 158 LEU B O 1
ATOM 2947 N N . SER B 1 117 ? 8.408 24.108 -11.380 1.00 24.90 159 SER B N 1
ATOM 2948 C CA . SER B 1 117 ? 9.753 24.071 -10.817 1.00 26.17 159 SER B CA 1
ATOM 2949 C C . SER B 1 117 ? 10.175 22.648 -10.498 1.00 24.26 159 SER B C 1
ATOM 2950 O O . SER B 1 117 ? 11.314 22.258 -10.757 1.00 24.72 159 SER B O 1
ATOM 2954 N N . ASP B 1 118 ? 9.245 21.883 -9.934 1.00 23.48 160 ASP B N 1
ATOM 2955 C CA . ASP B 1 118 ? 9.479 20.497 -9.548 1.00 23.47 160 ASP B CA 1
ATOM 2956 C C . ASP B 1 118 ? 9.802 19.669 -10.787 1.00 24.77 160 ASP B C 1
ATOM 2957 O O . ASP B 1 118 ? 10.818 18.967 -10.834 1.00 24.17 160 ASP B O 1
ATOM 2962 N N . TYR B 1 119 ? 8.942 19.762 -11.798 1.00 23.34 161 TYR B N 1
ATOM 2963 C CA . TYR B 1 119 ? 9.173 19.064 -13.061 1.00 25.03 161 TYR B CA 1
ATOM 2964 C C . TYR B 1 119 ? 10.527 19.413 -13.671 1.00 26.21 161 TYR B C 1
ATOM 2965 O O . TYR B 1 119 ? 11.279 18.534 -14.117 1.00 24.05 161 TYR B O 1
ATOM 2974 N N . THR B 1 120 ? 10.823 20.704 -13.719 1.00 26.63 162 THR B N 1
ATOM 2975 C CA . THR B 1 120 ? 12.038 21.166 -14.373 1.00 29.34 162 THR B CA 1
ATOM 2976 C C . THR B 1 120 ? 13.285 20.581 -13.722 1.00 30.43 162 THR B C 1
ATOM 2977 O O . THR B 1 120 ? 14.241 20.214 -14.417 1.00 26.47 162 THR B O 1
ATOM 2981 N N . GLN B 1 121 ? 13.271 20.487 -12.394 1.00 28.67 163 GLN B N 1
ATOM 2982 C CA . GLN B 1 121 ? 14.391 19.906 -11.662 1.00 28.99 163 GLN B CA 1
ATOM 2983 C C . GLN B 1 121 ? 14.549 18.421 -11.956 1.00 28.22 163 GLN B C 1
ATOM 2984 O O . GLN B 1 121 ? 15.658 17.942 -12.181 1.00 29.37 163 GLN B O 1
ATOM 2990 N N . VAL B 1 122 ? 13.440 17.692 -11.955 1.00 26.84 164 VAL B N 1
ATOM 2991 C CA . VAL B 1 122 ? 13.489 16.265 -12.246 1.00 25.90 164 VAL B CA 1
ATOM 2992 C C . VAL B 1 122 ? 13.907 16.034 -13.697 1.00 27.30 164 VAL B C 1
ATOM 2993 O O . VAL B 1 122 ? 14.677 15.115 -13.992 1.00 28.69 164 VAL B O 1
ATOM 2997 N N . LEU B 1 123 ? 13.419 16.876 -14.601 1.00 24.72 165 LEU B N 1
ATOM 2998 C CA . LEU B 1 123 ? 13.863 16.815 -15.994 1.00 24.93 165 LEU B CA 1
ATOM 2999 C C . LEU B 1 123 ? 15.380 16.989 -16.078 1.00 28.30 165 LEU B C 1
ATOM 3000 O O . LEU B 1 123 ? 16.077 16.199 -16.720 1.00 25.80 165 LEU B O 1
ATOM 3005 N N . TYR B 1 124 ? 15.889 18.027 -15.426 1.00 29.82 166 TYR B N 1
ATOM 3006 C CA . TYR B 1 124 ? 17.323 18.291 -15.415 1.00 32.74 166 TYR B CA 1
ATOM 3007 C C . TYR B 1 124 ? 18.124 17.133 -14.816 1.00 31.40 166 TYR B C 1
ATOM 3008 O O . TYR B 1 124 ? 19.202 16.802 -15.309 1.00 30.30 166 TYR B O 1
ATOM 3017 N N . ASN B 1 125 ? 17.611 16.529 -13.747 1.00 33.01 167 ASN B N 1
ATOM 3018 C CA . ASN B 1 125 ? 18.259 15.359 -13.150 1.00 32.49 167 ASN B CA 1
ATOM 3019 C C . ASN B 1 125 ? 18.407 14.232 -14.166 1.00 32.28 167 ASN B C 1
ATOM 3020 O O . ASN B 1 125 ? 19.453 13.586 -14.255 1.00 35.03 167 ASN B O 1
ATOM 3025 N N . HIS B 1 126 ? 17.350 13.996 -14.934 1.00 28.05 168 HIS B N 1
ATOM 3026 C CA . HIS B 1 126 ? 17.380 12.951 -15.947 1.00 29.51 168 HIS B CA 1
ATOM 3027 C C . HIS B 1 126 ? 18.342 13.291 -17.085 1.00 28.96 168 HIS B C 1
ATOM 3028 O O . HIS B 1 126 ? 19.129 12.446 -17.512 1.00 30.43 168 HIS B O 1
ATOM 3035 N N . LEU B 1 127 ? 18.278 14.528 -17.566 1.00 30.07 169 LEU B N 1
ATOM 3036 C CA . LEU B 1 127 ? 19.149 14.967 -18.654 1.00 31.39 169 LEU B CA 1
ATOM 3037 C C . LEU B 1 127 ? 20.620 14.773 -18.289 1.00 34.53 169 LEU B C 1
ATOM 3038 O O . LEU B 1 127 ? 21.413 14.275 -19.095 1.00 31.10 169 LEU B O 1
ATOM 3043 N N . GLN B 1 128 ? 20.980 15.152 -17.066 1.00 36.74 170 GLN B N 1
ATOM 3044 C CA . GLN B 1 128 ? 22.362 15.030 -16.612 1.00 41.27 170 GLN B CA 1
ATOM 3045 C C . GLN B 1 128 ? 22.826 13.578 -16.581 1.00 39.27 170 GLN B C 1
ATOM 3046 O O . GLN B 1 128 ? 24.022 13.298 -16.630 1.00 39.78 170 GLN B O 1
ATOM 3052 N N . LYS B 1 129 ? 21.875 12.657 -16.501 1.00 37.15 171 LYS B N 1
ATOM 3053 C CA . LYS B 1 129 ? 22.193 11.236 -16.517 1.00 39.71 171 LYS B CA 1
ATOM 3054 C C . LYS B 1 129 ? 21.902 10.600 -17.877 1.00 38.13 171 LYS B C 1
ATOM 3055 O O . LYS B 1 129 ? 21.919 9.379 -18.014 1.00 39.23 171 LYS B O 1
ATOM 3058 N N . HIS B 1 130 ? 21.628 11.438 -18.873 1.00 35.22 172 HIS B N 1
ATOM 3059 C CA . HIS B 1 130 ? 21.331 10.971 -20.225 1.00 35.33 172 HIS B CA 1
ATOM 3060 C C . HIS B 1 130 ? 20.159 10.001 -20.249 1.00 33.93 172 HIS B C 1
ATOM 3061 O O . HIS B 1 130 ? 20.138 9.062 -21.038 1.00 33.73 172 HIS B O 1
ATOM 3068 N N . LYS B 1 131 ? 19.182 10.231 -19.378 1.00 31.77 173 LYS B N 1
ATOM 3069 C CA . LYS B 1 131 ? 18.007 9.375 -19.310 1.00 30.49 173 LYS B CA 1
ATOM 3070 C C . LYS B 1 131 ? 16.800 10.099 -19.889 1.00 28.52 173 LYS B C 1
ATOM 3071 O O . LYS B 1 131 ? 16.709 11.324 -19.818 1.00 31.13 173 LYS B O 1
ATOM 3075 N N . PRO B 1 132 ? 15.866 9.342 -20.467 1.00 28.47 174 PRO B N 1
ATOM 3076 C CA . PRO B 1 132 ? 14.615 9.915 -20.966 1.00 29.84 174 PRO B CA 1
ATOM 3077 C C . PRO B 1 132 ? 13.685 10.354 -19.830 1.00 32.34 174 PRO B C 1
ATOM 3078 O O . PRO B 1 132 ? 13.656 9.731 -18.767 1.00 29.20 174 PRO B O 1
ATOM 3082 N N . TYR B 1 133 ? 12.945 11.429 -20.068 1.00 27.62 175 TYR B N 1
ATOM 3083 C CA . TYR B 1 133 ? 11.918 11.899 -19.147 1.00 27.59 175 TYR B CA 1
ATOM 3084 C C . TYR B 1 133 ? 10.841 12.563 -19.988 1.00 29.57 175 TYR B C 1
ATOM 3085 O O . TYR B 1 133 ? 11.144 13.388 -20.853 1.00 30.21 175 TYR B O 1
ATOM 3094 N N . PRO B 1 134 ? 9.578 12.188 -19.757 1.00 28.87 176 PRO B N 1
ATOM 3095 C CA . PRO B 1 134 ? 8.464 12.644 -20.590 1.00 29.78 176 PRO B CA 1
ATOM 3096 C C . PRO B 1 134 ? 8.277 14.153 -20.510 1.00 28.32 176 PRO B C 1
ATOM 3097 O O . PRO B 1 134 ? 8.585 14.748 -19.483 1.00 28.36 176 PRO B O 1
ATOM 3101 N N . PRO B 1 135 ? 7.788 14.768 -21.594 1.00 29.50 177 PRO B N 1
ATOM 3102 C CA . PRO B 1 135 ? 7.329 16.158 -21.535 1.00 26.92 177 PRO B CA 1
ATOM 3103 C C . PRO B 1 135 ? 6.279 16.292 -20.439 1.00 29.78 177 PRO B C 1
ATOM 3104 O O . PRO B 1 135 ? 5.554 15.331 -20.179 1.00 29.53 177 PRO B O 1
ATOM 3108 N N . ILE B 1 136 ? 6.197 17.454 -19.798 1.00 30.33 178 ILE B N 1
ATOM 3109 C CA . ILE B 1 136 ? 5.275 17.621 -18.678 1.00 31.86 178 ILE B CA 1
ATOM 3110 C C . ILE B 1 136 ? 3.823 17.315 -19.064 1.00 32.91 178 ILE B C 1
ATOM 3111 O O . ILE B 1 136 ? 3.051 16.827 -18.243 1.00 31.68 178 ILE B O 1
ATOM 3116 N N . GLU B 1 137 ? 3.460 17.588 -20.316 1.00 37.54 179 GLU B N 1
ATOM 3117 C CA . GLU B 1 137 ? 2.123 17.261 -20.801 1.00 42.86 179 GLU B CA 1
ATOM 3118 C C . GLU B 1 137 ? 1.814 15.780 -20.600 1.00 43.56 179 GLU B C 1
ATOM 3119 O O . GLU B 1 137 ? 0.697 15.416 -20.228 1.00 46.85 179 GLU B O 1
ATOM 3125 N N . ASP B 1 138 ? 2.809 14.929 -20.845 1.00 40.86 180 ASP B N 1
ATOM 3126 C CA . ASP B 1 138 ? 2.638 13.484 -20.706 1.00 40.72 180 ASP B CA 1
ATOM 3127 C C . ASP B 1 138 ? 2.442 13.041 -19.261 1.00 38.20 180 ASP B C 1
ATOM 3128 O O . ASP B 1 138 ? 1.742 12.065 -19.000 1.00 38.61 180 ASP B O 1
ATOM 3133 N N . LEU B 1 139 ? 3.079 13.736 -18.326 1.00 37.19 181 LEU B N 1
ATOM 3134 C CA . LEU B 1 139 ? 2.939 13.398 -16.912 1.00 36.92 181 LEU B CA 1
ATOM 3135 C C . LEU B 1 139 ? 1.644 13.959 -16.330 1.00 40.76 181 LEU B C 1
ATOM 3136 O O . LEU B 1 139 ? 1.057 13.380 -15.414 1.00 41.74 181 LEU B O 1
ATOM 3141 N N . LEU B 1 140 ? 1.209 15.093 -16.863 1.00 42.94 182 LEU B N 1
ATOM 3142 C CA . LEU B 1 140 ? 0.045 15.794 -16.335 1.00 45.82 182 LEU B CA 1
ATOM 3143 C C . LEU B 1 140 ? -1.273 15.297 -16.918 1.00 49.75 182 LEU B C 1
ATOM 3144 O O . LEU B 1 140 ? -2.279 15.230 -16.216 1.00 53.12 182 LEU B O 1
ATOM 3149 N N . MET B 1 141 ? -1.269 14.958 -18.202 1.00 52.33 183 MET B N 1
ATOM 3150 C CA . MET B 1 141 ? -2.492 14.543 -18.881 1.00 55.44 183 MET B CA 1
ATOM 3151 C C . MET B 1 141 ? -2.502 13.047 -19.172 1.00 58.23 183 MET B C 1
ATOM 3152 O O . MET B 1 141 ? -1.512 12.491 -19.645 1.00 59.14 183 MET B O 1
ATOM 3157 N N . ARG B 1 142 ? -3.628 12.403 -18.884 1.00 60.29 184 A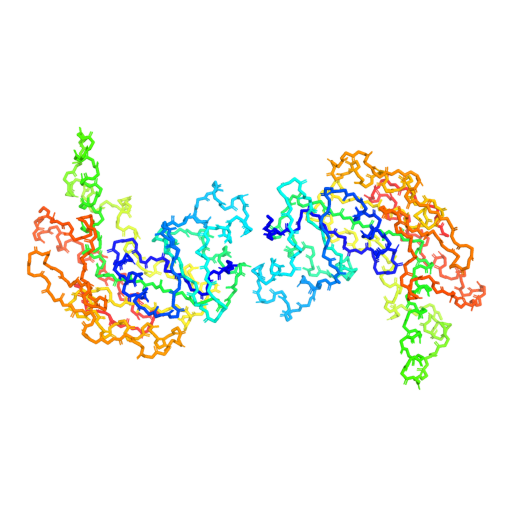RG B N 1
ATOM 3158 C CA . ARG B 1 142 ? -3.781 10.972 -19.118 1.00 60.94 184 ARG B CA 1
ATOM 3159 C C . ARG B 1 142 ? -5.070 10.675 -19.880 1.00 62.18 184 ARG B C 1
ATOM 3161 N N . ARG B 1 145 ? -7.524 13.956 -19.833 1.00 73.52 187 ARG B N 1
ATOM 3162 C CA . ARG B 1 145 ? -7.850 14.333 -18.461 1.00 73.76 187 ARG B CA 1
ATOM 3163 C C . ARG B 1 145 ? -6.602 14.383 -17.581 1.00 71.86 187 ARG B C 1
ATOM 3164 O O . ARG B 1 145 ? -5.589 13.757 -17.889 1.00 73.55 187 ARG B O 1
ATOM 3166 N N . LEU B 1 146 ? -6.690 15.123 -16.481 1.00 66.60 188 LEU B N 1
ATOM 3167 C CA . LEU B 1 146 ? -5.547 15.347 -15.602 1.00 60.91 188 LEU B CA 1
ATOM 3168 C C . LEU B 1 146 ? -5.172 14.085 -14.822 1.00 56.93 188 LEU B C 1
ATOM 3169 O O . LEU B 1 146 ? -6.041 13.381 -14.311 1.00 57.27 188 LEU B O 1
ATOM 3174 N N . ASN B 1 147 ? -3.873 13.810 -14.735 1.00 51.64 189 ASN B N 1
ATOM 3175 C CA . ASN B 1 147 ? -3.366 12.634 -14.028 1.00 48.66 189 ASN B CA 1
ATOM 3176 C C . ASN B 1 147 ? -3.227 12.862 -12.519 1.00 47.53 189 ASN B C 1
ATOM 3177 O O . ASN B 1 147 ? -2.285 13.508 -12.058 1.00 44.75 189 ASN B O 1
ATOM 3182 N N . LEU B 1 148 ? -4.164 12.311 -11.754 1.00 48.51 190 LEU B N 1
ATOM 3183 C CA . LEU B 1 148 ? -4.228 12.564 -10.320 1.00 49.91 190 LEU B CA 1
ATOM 3184 C C . LEU B 1 148 ? -3.080 11.927 -9.542 1.00 50.05 190 LEU B C 1
ATOM 3185 O O . LEU B 1 148 ? -2.859 12.254 -8.375 1.00 50.25 190 LEU B O 1
ATOM 3190 N N . ASP B 1 149 ? -2.352 11.023 -10.189 1.00 49.60 191 ASP B N 1
ATOM 3191 C CA . ASP B 1 149 ? -1.265 10.304 -9.531 1.00 50.86 191 ASP B CA 1
ATOM 3192 C C . ASP B 1 149 ? 0.104 10.968 -9.706 1.00 47.09 191 ASP B C 1
ATOM 3193 O O . ASP B 1 149 ? 1.088 10.543 -9.102 1.00 47.12 191 ASP B O 1
ATOM 3198 N N . TYR B 1 150 ? 0.164 12.009 -10.527 1.00 41.00 192 TYR B N 1
ATOM 3199 C CA . TYR B 1 150 ? 1.408 12.745 -10.719 1.00 35.22 192 TYR B CA 1
ATOM 3200 C C . TYR B 1 150 ? 1.829 13.360 -9.388 1.00 30.83 192 TYR B C 1
ATOM 3201 O O . TYR B 1 150 ? 1.165 14.257 -8.873 1.00 27.98 192 TYR B O 1
ATOM 3210 N N . LYS B 1 151 ? 2.931 12.873 -8.831 1.00 29.75 193 LYS B N 1
ATOM 3211 C CA . LYS B 1 151 ? 3.350 13.278 -7.488 1.00 35.04 193 LYS B CA 1
ATOM 3212 C C . LYS B 1 151 ? 3.537 14.784 -7.315 1.00 32.85 193 LYS B C 1
ATOM 3213 O O . LYS B 1 151 ? 3.226 15.333 -6.256 1.00 31.65 193 LYS B O 1
ATOM 3216 N N . ALA B 1 152 ? 4.051 15.452 -8.343 1.00 30.50 194 ALA B N 1
ATOM 3217 C CA . ALA B 1 152 ? 4.246 16.898 -8.274 1.00 29.32 194 ALA B CA 1
ATOM 3218 C C . ALA B 1 152 ? 2.946 17.638 -7.959 1.00 28.99 194 ALA B C 1
ATOM 3219 O O . ALA B 1 152 ? 2.956 18.641 -7.236 1.00 28.01 194 ALA B O 1
ATOM 3221 N N . LEU B 1 153 ? 1.828 17.148 -8.487 1.00 26.86 195 LEU B N 1
ATOM 3222 C CA . LEU B 1 153 ? 0.534 17.771 -8.200 1.00 28.55 195 LEU B CA 1
ATOM 3223 C C . LEU B 1 153 ? 0.187 17.675 -6.718 1.00 26.58 195 LEU B C 1
ATOM 3224 O O . LEU B 1 153 ? -0.297 18.634 -6.124 1.00 25.39 195 LEU B O 1
ATOM 3229 N N . ASN B 1 154 ? 0.436 16.513 -6.123 1.00 26.88 196 ASN B N 1
ATOM 3230 C CA . ASN B 1 154 ? 0.061 16.293 -4.733 1.00 27.37 196 ASN B CA 1
ATOM 3231 C C . ASN B 1 154 ? 0.843 17.168 -3.759 1.00 21.99 196 ASN B C 1
ATOM 3232 O O . ASN B 1 154 ? 0.306 17.600 -2.740 1.00 22.15 196 ASN B O 1
ATOM 3237 N N . ARG B 1 155 ? 2.107 17.433 -4.075 1.00 19.76 197 ARG B N 1
ATOM 3238 C CA . ARG B 1 155 ? 2.929 18.288 -3.216 1.00 22.76 197 ARG B CA 1
ATOM 3239 C C . ARG B 1 155 ? 2.454 19.741 -3.197 1.00 23.46 197 ARG B C 1
ATOM 3240 O O . ARG B 1 155 ? 2.754 20.482 -2.263 1.00 25.98 197 ARG B O 1
ATOM 3248 N N . SER B 1 156 ? 1.712 20.145 -4.225 1.00 19.82 198 SER B N 1
ATOM 3249 C CA . SER B 1 156 ? 1.120 21.488 -4.248 1.00 20.31 198 SER B CA 1
ATOM 3250 C C . SER B 1 156 ? -0.270 21.572 -3.622 1.00 23.38 198 SER B C 1
ATOM 3251 O O . SER B 1 156 ? -0.886 22.645 -3.619 1.00 23.11 198 SER B O 1
ATOM 3254 N N . LEU B 1 157 ? -0.778 20.455 -3.107 1.00 24.42 199 LEU B N 1
ATOM 3255 C CA . LEU B 1 157 ? -2.060 20.472 -2.391 1.00 24.33 199 LEU B CA 1
ATOM 3256 C C . LEU B 1 157 ? -1.838 20.920 -0.959 1.00 25.68 199 LEU B C 1
ATOM 3257 O O . LEU B 1 157 ? -1.902 20.120 -0.020 1.00 22.89 199 LEU B O 1
ATOM 3262 N N . TYR B 1 158 ? -1.579 22.213 -0.798 1.00 20.79 200 TYR B N 1
ATOM 3263 C CA . TYR B 1 158 ? -1.142 22.750 0.486 1.00 20.49 200 TYR B CA 1
ATOM 3264 C C . TYR B 1 158 ? -2.149 22.515 1.620 1.00 22.44 200 TYR B C 1
ATOM 3265 O O . TYR B 1 158 ? -1.763 22.207 2.753 1.00 23.21 200 TYR B O 1
ATOM 3274 N N . HIS B 1 159 ? -3.436 22.658 1.320 1.00 20.44 201 HIS B N 1
ATOM 3275 C CA . HIS B 1 159 ? -4.464 22.450 2.338 1.00 23.75 201 HIS B CA 1
ATOM 3276 C C . HIS B 1 159 ? -4.393 21.043 2.933 1.00 24.65 201 HIS B C 1
ATOM 3277 O O . HIS B 1 159 ? -4.386 20.880 4.152 1.00 22.57 201 HIS B O 1
ATOM 3284 N N . ALA B 1 160 ? -4.331 20.033 2.070 1.00 24.38 202 ALA B N 1
ATOM 3285 C CA . ALA B 1 160 ? -4.309 18.635 2.509 1.00 28.34 202 ALA B CA 1
ATOM 3286 C C . ALA B 1 160 ? -3.143 18.335 3.448 1.00 25.50 202 ALA B C 1
ATOM 3287 O O . ALA B 1 160 ? -3.296 17.637 4.450 1.00 25.42 202 ALA B O 1
ATOM 3289 N N . HIS B 1 161 ? -1.970 18.857 3.117 1.00 22.39 203 HIS B N 1
ATOM 3290 C CA . HIS B 1 161 ? -0.791 18.587 3.918 1.00 22.93 203 HIS B CA 1
ATOM 3291 C C . HIS B 1 161 ? -0.804 19.419 5.189 1.00 23.09 203 HIS B C 1
ATOM 3292 O O . HIS B 1 161 ? -0.372 18.960 6.245 1.00 20.51 203 HIS B O 1
ATOM 3299 N N . MET B 1 162 ? -1.312 20.641 5.086 1.00 22.60 204 MET B N 1
ATOM 3300 C CA . MET B 1 162 ? -1.380 21.517 6.249 1.00 23.78 204 MET B CA 1
ATOM 3301 C C . MET B 1 162 ? -2.227 20.899 7.354 1.00 25.21 204 MET B C 1
ATOM 3302 O O . MET B 1 162 ? -1.913 21.038 8.538 1.00 22.81 204 MET B O 1
ATOM 3307 N N . LEU B 1 163 ? -3.304 20.217 6.969 1.00 26.15 205 LEU B N 1
ATOM 3308 C CA . LEU B 1 163 ? -4.154 19.550 7.952 1.00 28.67 205 LEU B CA 1
ATOM 3309 C C . LEU B 1 163 ? -3.357 18.566 8.793 1.00 26.22 205 LEU B C 1
ATOM 3310 O O . LEU B 1 163 ? -3.625 18.402 9.983 1.00 25.14 205 LEU B O 1
ATOM 3315 N N . ASN B 1 164 ? -2.378 17.905 8.182 1.00 25.40 206 ASN B N 1
ATOM 3316 C CA . ASN B 1 164 ? -1.552 16.942 8.913 1.00 25.65 206 ASN B CA 1
ATOM 3317 C C . ASN B 1 164 ? -0.654 17.612 9.950 1.00 26.59 206 ASN B C 1
ATOM 3318 O O . ASN B 1 164 ? -0.337 17.024 10.990 1.00 28.44 206 ASN B O 1
ATOM 3323 N N . TRP B 1 165 ? -0.230 18.837 9.659 1.00 23.86 207 TRP B N 1
ATOM 3324 C CA . TRP B 1 165 ? 0.613 19.579 10.590 1.00 20.88 207 TRP B CA 1
ATOM 3325 C C . TRP B 1 165 ? -0.194 20.176 11.740 1.00 23.59 207 TRP B C 1
ATOM 3326 O O . TRP B 1 165 ? 0.228 20.129 12.904 1.00 24.85 207 TRP B O 1
ATOM 3337 N N . LEU B 1 166 ? -1.357 20.722 11.410 1.00 24.43 208 LEU B N 1
ATOM 3338 C CA . LEU B 1 166 ? -2.203 21.362 12.407 1.00 28.19 208 LEU B CA 1
ATOM 3339 C C . LEU B 1 166 ? -2.798 20.337 13.363 1.00 30.68 208 LEU B C 1
ATOM 3340 O O . LEU B 1 166 ? -3.350 20.698 14.399 1.00 30.35 208 LEU B O 1
ATOM 3345 N N . ARG B 1 167 ? -2.674 19.058 13.023 1.00 30.16 209 ARG B N 1
ATOM 3346 C CA . ARG B 1 167 ? -3.072 18.006 13.951 1.00 35.00 209 ARG B CA 1
ATOM 3347 C C . ARG B 1 167 ? -2.185 18.021 15.188 1.00 31.71 209 ARG B C 1
ATOM 3348 O O . ARG B 1 167 ? -2.613 17.611 16.268 1.00 28.48 209 ARG B O 1
ATOM 3353 N N . PHE B 1 168 ? -0.951 18.496 15.032 1.00 27.39 210 PHE B N 1
ATOM 3354 C CA . PHE B 1 168 ? 0.022 18.442 16.123 1.00 30.02 210 PHE B CA 1
ATOM 3355 C C . PHE B 1 168 ? 0.541 19.806 16.584 1.00 32.67 210 PHE B C 1
ATOM 3356 O O . PHE B 1 168 ? 1.023 19.943 17.708 1.00 33.57 210 PHE B O 1
ATOM 3364 N N . PHE B 1 169 ? 0.436 20.811 15.723 1.00 27.04 211 PHE B N 1
ATOM 3365 C CA . PHE B 1 169 ? 0.988 22.128 16.031 1.00 27.55 211 PHE B CA 1
ATOM 3366 C C . PHE B 1 169 ? -0.055 23.219 15.857 1.00 28.05 211 PHE B C 1
ATOM 3367 O O . PHE B 1 169 ? -0.926 23.117 14.993 1.00 28.59 211 PHE B O 1
ATOM 3375 N N . PRO B 1 170 ? 0.035 24.276 16.675 1.00 32.61 212 PRO B N 1
ATOM 3376 C CA . PRO B 1 170 ? -0.843 25.437 16.522 1.00 32.50 212 PRO B CA 1
ATOM 3377 C C . PRO B 1 170 ? -0.439 26.261 15.310 1.00 31.23 212 PRO B C 1
ATOM 3378 O O . PRO B 1 170 ? 0.752 26.351 14.998 1.00 27.02 212 PRO B O 1
ATOM 3382 N N . LEU B 1 171 ? -1.420 26.866 14.648 1.00 30.85 213 LEU B N 1
ATOM 3383 C CA . LEU B 1 171 ? -1.160 27.668 13.464 1.00 33.21 213 LEU B CA 1
ATOM 3384 C C . LEU B 1 171 ? -0.146 28.770 13.763 1.00 32.66 213 LEU B C 1
ATOM 3385 O O . LEU B 1 171 ? 0.698 29.092 12.926 1.00 31.05 213 LEU B O 1
ATOM 3390 N N . GLY B 1 172 ? -0.223 29.332 14.965 1.00 33.02 214 GLY B N 1
ATOM 3391 C CA . GLY B 1 172 ? 0.676 30.399 15.371 1.00 32.22 214 GLY B CA 1
ATOM 3392 C C . GLY B 1 172 ? 2.147 30.017 15.421 1.00 32.11 214 GLY B C 1
ATOM 3393 O O . GLY B 1 172 ? 3.019 30.885 15.425 1.00 32.79 214 GLY B O 1
ATOM 3394 N N . HIS B 1 173 ? 2.434 28.721 15.462 1.00 25.92 215 HIS B N 1
ATOM 3395 C CA . HIS B 1 173 ? 3.819 28.273 15.509 1.00 26.50 215 HIS B CA 1
ATOM 3396 C C . HIS B 1 173 ? 4.322 27.789 14.156 1.00 26.67 215 HIS B C 1
ATOM 3397 O O . HIS B 1 173 ? 5.427 27.253 14.052 1.00 28.25 215 HIS B O 1
ATOM 3404 N N . ILE B 1 174 ? 3.506 27.979 13.124 1.00 23.02 216 ILE B N 1
ATOM 3405 C CA . ILE B 1 174 ? 3.922 27.670 11.759 1.00 20.62 216 ILE B CA 1
ATOM 3406 C C . ILE B 1 174 ? 3.884 28.946 10.931 1.00 27.09 216 ILE B C 1
ATOM 3407 O O . ILE B 1 174 ? 2.821 29.368 10.472 1.00 29.49 216 ILE B O 1
ATOM 3412 N N . HIS B 1 175 ? 5.043 29.572 10.760 1.00 25.22 217 HIS B N 1
ATOM 3413 C CA . HIS B 1 175 ? 5.119 30.819 10.008 1.00 27.15 217 HIS B CA 1
ATOM 3414 C C . HIS B 1 175 ? 5.187 30.525 8.521 1.00 25.80 217 HIS B C 1
ATOM 3415 O O . HIS B 1 175 ? 6.112 29.861 8.056 1.00 23.95 217 HIS B O 1
ATOM 3422 N N . ILE B 1 176 ? 4.212 31.028 7.773 1.00 24.31 218 ILE B N 1
ATOM 3423 C CA . ILE B 1 176 ? 4.180 30.794 6.336 1.00 24.19 218 ILE B CA 1
ATOM 3424 C C . ILE B 1 176 ? 4.850 31.937 5.590 1.00 24.70 218 ILE B C 1
ATOM 3425 O O . ILE B 1 176 ? 4.358 33.064 5.590 1.00 24.66 218 ILE B O 1
ATOM 3430 N N . VAL B 1 177 ? 5.987 31.642 4.971 1.00 22.86 219 VAL B N 1
ATOM 3431 C CA . VAL B 1 177 ? 6.714 32.627 4.184 1.00 26.06 219 VAL B CA 1
ATOM 3432 C C . VAL B 1 177 ? 6.122 32.670 2.787 1.00 27.18 219 VAL B C 1
ATOM 3433 O O . VAL B 1 177 ? 5.928 31.631 2.165 1.00 24.98 219 VAL B O 1
ATOM 3437 N N . ASP B 1 178 ? 5.820 33.869 2.294 1.00 27.60 220 ASP B N 1
ATOM 3438 C CA . ASP B 1 178 ? 5.293 34.012 0.945 1.00 24.40 220 ASP B CA 1
ATOM 3439 C C . ASP B 1 178 ? 6.432 33.860 -0.049 1.00 26.61 220 ASP B C 1
ATOM 3440 O O . ASP B 1 178 ? 7.248 34.769 -0.227 1.00 26.35 220 ASP B O 1
ATOM 3445 N N . GLY B 1 179 ? 6.495 32.693 -0.684 1.00 22.02 221 GLY B N 1
ATOM 3446 C CA . GLY B 1 179 ? 7.583 32.373 -1.588 1.00 23.67 221 GLY B CA 1
ATOM 3447 C C . GLY B 1 179 ? 7.620 33.241 -2.832 1.00 27.54 221 GLY B C 1
ATOM 3448 O O . GLY B 1 179 ? 8.699 33.608 -3.294 1.00 29.84 221 GLY B O 1
ATOM 3449 N N . ASP B 1 180 ? 6.454 33.562 -3.385 1.00 28.79 222 ASP B N 1
ATOM 3450 C CA . ASP B 1 180 ? 6.404 34.411 -4.579 1.00 30.34 222 ASP B CA 1
ATOM 3451 C C . ASP B 1 180 ? 6.999 35.780 -4.267 1.00 35.75 222 ASP B C 1
ATOM 3452 O O . ASP B 1 180 ? 7.793 36.322 -5.038 1.00 37.51 222 ASP B O 1
ATOM 3457 N N . ARG B 1 181 ? 6.601 36.340 -3.131 1.00 34.08 223 ARG B N 1
ATOM 3458 C CA . ARG B 1 181 ? 7.117 37.635 -2.706 1.00 38.87 223 ARG B CA 1
ATOM 3459 C C . ARG B 1 181 ? 8.600 37.572 -2.346 1.00 36.32 223 ARG B C 1
ATOM 3460 O O . ARG B 1 181 ? 9.322 38.547 -2.531 1.00 38.38 223 ARG B O 1
ATOM 3468 N N . LEU B 1 182 ? 9.056 36.436 -1.821 1.00 31.53 224 LEU B N 1
ATOM 3469 C CA . LEU B 1 182 ? 10.470 36.298 -1.491 1.00 30.52 224 LEU B CA 1
ATOM 3470 C C . LEU B 1 182 ? 11.314 36.483 -2.742 1.00 30.95 224 LEU B C 1
ATOM 3471 O O . LEU B 1 182 ? 12.398 37.067 -2.693 1.00 32.76 224 LEU B O 1
ATOM 3476 N N . ILE B 1 183 ? 10.814 35.977 -3.862 1.00 31.62 225 ILE B N 1
ATOM 3477 C CA . ILE B 1 183 ? 11.520 36.101 -5.135 1.00 34.12 225 ILE B CA 1
ATOM 3478 C C . ILE B 1 183 ? 11.540 37.557 -5.594 1.00 36.87 225 ILE B C 1
ATOM 3479 O O . ILE B 1 183 ? 12.573 38.064 -6.030 1.00 37.35 225 ILE B O 1
ATOM 3484 N N . ARG B 1 184 ? 10.396 38.225 -5.471 1.00 37.55 226 ARG B N 1
ATOM 3485 C CA . ARG B 1 184 ? 10.235 39.598 -5.946 1.00 40.92 226 ARG B CA 1
ATOM 3486 C C . ARG B 1 184 ? 11.023 40.592 -5.102 1.00 41.27 226 ARG B C 1
ATOM 3487 O O . ARG B 1 184 ? 11.714 41.467 -5.630 1.00 41.39 226 ARG B O 1
ATOM 3491 N N . ASP B 1 185 ? 10.901 40.459 -3.786 1.00 39.83 227 ASP B N 1
ATOM 3492 C CA . ASP B 1 185 ? 11.542 41.373 -2.848 1.00 43.58 227 ASP B CA 1
ATOM 3493 C C . ASP B 1 185 ? 11.737 40.675 -1.507 1.00 40.13 227 ASP B C 1
ATOM 3494 O O . ASP B 1 185 ? 10.865 40.722 -0.646 1.00 41.86 227 ASP B O 1
ATOM 3499 N N . PRO B 1 186 ? 12.892 40.022 -1.327 1.00 38.42 228 PRO B N 1
ATOM 3500 C CA . PRO B 1 186 ? 13.097 39.121 -0.183 1.00 35.12 228 PRO B CA 1
ATOM 3501 C C . PRO B 1 186 ? 13.178 39.802 1.182 1.00 35.59 228 PRO B C 1
ATOM 3502 O O . PRO B 1 186 ? 12.682 39.240 2.151 1.00 33.63 228 PRO B O 1
ATOM 3506 N N . PHE B 1 187 ? 13.796 40.975 1.268 1.00 37.77 229 PHE B N 1
ATOM 3507 C CA . PHE B 1 187 ? 14.033 41.589 2.577 1.00 41.13 229 PHE B CA 1
ATOM 3508 C C . PHE B 1 187 ? 12.796 41.676 3.478 1.00 40.23 229 PHE B C 1
ATOM 3509 O O . PHE B 1 187 ? 12.848 41.271 4.638 1.00 39.46 229 PHE B O 1
ATOM 3517 N N . PRO B 1 188 ? 11.682 42.210 2.951 1.00 43.41 230 PRO B N 1
ATOM 3518 C CA . PRO B 1 188 ? 10.474 42.344 3.774 1.00 44.27 230 PRO B CA 1
ATOM 3519 C C . PRO B 1 188 ? 9.976 41.004 4.311 1.00 40.62 230 PRO B C 1
ATOM 3520 O O . PRO B 1 188 ? 9.481 40.958 5.434 1.00 37.54 230 PRO B O 1
ATOM 3524 N N . GLU B 1 189 ? 10.096 39.936 3.526 1.00 36.17 231 GLU B N 1
ATOM 3525 C CA . GLU B 1 189 ? 9.691 38.613 4.002 1.00 37.22 231 GLU B CA 1
ATOM 3526 C C . GLU B 1 189 ? 10.624 38.141 5.112 1.00 36.70 231 GLU B C 1
ATOM 3527 O O . GLU B 1 189 ? 10.178 37.639 6.147 1.00 35.62 231 GLU B O 1
ATOM 3533 N N . ILE B 1 190 ? 11.922 38.314 4.896 1.00 35.65 232 ILE B N 1
ATOM 3534 C CA . ILE B 1 190 ? 12.908 37.912 5.892 1.00 35.86 232 ILE B CA 1
ATOM 3535 C C . ILE B 1 190 ? 12.704 38.674 7.202 1.00 34.97 232 ILE B C 1
ATOM 3536 O O . ILE B 1 190 ? 12.901 38.129 8.285 1.00 35.15 232 ILE B O 1
ATOM 3541 N N . GLN B 1 191 ? 12.293 39.934 7.105 1.00 37.72 233 GLN B N 1
ATOM 3542 C CA . GLN B 1 191 ? 12.026 40.722 8.303 1.00 38.39 233 GLN B CA 1
ATOM 3543 C C . GLN B 1 191 ? 10.986 40.051 9.187 1.00 35.74 233 GLN B C 1
ATOM 3544 O O . GLN B 1 191 ? 11.125 40.016 10.410 1.00 33.41 233 GLN B O 1
ATOM 3550 N N . LYS B 1 192 ? 9.930 39.541 8.563 1.00 34.67 234 LYS B N 1
ATOM 3551 C CA . LYS B 1 192 ? 8.871 38.860 9.300 1.00 33.60 234 LYS B CA 1
ATOM 3552 C C . LYS B 1 192 ? 9.380 37.557 9.914 1.00 33.07 234 LYS B C 1
ATOM 3553 O O . LYS B 1 192 ? 8.909 37.137 10.970 1.00 30.51 234 LYS B O 1
ATOM 3559 N N . VAL B 1 193 ? 10.336 36.913 9.249 1.00 31.24 235 VAL B N 1
ATOM 3560 C CA . VAL B 1 193 ? 10.919 35.689 9.791 1.00 29.30 235 VAL B CA 1
ATOM 3561 C C . VAL B 1 193 ? 11.718 36.004 11.054 1.00 33.11 235 VAL B C 1
ATOM 3562 O O . VAL B 1 193 ? 11.616 35.298 12.054 1.00 32.40 235 VAL B O 1
ATOM 3566 N N . GLU B 1 194 ? 12.506 37.074 11.012 1.00 34.51 236 GLU B N 1
ATOM 3567 C CA . GLU B 1 194 ? 13.242 37.505 12.195 1.00 39.11 236 GLU B CA 1
ATOM 3568 C C . GLU B 1 194 ? 12.295 37.739 13.371 1.00 38.29 236 GLU B C 1
ATOM 3569 O O . GLU B 1 194 ? 12.549 37.281 14.483 1.00 38.89 236 GLU B O 1
ATOM 3575 N N . ARG B 1 195 ? 11.200 38.448 13.116 1.00 36.89 237 ARG B N 1
ATOM 3576 C CA . ARG B 1 195 ? 10.228 38.754 14.164 1.00 38.48 237 ARG B CA 1
ATOM 3577 C C . ARG B 1 195 ? 9.587 37.493 14.740 1.00 35.86 237 ARG B C 1
ATOM 3578 O O . ARG B 1 195 ? 9.431 37.365 15.959 1.00 34.90 237 ARG B O 1
ATOM 3580 N N . PHE B 1 196 ? 9.213 36.566 13.859 1.00 31.59 238 PHE B N 1
ATOM 3581 C CA . PHE B 1 196 ? 8.600 35.309 14.276 1.00 31.31 238 PHE B CA 1
ATOM 3582 C C . PHE B 1 196 ? 9.554 34.491 15.142 1.00 33.57 238 PHE B C 1
ATOM 3583 O O . PHE B 1 196 ? 9.135 33.866 16.121 1.00 33.34 238 PHE B O 1
ATOM 3591 N N . LEU B 1 197 ? 10.834 34.493 14.777 1.00 29.20 239 LEU B N 1
ATOM 3592 C CA . LEU B 1 197 ? 11.842 33.750 15.530 1.00 29.88 239 LEU B CA 1
ATOM 3593 C C . LEU B 1 197 ? 12.387 34.564 16.704 1.00 34.56 239 LEU B C 1
ATOM 3594 O O . LEU B 1 197 ? 13.255 34.099 17.437 1.00 35.35 239 LEU B O 1
ATOM 3599 N N . LYS B 1 198 ? 11.881 35.780 16.868 1.00 36.26 240 LYS B N 1
ATOM 3600 C CA . LYS B 1 198 ? 12.309 36.645 17.964 1.00 40.75 240 LYS B CA 1
ATOM 3601 C C . LYS B 1 198 ? 13.799 36.965 17.885 1.00 43.23 240 LYS B C 1
ATOM 3602 O O . LYS B 1 198 ? 14.464 37.115 18.909 1.00 47.28 240 LYS B O 1
ATOM 3606 N N . LEU B 1 199 ? 14.319 37.059 16.666 1.00 39.42 241 LEU B N 1
ATOM 3607 C CA . LEU B 1 199 ? 15.690 37.507 16.450 1.00 37.72 241 LEU B CA 1
ATOM 3608 C C . LEU B 1 199 ? 15.762 39.030 16.416 1.00 40.62 241 LEU B C 1
ATOM 3609 O O . LEU B 1 199 ? 14.807 39.698 16.014 1.00 40.27 241 LEU B O 1
ATOM 3614 N N . SER B 1 200 ? 16.897 39.579 16.829 1.00 44.39 242 SER B N 1
ATOM 3615 C CA . SER B 1 200 ? 17.111 41.019 16.723 1.00 47.30 242 SER B CA 1
ATOM 3616 C C . SER B 1 200 ? 17.205 41.399 15.250 1.00 48.20 242 SER B C 1
ATOM 3617 O O . SER B 1 200 ? 17.576 40.568 14.416 1.00 44.01 242 SER B O 1
ATOM 3620 N N . PRO B 1 201 ? 16.855 42.652 14.921 1.00 52.53 243 PRO B N 1
ATOM 3621 C CA . PRO B 1 201 ? 16.856 43.145 13.537 1.00 55.10 243 PRO B CA 1
ATOM 3622 C C . PRO B 1 201 ? 18.266 43.400 13.011 1.00 55.49 243 PRO B C 1
ATOM 3623 O O . PRO B 1 201 ? 18.645 44.556 12.818 1.00 58.65 243 PRO B O 1
ATOM 3627 N N . GLN B 1 202 ? 19.024 42.336 12.771 1.00 51.46 244 GLN B N 1
ATOM 3628 C CA . GLN B 1 202 ? 20.403 42.469 12.319 1.00 53.86 244 GLN B CA 1
ATOM 3629 C C . GLN B 1 202 ? 20.499 42.485 10.798 1.00 53.03 244 GLN B C 1
ATOM 3630 O O . GLN B 1 202 ? 21.411 43.087 10.234 1.00 50.11 244 GLN B O 1
ATOM 3636 N N . ILE B 1 203 ? 19.561 41.814 10.137 1.00 52.09 245 ILE B N 1
ATOM 3637 C CA . ILE B 1 203 ? 19.535 41.788 8.678 1.00 51.82 245 ILE B CA 1
ATOM 3638 C C . ILE B 1 203 ? 18.894 43.057 8.124 1.00 54.65 245 ILE B C 1
ATOM 3639 O O . ILE B 1 203 ? 17.855 43.501 8.609 1.00 54.40 245 ILE B O 1
ATOM 3644 N N . ASN B 1 204 ? 19.522 43.638 7.107 1.00 58.13 246 ASN B N 1
ATOM 3645 C CA . ASN B 1 204 ? 19.005 44.845 6.478 1.00 60.42 246 ASN B CA 1
ATOM 3646 C C . ASN B 1 204 ? 18.934 44.722 4.958 1.00 58.64 246 ASN B C 1
ATOM 3647 O O . ASN B 1 204 ? 19.418 43.748 4.384 1.00 56.94 246 ASN B O 1
ATOM 3652 N N . ALA B 1 205 ? 18.333 45.718 4.314 1.00 59.21 247 ALA B N 1
ATOM 3653 C CA . ALA B 1 205 ? 18.126 45.687 2.868 1.00 58.04 247 ALA B CA 1
ATOM 3654 C C . ALA B 1 205 ? 19.430 45.612 2.082 1.00 57.13 247 ALA B C 1
ATOM 3655 O O . ALA B 1 205 ? 19.455 45.087 0.969 1.00 54.61 247 ALA B O 1
ATOM 3657 N N . SER B 1 206 ? 20.508 46.137 2.659 1.00 57.60 248 SER B N 1
ATOM 3658 C CA . SER B 1 206 ? 21.800 46.174 1.976 1.00 59.24 248 SER B CA 1
ATOM 3659 C C . SER B 1 206 ? 22.403 44.783 1.799 1.00 58.32 248 SER B C 1
ATOM 3660 O O . SER B 1 206 ? 23.387 44.613 1.079 1.00 57.68 248 SER B O 1
ATOM 3663 N N . ASN B 1 207 ? 21.807 43.794 2.460 1.00 58.39 249 ASN B N 1
ATOM 3664 C CA . ASN B 1 207 ? 22.254 42.409 2.345 1.00 58.06 249 ASN B CA 1
ATOM 3665 C C . ASN B 1 207 ? 21.770 41.749 1.056 1.00 57.09 249 ASN B C 1
ATOM 3666 O O . ASN B 1 207 ? 22.210 40.653 0.704 1.00 55.44 249 ASN B O 1
ATOM 3671 N N . PHE B 1 208 ? 20.863 42.426 0.358 1.00 55.44 250 PHE B N 1
ATOM 3672 C CA . PHE B 1 208 ? 20.230 41.875 -0.834 1.00 53.46 250 PHE B CA 1
ATOM 3673 C C . PHE B 1 208 ? 20.450 42.779 -2.042 1.00 54.31 250 PHE B C 1
ATOM 3674 O O . PHE B 1 208 ? 20.320 43.998 -1.946 1.00 54.31 250 PHE B O 1
ATOM 3682 N N . TYR B 1 209 ? 20.778 42.177 -3.181 1.00 54.13 251 TYR B N 1
ATOM 3683 C CA . TYR B 1 209 ? 20.890 42.925 -4.430 1.00 55.53 251 TYR B CA 1
ATOM 3684 C C . TYR B 1 209 ? 20.436 42.072 -5.610 1.00 54.10 251 TYR B C 1
ATOM 3685 O O . TYR B 1 209 ? 20.667 40.864 -5.638 1.00 53.99 251 TYR B O 1
ATOM 3694 N N . PHE B 1 210 ? 19.790 42.701 -6.585 1.00 53.13 252 PHE B N 1
ATOM 3695 C CA . PHE B 1 210 ? 19.279 41.965 -7.735 1.00 52.65 252 PHE B CA 1
ATOM 3696 C C . PHE B 1 210 ? 20.372 41.732 -8.776 1.00 53.51 252 PHE B C 1
ATOM 3697 O O . PHE B 1 210 ? 20.898 42.677 -9.361 1.00 52.16 252 PHE B O 1
ATOM 3705 N N . ASN B 1 211 ? 20.712 40.466 -8.990 1.00 53.88 253 ASN B N 1
ATOM 3706 C CA . ASN B 1 211 ? 21.706 40.084 -9.984 1.00 55.58 253 ASN B CA 1
ATOM 3707 C C . ASN B 1 211 ? 21.035 39.824 -11.328 1.00 53.70 253 ASN B C 1
ATOM 3708 O O . ASN B 1 211 ? 20.306 38.846 -11.484 1.00 52.65 253 ASN B O 1
ATOM 3713 N N . LYS B 1 212 ? 21.277 40.702 -12.297 1.00 53.72 254 LYS B N 1
ATOM 3714 C CA . LYS B 1 212 ? 20.622 40.595 -13.596 1.00 55.53 254 LYS B CA 1
ATOM 3715 C C . LYS B 1 212 ? 21.029 39.328 -14.356 1.00 56.89 254 LYS B C 1
ATOM 3716 O O . LYS B 1 212 ? 20.201 38.697 -15.017 1.00 56.62 254 LYS B O 1
ATOM 3720 N N . THR B 1 213 ? 22.299 38.952 -14.251 1.00 59.11 255 THR B N 1
ATOM 3721 C CA . THR B 1 213 ? 22.784 37.729 -14.890 1.00 61.67 255 THR B CA 1
ATOM 3722 C C . THR B 1 213 ? 22.115 36.489 -14.296 1.00 60.25 255 THR B C 1
ATOM 3723 O O . THR B 1 213 ? 21.644 35.614 -15.026 1.00 62.32 255 THR B O 1
ATOM 3725 N N . LYS B 1 214 ? 22.080 36.416 -12.970 1.00 55.22 256 LYS B N 1
ATOM 3726 C CA . LYS B 1 214 ? 21.421 35.308 -12.285 1.00 51.95 256 LYS B CA 1
ATOM 3727 C C . LYS B 1 214 ? 19.917 35.344 -12.546 1.00 49.63 256 LYS B C 1
ATOM 3728 O O . LYS B 1 214 ? 19.293 34.312 -12.781 1.00 50.58 256 LYS B O 1
ATOM 3734 N N . GLY B 1 215 ? 19.339 36.539 -12.518 1.00 48.44 257 GLY B N 1
ATOM 3735 C CA . GLY B 1 215 ? 17.910 36.690 -12.726 1.00 49.20 257 GLY B CA 1
ATOM 3736 C C . GLY B 1 215 ? 17.142 36.614 -11.420 1.00 49.82 257 GLY B C 1
ATOM 3737 O O . GLY B 1 215 ? 15.913 36.570 -11.406 1.00 50.13 257 GLY B O 1
ATOM 3738 N N . PHE B 1 216 ? 17.882 36.597 -10.317 1.00 49.12 258 PHE B N 1
ATOM 3739 C CA . PHE B 1 216 ? 17.298 36.571 -8.982 1.00 44.77 258 PHE B CA 1
ATOM 3740 C C . PHE B 1 216 ? 18.085 37.502 -8.083 1.00 45.94 258 PHE B C 1
ATOM 3741 O O . PHE B 1 216 ? 19.096 38.064 -8.499 1.00 47.06 258 PHE B O 1
ATOM 3749 N N . TYR B 1 217 ? 17.620 37.660 -6.849 1.00 43.05 259 TYR B N 1
ATOM 3750 C CA . TYR B 1 217 ? 18.376 38.386 -5.838 1.00 44.45 259 TYR B CA 1
ATOM 3751 C C . TYR B 1 217 ? 19.516 37.524 -5.311 1.00 46.86 259 TYR B C 1
ATOM 3752 O O . TYR B 1 217 ? 19.378 36.307 -5.176 1.00 39.64 259 TYR B O 1
ATOM 3761 N N . CYS B 1 218 ? 20.641 38.164 -5.015 1.00 48.59 260 CYS B N 1
ATOM 3762 C CA . CYS B 1 218 ? 21.782 37.475 -4.430 1.00 49.64 260 CYS B CA 1
ATOM 3763 C C . CYS B 1 218 ? 22.155 38.129 -3.104 1.00 48.86 260 CYS B C 1
ATOM 3764 O O . CYS B 1 218 ? 21.603 39.166 -2.745 1.00 48.02 260 CYS B O 1
ATOM 3767 N N . LEU B 1 219 ? 23.076 37.516 -2.371 1.00 50.41 261 LEU B N 1
ATOM 3768 C CA . LEU B 1 219 ? 23.414 37.996 -1.036 1.00 50.67 261 LEU B CA 1
ATOM 3769 C C . LEU B 1 219 ? 24.762 38.711 -1.004 1.00 55.94 261 LEU B C 1
ATOM 3770 O O . LEU B 1 219 ? 25.635 38.454 -1.831 1.00 56.19 261 LEU B O 1
ATOM 3775 N N . ARG B 1 220 ? 24.913 39.619 -0.046 1.00 61.66 262 ARG B N 1
ATOM 3776 C CA . ARG B 1 220 ? 26.163 40.340 0.151 1.00 66.79 262 ARG B CA 1
ATOM 3777 C C . ARG B 1 220 ? 26.414 40.533 1.640 1.00 71.37 262 ARG B C 1
ATOM 3778 O O . ARG B 1 220 ? 25.796 41.387 2.272 1.00 73.04 262 ARG B O 1
ATOM 3780 N N . ASP B 1 221 ? 27.316 39.732 2.199 1.00 75.80 263 ASP B N 1
ATOM 3781 C CA . ASP B 1 221 ? 27.620 39.804 3.624 1.00 80.89 263 ASP B CA 1
ATOM 3782 C C . ASP B 1 221 ? 29.020 40.352 3.884 1.00 86.92 263 ASP B C 1
ATOM 3783 O O . ASP B 1 221 ? 30.019 39.733 3.516 1.00 87.84 263 ASP B O 1
ATOM 3788 N N . SER B 1 222 ? 29.078 41.515 4.527 1.00 90.67 264 SER B N 1
ATOM 3789 C CA . SER B 1 222 ? 30.345 42.158 4.855 1.00 93.85 264 SER B CA 1
ATOM 3790 C C . SER B 1 222 ? 31.185 42.404 3.608 1.00 96.91 264 SER B C 1
ATOM 3791 O O . SER B 1 222 ? 32.404 42.241 3.628 1.00 98.79 264 SER B O 1
ATOM 3793 N N . GLY B 1 223 ? 30.527 42.796 2.522 1.00 97.55 265 GLY B N 1
ATOM 3794 C CA . GLY B 1 223 ? 31.216 43.086 1.278 1.00 99.13 265 GLY B CA 1
ATOM 3795 C C . GLY B 1 223 ? 31.178 41.934 0.293 1.00 99.00 265 GLY B C 1
ATOM 3796 O O . GLY B 1 223 ? 30.730 42.095 -0.843 1.00 100.41 265 GLY B O 1
ATOM 3797 N N . LYS B 1 224 ? 31.652 40.770 0.727 1.00 96.29 266 LYS B N 1
ATOM 3798 C CA . LYS B 1 224 ? 31.671 39.584 -0.122 1.00 93.35 266 LYS B CA 1
ATOM 3799 C C . LYS B 1 224 ? 30.257 39.172 -0.515 1.00 88.97 266 LYS B C 1
ATOM 3800 O O . LYS B 1 224 ? 29.410 38.932 0.343 1.00 89.52 266 LYS B O 1
ATOM 3802 N N . ASP B 1 225 ? 30.007 39.093 -1.817 1.00 84.91 267 ASP B N 1
ATOM 3803 C CA . ASP B 1 225 ? 28.691 38.716 -2.316 1.00 79.08 267 ASP B CA 1
ATOM 3804 C C . ASP B 1 225 ? 28.672 37.279 -2.829 1.00 74.73 267 ASP B C 1
ATOM 3805 O O . ASP B 1 225 ? 29.720 36.674 -3.057 1.00 72.59 267 ASP B O 1
ATOM 3810 N N . ARG B 1 226 ? 27.470 36.742 -3.008 1.00 71.86 268 ARG B N 1
ATOM 3811 C CA . ARG B 1 226 ? 27.303 35.403 -3.555 1.00 69.77 268 ARG B CA 1
ATOM 3812 C C . ARG B 1 226 ? 25.855 35.154 -3.960 1.00 66.65 268 ARG B C 1
ATOM 3813 O O . ARG B 1 226 ? 24.926 35.627 -3.307 1.00 64.23 268 ARG B O 1
ATOM 3821 N N . CYS B 1 227 ? 25.673 34.418 -5.051 1.00 64.90 269 CYS B N 1
ATOM 3822 C CA . CYS B 1 227 ? 24.346 34.008 -5.482 1.00 61.42 269 CYS B CA 1
ATOM 3823 C C . CYS B 1 227 ? 24.128 32.562 -5.074 1.00 60.43 269 CYS B C 1
ATOM 3824 O O . CYS B 1 227 ? 25.061 31.887 -4.640 1.00 61.90 269 CYS B O 1
ATOM 3827 N N . LEU B 1 228 ? 22.897 32.084 -5.207 1.00 57.42 270 LEU B N 1
ATOM 3828 C CA . LEU B 1 228 ? 22.606 30.697 -4.884 1.00 58.36 270 LEU B CA 1
ATOM 3829 C C . LEU B 1 228 ? 23.162 29.767 -5.961 1.00 62.39 270 LEU B C 1
ATOM 3830 O O . LEU B 1 228 ? 23.406 30.187 -7.094 1.00 62.90 270 LEU B O 1
ATOM 3835 N N . HIS B 1 229 ? 23.371 28.507 -5.592 1.00 64.28 271 HIS B N 1
ATOM 3836 C CA . HIS B 1 229 ? 23.956 27.517 -6.492 1.00 67.25 271 HIS B CA 1
ATOM 3837 C C . HIS B 1 229 ? 23.263 27.516 -7.854 1.00 65.41 271 HIS B C 1
ATOM 3838 O O . HIS B 1 229 ? 22.108 27.929 -7.973 1.00 64.72 271 HIS B O 1
ATOM 3845 N N . GLU B 1 230 ? 23.976 27.055 -8.879 1.00 63.95 272 GLU B N 1
ATOM 3846 C CA . GLU B 1 230 ? 23.436 27.012 -10.236 1.00 61.02 272 GLU B CA 1
ATOM 3847 C C . GLU B 1 230 ? 22.134 26.215 -10.298 1.00 57.22 272 GLU B C 1
ATOM 3848 O O . GLU B 1 230 ? 21.310 26.426 -11.189 1.00 56.40 272 GLU B O 1
ATOM 3850 N N . SER B 1 231 ? 21.958 25.302 -9.348 1.00 53.18 273 SER B N 1
ATOM 3851 C CA . SER B 1 231 ? 20.764 24.464 -9.297 1.00 52.58 273 SER B CA 1
ATOM 3852 C C . SER B 1 231 ? 19.573 25.208 -8.697 1.00 51.09 273 SER B C 1
ATOM 3853 O O . SER B 1 231 ? 18.467 24.666 -8.619 1.00 48.09 273 SER B O 1
ATOM 3856 N N . LYS B 1 232 ? 19.807 26.444 -8.265 1.00 52.00 274 LYS B N 1
ATOM 3857 C CA . LYS B 1 232 ? 18.743 27.293 -7.739 1.00 52.52 274 LYS B CA 1
ATOM 3858 C C . LYS B 1 232 ? 18.425 28.403 -8.732 1.00 54.73 274 LYS B C 1
ATOM 3859 O O . LYS B 1 232 ? 19.233 29.306 -8.946 1.00 57.15 274 LYS B O 1
ATOM 3865 N N . GLY B 1 233 ? 17.245 28.328 -9.340 1.00 55.20 275 GLY B N 1
ATOM 3866 C CA . GLY B 1 233 ? 16.849 29.283 -10.358 1.00 58.78 275 GLY B CA 1
ATOM 3867 C C . GLY B 1 233 ? 17.086 28.743 -11.756 1.00 62.93 275 GLY B C 1
ATOM 3868 O O . GLY B 1 233 ? 17.626 29.439 -12.618 1.00 64.68 275 GLY B O 1
ATOM 3869 N N . ARG B 1 234 ? 16.677 27.497 -11.979 1.00 54.33 276 ARG B N 1
ATOM 3870 C CA . ARG B 1 234 ? 16.867 26.838 -13.269 1.00 59.39 276 ARG B CA 1
ATOM 3871 C C . ARG B 1 234 ? 15.968 27.423 -14.353 1.00 60.88 276 ARG B C 1
ATOM 3872 O O . ARG B 1 234 ? 14.810 27.749 -14.101 1.00 58.78 276 ARG B O 1
ATOM 3880 N N . ALA B 1 235 ? 16.505 27.536 -15.563 1.00 64.90 277 ALA B N 1
ATOM 3881 C CA . ALA B 1 235 ? 15.718 27.986 -16.705 1.00 69.58 277 ALA B CA 1
ATOM 3882 C C . ALA B 1 235 ? 14.683 26.927 -17.077 1.00 73.28 277 ALA B C 1
ATOM 3883 O O . ALA B 1 235 ? 15.025 25.763 -17.289 1.00 72.96 277 ALA B O 1
ATOM 3885 N N . HIS B 1 236 ? 13.420 27.336 -17.149 1.00 76.02 278 HIS B N 1
ATOM 3886 C CA . HIS B 1 236 ? 12.333 26.419 -17.480 1.00 77.71 278 HIS B CA 1
ATOM 3887 C C . HIS B 1 236 ? 12.159 26.270 -18.989 1.00 80.38 278 HIS B C 1
ATOM 3888 O O . HIS B 1 236 ? 12.485 27.182 -19.751 1.00 80.05 278 HIS B O 1
ATOM 3895 N N . PRO B 1 237 ? 11.639 25.111 -19.422 1.00 81.55 279 PRO B N 1
ATOM 3896 C CA . PRO B 1 237 ? 11.383 24.837 -20.839 1.00 83.39 279 PRO B CA 1
ATOM 3897 C C . PRO B 1 237 ? 10.167 25.605 -21.353 1.00 84.20 279 PRO B C 1
ATOM 3901 N N . VAL B 1 239 ? 6.542 25.886 -21.719 1.00 62.58 281 VAL B N 1
ATOM 3902 C CA . VAL B 1 239 ? 5.299 25.195 -21.384 1.00 60.21 281 VAL B CA 1
ATOM 3903 C C . VAL B 1 239 ? 4.083 25.926 -21.949 1.00 56.14 281 VAL B C 1
ATOM 3904 O O . VAL B 1 239 ? 3.919 27.130 -21.744 1.00 55.47 281 VAL B O 1
ATOM 3908 N N . ASP B 1 240 ? 3.232 25.193 -22.662 1.00 52.77 282 ASP B N 1
ATOM 3909 C CA . ASP B 1 240 ? 2.055 25.794 -23.281 1.00 49.72 282 ASP B CA 1
ATOM 3910 C C . ASP B 1 240 ? 1.188 26.487 -22.238 1.00 44.36 282 ASP B C 1
ATOM 3911 O O . ASP B 1 240 ? 0.918 25.925 -21.170 1.00 39.44 282 ASP B O 1
ATOM 3916 N N . PRO B 1 241 ? 0.763 27.724 -22.537 1.00 41.78 283 PRO B N 1
ATOM 3917 C CA . PRO B 1 241 ? -0.162 28.456 -21.668 1.00 40.66 283 PRO B CA 1
ATOM 3918 C C . PRO B 1 241 ? -1.369 27.583 -21.373 1.00 39.31 283 PRO B C 1
ATOM 3919 O O . PRO B 1 241 ? -1.957 27.649 -20.298 1.00 39.57 283 PRO B O 1
ATOM 3923 N N . LYS B 1 242 ? -1.709 26.754 -22.352 1.00 39.73 284 LYS B N 1
ATOM 3924 C CA . LYS B 1 242 ? -2.790 25.787 -22.255 1.00 40.67 284 LYS B CA 1
ATOM 3925 C C . LYS B 1 242 ? -2.628 24.886 -21.023 1.00 38.61 284 LYS B C 1
ATOM 3926 O O . LYS B 1 242 ? -3.581 24.639 -20.282 1.00 37.33 284 LYS B O 1
ATOM 3932 N N . LEU B 1 243 ? -1.412 24.403 -20.800 1.00 38.69 285 LEU B N 1
ATOM 3933 C CA . LEU B 1 243 ? -1.162 23.508 -19.679 1.00 39.23 285 LEU B CA 1
ATOM 3934 C C . LEU B 1 243 ? -1.244 24.270 -18.360 1.00 36.11 285 LEU B C 1
ATOM 3935 O O . LEU B 1 243 ? -1.754 23.762 -17.359 1.00 32.73 285 LEU B O 1
ATOM 3938 N N . LEU B 1 244 ? -0.753 25.504 -18.369 1.00 37.87 286 LEU B N 1
ATOM 3939 C CA . LEU B 1 244 ? -0.795 26.344 -17.181 1.00 35.33 286 LEU B CA 1
ATOM 3940 C C . LEU B 1 244 ? -2.236 26.643 -16.773 1.00 32.49 286 LEU B C 1
ATOM 3941 O O . LEU B 1 244 ? -2.532 26.764 -15.589 1.00 29.16 286 LEU B O 1
ATOM 3946 N N . ASP B 1 245 ? -3.132 26.759 -17.752 1.00 33.38 287 ASP B N 1
ATOM 3947 C CA . ASP B 1 245 ? -4.549 26.974 -17.461 1.00 34.07 287 ASP B CA 1
ATOM 3948 C C . ASP B 1 245 ? -5.132 25.785 -16.704 1.00 33.57 287 ASP B C 1
ATOM 3949 O O . ASP B 1 245 ? -5.892 25.960 -15.756 1.00 31.65 287 ASP B O 1
ATOM 3954 N N . LYS B 1 246 ? -4.790 24.576 -17.145 1.00 36.14 288 LYS B N 1
ATOM 3955 C CA . LYS B 1 246 ? -5.241 23.362 -16.469 1.00 36.18 288 LYS B CA 1
ATOM 3956 C C . LYS B 1 246 ? -4.788 23.346 -15.013 1.00 33.30 288 LYS B C 1
ATOM 3957 O O . LYS B 1 246 ? -5.562 22.997 -14.119 1.00 32.00 288 LYS B O 1
ATOM 3961 N N . LEU B 1 247 ? -3.535 23.724 -14.779 1.00 30.69 289 LEU B N 1
ATOM 3962 C CA . LEU B 1 247 ? -2.989 23.760 -13.422 1.00 29.19 289 LEU B CA 1
ATOM 3963 C C . LEU B 1 247 ? -3.721 24.782 -12.560 1.00 30.38 289 LEU B C 1
ATOM 3964 O O . LEU B 1 247 ? -4.078 24.494 -11.416 1.00 30.67 289 LEU B O 1
ATOM 3969 N N . HIS B 1 248 ? -3.943 25.974 -13.106 1.00 29.52 290 HIS B N 1
ATOM 3970 C CA . HIS B 1 248 ? -4.655 27.023 -12.382 1.00 29.56 290 HIS B CA 1
ATOM 3971 C C . HIS B 1 248 ? -6.045 26.558 -11.962 1.00 33.02 290 HIS B C 1
ATOM 3972 O O . HIS B 1 248 ? -6.478 26.788 -10.829 1.00 34.56 290 HIS B O 1
ATOM 3979 N N . GLU B 1 249 ? -6.742 25.908 -12.886 1.00 33.87 291 GLU B N 1
ATOM 3980 C CA . GLU B 1 249 ? -8.092 25.430 -12.623 1.00 36.65 291 GLU B CA 1
ATOM 3981 C C . GLU B 1 249 ? -8.080 24.344 -11.553 1.00 35.33 291 GLU B C 1
ATOM 3982 O O . GLU B 1 249 ? -8.930 24.325 -10.664 1.00 36.69 291 GLU B O 1
ATOM 3985 N N . TYR B 1 250 ? -7.113 23.438 -11.640 1.00 33.28 292 TYR B N 1
ATOM 3986 C CA . TYR B 1 250 ? -7.007 22.358 -10.671 1.00 33.70 292 TYR B CA 1
ATOM 3987 C C . TYR B 1 250 ? -6.827 22.882 -9.248 1.00 34.13 292 TYR B C 1
ATOM 3988 O O . TYR B 1 250 ? -7.452 22.375 -8.313 1.00 34.42 292 TYR B O 1
ATOM 3997 N N . PHE B 1 251 ? -5.984 23.899 -9.078 1.00 28.83 293 PHE B N 1
ATOM 3998 C CA . PHE B 1 251 ? -5.693 24.403 -7.733 1.00 29.57 293 PHE B CA 1
ATOM 3999 C C . PHE B 1 251 ? -6.652 25.480 -7.230 1.00 30.17 293 PHE B C 1
ATOM 4000 O O . PHE B 1 251 ? -6.559 25.899 -6.078 1.00 29.54 293 PHE B O 1
ATOM 4008 N N . HIS B 1 252 ? -7.576 25.920 -8.081 1.00 28.55 294 HIS B N 1
ATOM 4009 C CA . HIS B 1 252 ? -8.476 27.008 -7.705 1.00 33.47 294 HIS B CA 1
ATOM 4010 C C . HIS B 1 252 ? -9.196 26.738 -6.382 1.00 34.41 294 HIS B C 1
ATOM 4011 O O . HIS B 1 252 ? -9.057 27.497 -5.420 1.00 32.68 294 HIS B O 1
ATOM 4018 N N . GLU B 1 253 ? -9.957 25.653 -6.325 1.00 35.05 295 GLU B N 1
ATOM 4019 C CA . GLU B 1 253 ? -10.686 25.318 -5.101 1.00 35.94 295 GLU B CA 1
ATOM 4020 C C . GLU B 1 253 ? -9.774 24.911 -3.932 1.00 31.42 295 GLU B C 1
ATOM 4021 O O . GLU B 1 253 ? -9.981 25.357 -2.804 1.00 31.54 295 GLU B O 1
ATOM 4027 N N . PRO B 1 254 ? -8.764 24.062 -4.192 1.00 29.33 296 PRO B N 1
ATOM 4028 C CA . PRO B 1 254 ? -7.832 23.711 -3.112 1.00 28.49 296 PRO B CA 1
ATOM 4029 C C . PRO B 1 254 ? -7.178 24.944 -2.492 1.00 25.67 296 PRO B C 1
ATOM 4030 O O . PRO B 1 254 ? -6.963 24.961 -1.291 1.00 24.78 296 PRO B O 1
ATOM 4034 N N . ASN B 1 255 ? -6.870 25.956 -3.302 1.00 27.25 297 ASN B N 1
ATOM 4035 C CA . ASN B 1 255 ? -6.298 27.196 -2.781 1.00 26.47 297 ASN B CA 1
ATOM 4036 C C . ASN B 1 255 ? -7.253 27.904 -1.824 1.00 30.81 297 ASN B C 1
ATOM 4037 O O . ASN B 1 255 ? -6.855 28.337 -0.745 1.00 29.92 297 ASN B O 1
ATOM 4042 N N . LYS B 1 256 ? -8.514 28.018 -2.226 1.00 34.53 298 LYS B N 1
ATOM 4043 C CA . LYS B 1 256 ? -9.514 28.677 -1.390 1.00 37.20 298 LYS B CA 1
ATOM 4044 C C . LYS B 1 256 ? -9.655 27.964 -0.050 1.00 35.56 298 LYS B C 1
ATOM 4045 O O . LYS B 1 256 ? -9.761 28.602 0.996 1.00 37.41 298 LYS B O 1
ATOM 4051 N N . LYS B 1 257 ? -9.646 26.637 -0.080 1.00 34.04 299 LYS B N 1
ATOM 4052 C CA . LYS B 1 257 ? -9.661 25.860 1.148 1.00 32.91 299 LYS B CA 1
ATOM 4053 C C . LYS B 1 257 ? -8.460 26.198 2.032 1.00 31.56 299 LYS B C 1
ATOM 4054 O O . LYS B 1 257 ? -8.585 26.322 3.252 1.00 29.46 299 LYS B O 1
ATOM 4060 N N . PHE B 1 258 ? -7.291 26.330 1.413 1.00 28.53 300 PHE B N 1
ATOM 4061 C CA . PHE B 1 258 ? -6.077 26.647 2.155 1.00 26.56 300 PHE B CA 1
ATOM 4062 C C . PHE B 1 258 ? -6.164 28.045 2.765 1.00 26.72 300 PHE B C 1
ATOM 4063 O O . PHE B 1 258 ? -5.812 28.248 3.926 1.00 29.39 300 PHE B O 1
ATOM 4071 N N . PHE B 1 259 ? -6.639 29.004 1.977 1.00 27.30 301 PHE B N 1
ATOM 4072 C CA . PHE B 1 259 ? -6.773 30.379 2.450 1.00 31.47 301 PHE B CA 1
ATOM 4073 C C . PHE B 1 259 ? -7.674 30.443 3.679 1.00 33.41 301 PHE B C 1
ATOM 4074 O O . PHE B 1 259 ? -7.385 31.162 4.633 1.00 34.42 301 PHE B O 1
ATOM 4082 N N . LYS B 1 260 ? -8.759 29.678 3.648 1.00 33.28 302 LYS B N 1
ATOM 4083 C CA . LYS B 1 260 ? -9.720 29.648 4.747 1.00 36.12 302 LYS B CA 1
ATOM 4084 C C . LYS B 1 260 ? -9.140 28.957 5.976 1.00 35.31 302 LYS B C 1
ATOM 4085 O O . LYS B 1 260 ? -9.426 29.339 7.112 1.00 34.55 302 LYS B O 1
ATOM 4088 N N . LEU B 1 261 ? -8.322 27.936 5.747 1.00 33.50 303 LEU B N 1
ATOM 4089 C CA . LEU B 1 261 ? -7.716 27.190 6.841 1.00 32.58 303 LEU B CA 1
ATOM 4090 C C . LEU B 1 261 ? -6.723 28.051 7.611 1.00 35.37 303 LEU B C 1
ATOM 4091 O O . LEU B 1 261 ? -6.753 28.097 8.841 1.00 35.07 303 LEU B O 1
ATOM 4096 N N . VAL B 1 262 ? -5.847 28.741 6.887 1.00 31.22 304 VAL B N 1
ATOM 4097 C CA . VAL B 1 262 ? -4.790 29.515 7.531 1.00 32.40 304 VAL B CA 1
ATOM 4098 C C . VAL B 1 262 ? -5.188 30.980 7.735 1.00 37.38 304 VAL B C 1
ATOM 4099 O O . VAL B 1 262 ? -4.392 31.787 8.217 1.00 38.62 304 VAL B O 1
ATOM 4103 N N . GLY B 1 263 ? -6.426 31.308 7.375 1.00 38.55 305 GLY B N 1
ATOM 4104 C CA . GLY B 1 263 ? -6.956 32.647 7.559 1.00 39.97 305 GLY B CA 1
ATOM 4105 C C . GLY B 1 263 ? -6.154 33.702 6.826 1.00 41.79 305 GLY B C 1
ATOM 4106 O O . GLY B 1 263 ? -5.892 34.786 7.351 1.00 41.43 305 GLY B O 1
ATOM 4107 N N . ARG B 1 264 ? -5.771 33.392 5.594 1.00 39.83 306 ARG B N 1
ATOM 4108 C CA . ARG B 1 264 ? -4.873 34.262 4.858 1.00 41.05 306 ARG B CA 1
ATOM 4109 C C . ARG B 1 264 ? -4.934 33.952 3.372 1.00 39.60 306 ARG B C 1
ATOM 4110 O O . ARG B 1 264 ? -4.984 32.790 2.977 1.00 38.61 306 ARG B O 1
ATOM 4118 N N A THR B 1 265 ? -4.947 35.001 2.560 0.47 39.74 307 THR B N 1
ATOM 4119 N N B THR B 1 265 ? -4.914 35.000 2.550 0.53 39.70 307 THR B N 1
ATOM 4120 C CA A THR B 1 265 ? -4.986 34.846 1.117 0.47 40.14 307 THR B CA 1
ATOM 4121 C CA B THR B 1 265 ? -5.028 34.864 1.097 0.53 40.11 307 THR B CA 1
ATOM 4122 C C A THR B 1 265 ? -3.609 35.119 0.533 0.47 40.37 307 THR B C 1
ATOM 4123 C C B THR B 1 265 ? -3.735 35.265 0.382 0.53 40.55 307 THR B C 1
ATOM 4124 O O A THR B 1 265 ? -2.846 35.924 1.067 0.47 42.47 307 THR B O 1
ATOM 4125 O O B THR B 1 265 ? -3.157 36.313 0.671 0.53 43.30 307 THR B O 1
ATOM 4132 N N . PHE B 1 266 ? -3.289 34.432 -0.556 1.00 35.43 308 PHE B N 1
ATOM 4133 C CA . PHE B 1 266 ? -2.053 34.688 -1.279 1.00 33.12 308 PHE B CA 1
ATOM 4134 C C . PHE B 1 266 ? -2.389 35.031 -2.721 1.00 32.77 308 PHE B C 1
ATOM 4135 O O . PHE B 1 266 ? -3.410 34.581 -3.245 1.00 32.20 308 PHE B O 1
ATOM 4143 N N . ASP B 1 267 ? -1.531 35.824 -3.360 1.00 34.28 309 ASP B N 1
ATOM 4144 C CA . ASP B 1 267 ? -1.770 36.265 -4.734 1.00 38.37 309 ASP B CA 1
ATOM 4145 C C . ASP B 1 267 ? -1.399 35.172 -5.729 1.00 38.32 309 ASP B C 1
ATOM 4146 O O . ASP B 1 267 ? -0.411 35.282 -6.457 1.00 36.57 309 ASP B O 1
ATOM 4151 N N . TRP B 1 268 ? -2.202 34.115 -5.750 1.00 37.75 310 TRP B N 1
ATOM 4152 C CA . TRP B 1 268 ? -1.951 32.988 -6.635 1.00 38.33 310 TRP B CA 1
ATOM 4153 C C . TRP B 1 268 ? -2.966 32.989 -7.766 1.00 46.73 310 TRP B C 1
ATOM 4154 O O . TRP B 1 268 ? -4.019 33.613 -7.664 1.00 47.23 310 TRP B O 1
ATOM 4165 N N . HIS B 1 269 ? -2.643 32.298 -8.849 1.00 53.60 311 HIS B N 1
ATOM 4166 C CA . HIS B 1 269 ? -3.491 32.315 -10.032 1.00 63.53 311 HIS B CA 1
ATOM 4167 C C . HIS B 1 269 ? -4.684 31.372 -9.886 1.00 63.93 311 HIS B C 1
ATOM 4168 O O . HIS B 1 269 ? -4.882 30.767 -8.832 1.00 64.18 311 HIS B O 1
#

B-factor: mean 35.7, std 13.02, range [15.32, 100.41]

Foldseek 3Di:
DFFDQALEEAAAAQQLCQVVLQVLLVLAPQEFEQPDADCQQPDCVRVVVDVVSVRVSWDGHDPRH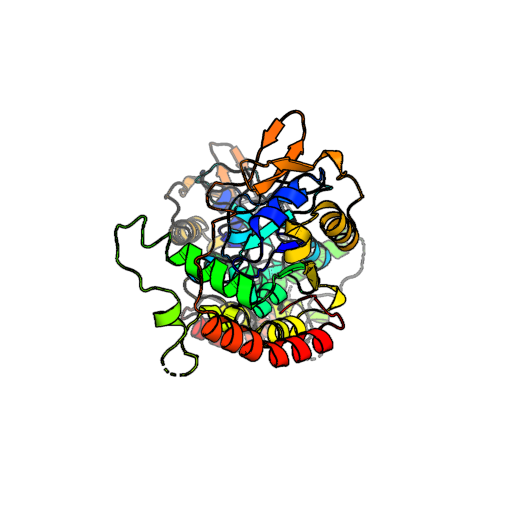GTYYYHNCRLVRLRRLVVVLVVPLQGAYEYGHEFLLVQLLLVLVLVVVVCVVVVHDDDDVCVLQDVLGDPVRVSNVSSLNLVSVVSNVVRHPLLRYHYQHSVCCFVQNPVSSQVVCVSVVHDNPDDPVQWDDDVVLSGIWGDDPNDTDRDDPSRRDDGDDDDVVSSVSSQVVCVVSQVSVCVVSVHHDPHD/DFDQALEEAAAAQQLCQVVLQVLLVLAPQEFEFPDQQCQQQDCVRVVVDPVSNRVRWDDHDDSHGYYYYHNCRLVRLRRLVVVCVVPLQGAYEYGHEFLLVQLLLVVQLVCVVQVVVVHDDDDVCVLQDVVGDPPNVSNVSSLNLVSVVSNVVRHPLLRYHYQHSVVCFVQNPVSSQVVCVSVVHDPPDDSVQWDQDVVLRTIWGARPHDTDRDDPSRNDDGDDDVVVSVVSCVVCVVSQVSVCVVSVHHDPHD

Secondary structure (P-SEA, 3-state):
ccccccccccccccccaaaaaaaaaaccccccccccccccccccccccccaaaaaaacccccccbbbbbbbcccccccccaaaaaaacccbbbbbbbccaaaaaaaaaaaaaaaaaaaccccccaaaaaccccccccaaaaaaaaaaaaaaaaaccccccbbbbaaaaaaaccaaaaaaaaaaaccccccccccbbbbccccbbbbbcccbbbbccccccccccccaaaaaaaaaaaaaaaaaaaaaaaccccccc/ccccccccccccccccaaaaaaaaacccccccccccccccccaaaaaacaaaaaaacccccccbbbbbbbcccccccccaaaaaaaccbbbbbbbbccaaaaaaaaaaaaaaaaaaaccccccccccccccccccaaaaaaaaaaaaaaaaaaccccccccccaaaaaaaccaaaaaaaaaaaccccccccccccccccccbbbbbcccbbbbccccccccccccaaaaaaaaaaaaaaaaaaaaaaccccccc

Organism: Mus musculus (NCBI:txid10090)

CATH classification: 3.40.50.300

Solvent-accessible surface area: 23662 Å² total; per-residue (Å²): 107,47,23,48,32,4,71,0,0,0,0,0,0,62,31,1,24,7,45,16,0,2,28,10,0,40,36,2,85,46,10,10,29,4,77,112,68,13,25,0,0,16,126,90,74,37,58,64,84,4,25,7,48,0,0,75,79,5,29,131,5,46,142,80,47,27,0,0,0,3,0,15,34,0,2,26,16,110,80,0,2,106,47,0,61,81,33,42,71,95,2,50,0,0,0,0,0,29,2,1,4,49,0,0,20,8,1,8,11,36,35,41,80,71,35,104,97,142,170,97,129,53,48,79,2,49,90,37,0,54,99,109,38,35,127,84,28,81,2,2,73,56,1,33,5,40,46,18,0,76,54,0,45,144,58,3,72,68,60,53,6,30,8,0,10,1,19,98,7,67,151,76,1,37,54,6,0,81,107,0,3,93,35,18,170,21,47,113,94,8,71,63,80,24,18,49,101,40,112,139,49,40,63,63,1,4,92,37,112,80,65,71,105,41,30,121,99,24,55,40,50,98,69,44,102,13,68,94,94,9,48,89,65,0,43,69,59,2,126,69,30,8,53,95,1,37,87,51,12,69,86,109,13,138,26,115,112,42,51,24,3,80,0,0,0,0,0,0,66,36,1,24,7,48,16,0,2,28,11,0,38,29,1,85,55,11,13,29,3,78,106,69,12,23,1,1,14,109,82,111,38,66,93,90,27,12,1,48,0,16,45,72,6,33,157,12,51,129,100,45,20,0,0,0,3,0,14,35,0,2,30,17,106,78,0,2,98,48,0,58,40,4,36,29,90,2,73,0,0,0,0,0,34,2,0,1,63,0,0,18,9,1,10,8,29,31,32,95,74,48,101,110,82,171,75,125,52,53,68,4,84,90,34,1,77,95,99,43,43,132,129,22,79,2,2,69,54,1,34,4,39,48,17,0,82,55,0,47,129,63,4,74,69,57,49,7,32,8,0,9,0,28,110,6,68,113,67,0,39,40,1,0,84,95,0,7,76,29,15,121,24,43,122,90,8,71,59,91,21,18,80,106,31,137,105,52,39,71,57,2,4,23,79,106,68,80,89,108,43,33,130,86,32,56,41,45,100,89,83,78,77,103,147,12,49,87,70,0,33,95,55,1,95,94,31,9,104,123,1,35,108,52,12,68,86,109,14,138,25,121

Nearest PDB structures (foldseek):
  3uan-assembly2_B  TM=1.004E+00  e=4.412E-54  Mus musculus
  3uan-assembly1_A  TM=9.977E-01  e=5.524E-51  Mus musculus
  1vkj-assembly1_B  TM=9.971E-01  e=4.840E-49  Mus musculus
  1zrh-assembly1_A  TM=9.946E-01  e=1.266E-47  Homo sapiens
  1vkj-assembly1_C  TM=9.888E-01  e=5.027E-45  Mus musculus